Protein 6SMK (pdb70)

Sequence (646 aa):
GAFAPHFGSPFVRTSDYGKRPGLYGDFHTGIDYAAPTGTPIPAQYPGLVDWVQSSSIGLGEHVGIKVADNLWAMYGHMSRIRAKMGDKVKAGQIVGDVGSSGWSTGPAVHYELRKGGPNGQHVNPDTYGGGAFAPHFGSPFVRTSDYGKRPGLYGDFHTGIDYAAPTGTPIPAQYPGLVDWVQSSSIGLGEHVGIKVADNLWAMYGHMSRIRAKMGDKVKAGQIVGDVGSSGWSTGPAVHYELRKGGPNGQHVNPDTYGGAFAPHFGSPFVRTSDYGKRPGLYGDFHTGIDYAAPTGTPIPAQYPGLVDWVQSSSIGLGEHVGIKVADNLWAMYGHMSRIRAKMGDKVKAGQIVGDVGSSGWSTGPAVHYELRKGGPNGQHVNPDTYGGGAFAPHFGSPFVRTSDYGKRPGLYGDFHTGIDYAAPTGTPIPAQYPGLVDWVQSSSIGLGEHVGIKVADNLWAMYGHMSRIRAKMGDKVKAGQIVGDVGSSGWSTGPAVHYELRKGGPNGQHVNPDTYGGAFAPHFGSPFVRTSDYGKRPGLYGDFHTGIDYAAPTGTPIPAQYPGLVDWVQSSSIGLGEHVGIKVADNLWAMYGHMSRIRAKMGDKVKAGQIVGDVGSSGWSTGPAVHYELRKGGPNGQHVNPDTY

Radius of gyration: 27.98 Å; Cα contacts (8 Å, |Δi|>4): 1982; chains: 5; bounding box: 75×73×52 Å

Secondary structure (DSSP, 8-state):
-TT-----TT-EEEE-SEE-SSSSS-EE-SEEEE--TT-EEE-SS-EEEEEEEEESSTT-SEEEEEEETTEEEEEESEEEE---TT-EE-TT-EEEEEB-TTT-SSSEEEEEEEESSTTSEEE-TTTTT-/-TT-----TT-EE-S-SEE-SSSBTBEE-SEEEE--TT-EEE-SS-EEEEEEEE-SSTT-SEEEEEEETTEEEEEESEEEE---TT-EE-TT-EEEEEB--SS-SSSEEEEEEEESSTTS-EE-TTT--/-TT-----TT-EEEE-SEEPSS-SS-EE-SEEEE--TT-EEE-SS-EEEEEEEE-SSTT-SEEEEEEETTEEEEEESEEEE---TT-EEPTT-EEEEEB-TTT-SSSEEEEEEEESSTTSEEE-TTT--/-TT-----TT-EE-S-SEE-SSSTT-EESSEEEE--TT-EEE-SS-EEEEEEEEESSTT-SEEEEEEETTEEEEEESEEEE---TT-EE-TT-EEEEEB-TTT-SSSEEEEEEEESSTTSEEE-TTTTT-/-TT-----TT-EEEE-SEE--SSS-SEESSEEEE--TTPEEEPSS-EEEEEEE--SSTT-SEEEEE-SSSEEEEEESEEEE-PPSSEEEPTT-EEEEEB--SS-SSSEEEEEEEESSTTSEEE-TTT-

Structure (mmCIF, N/CA/C/O backbone):
data_6SMK
#
_entry.id   6SMK
#
_cell.length_a   136.469
_cell.length_b   136.469
_cell.length_c   325.040
_cell.angle_alpha   90.000
_cell.angle_beta   90.000
_cell.angle_gamma   120.000
#
_symmetry.space_group_name_H-M   'P 65 2 2'
#
loop_
_entity.id
_entity.type
_entity.pdbx_description
1 polymer 'Peptidase_M23 domain-containing protein'
2 non-polymer 'ZINC ION'
3 water water
#
loop_
_atom_site.group_PDB
_atom_site.id
_atom_site.type_symbol
_atom_site.label_atom_id
_atom_site.label_alt_id
_atom_site.label_comp_id
_atom_site.label_asym_id
_atom_site.label_entity_id
_atom_site.label_seq_id
_atom_site.pdbx_PDB_ins_code
_atom_site.Cartn_x
_atom_site.Cartn_y
_atom_site.Cartn_z
_atom_site.occupancy
_atom_site.B_iso_or_equiv
_atom_site.auth_seq_id
_atom_site.auth_comp_id
_atom_site.auth_asym_id
_atom_site.auth_atom_id
_atom_site.pdbx_PDB_model_num
ATOM 1 N N . GLY A 1 2 ? 21.929 -12.634 50.065 1.00 82.39 2 GLY A N 1
ATOM 2 C CA . GLY A 1 2 ? 21.247 -11.504 49.465 1.00 81.18 2 GLY A CA 1
ATOM 3 C C . GLY A 1 2 ? 21.018 -10.395 50.462 1.00 90.49 2 GLY A C 1
ATOM 4 O O . GLY A 1 2 ? 19.992 -10.369 51.142 1.00 104.71 2 GLY A O 1
ATOM 5 N N . ALA A 1 3 ? 21.972 -9.466 50.549 1.00 83.71 3 ALA A N 1
ATOM 6 C CA . ALA A 1 3 ? 21.898 -8.460 51.599 1.00 82.78 3 ALA A CA 1
ATOM 7 C C . ALA A 1 3 ? 20.736 -7.507 51.406 1.00 76.23 3 ALA A C 1
ATOM 8 O O . ALA A 1 3 ? 20.363 -6.817 52.360 1.00 71.35 3 ALA A O 1
ATOM 10 N N . PHE A 1 4 ? 20.164 -7.441 50.200 1.00 80.72 4 PHE A N 1
ATOM 11 C CA . PHE A 1 4 ? 18.993 -6.603 49.967 1.00 78.55 4 PHE A CA 1
ATOM 12 C C . PHE A 1 4 ? 17.927 -7.361 49.191 1.00 65.12 4 PHE A C 1
ATOM 13 O O . PHE A 1 4 ? 17.114 -6.758 48.484 1.00 75.24 4 PHE A O 1
ATOM 21 N N . ALA A 1 5 ? 17.915 -8.682 49.335 1.00 106.60 5 ALA A N 1
ATOM 22 C CA . ALA A 1 5 ? 16.850 -9.485 48.773 1.00 80.78 5 ALA A CA 1
ATOM 23 C C . ALA A 1 5 ? 15.497 -8.969 49.256 1.00 85.07 5 ALA A C 1
ATOM 24 O O . ALA A 1 5 ? 15.379 -8.471 50.379 1.00 100.34 5 ALA A O 1
ATOM 26 N N . PRO A 1 6 ? 14.465 -9.059 48.420 1.00 74.33 6 PRO A N 1
ATOM 27 C CA . PRO A 1 6 ? 13.112 -8.678 48.855 1.00 64.76 6 PRO A CA 1
ATOM 28 C C . PRO A 1 6 ? 12.478 -9.745 49.727 1.00 73.87 6 PRO A C 1
ATOM 29 O O . PRO A 1 6 ? 12.649 -10.946 49.495 1.00 90.11 6 PRO A O 1
ATOM 33 N N . HIS A 1 7 ? 11.715 -9.298 50.728 1.00 71.69 7 HIS A N 1
ATOM 34 C CA . HIS A 1 7 ? 11.024 -10.205 51.645 1.00 80.03 7 HIS A CA 1
ATOM 35 C C . HIS A 1 7 ? 9.566 -9.769 51.809 1.00 78.74 7 HIS A C 1
ATOM 36 O O . HIS A 1 7 ? 9.061 -9.528 52.904 1.00 83.77 7 HIS A O 1
ATOM 43 N N . PHE A 1 8 ? 8.879 -9.668 50.681 1.00 71.32 8 PHE A N 1
ATOM 44 C CA . PHE A 1 8 ? 7.460 -9.367 50.704 1.00 68.60 8 PHE A CA 1
ATOM 45 C C . PHE A 1 8 ? 6.716 -10.514 51.343 1.00 76.85 8 PHE A C 1
ATOM 46 O O . PHE A 1 8 ? 7.046 -11.682 51.129 1.00 86.51 8 PHE A O 1
ATOM 54 N N . GLY A 1 9 ? 5.710 -10.188 52.117 1.00 76.87 9 GLY A N 1
ATOM 55 C CA . GLY A 1 9 ? 4.900 -11.193 52.759 1.00 80.67 9 GLY A CA 1
ATOM 56 C C . GLY A 1 9 ? 3.679 -11.497 51.937 1.00 71.47 9 GLY A C 1
ATOM 57 O O . GLY A 1 9 ? 3.680 -11.383 50.708 1.00 90.08 9 GLY A O 1
ATOM 58 N N . SER A 1 10 ? 2.614 -11.864 52.626 1.00 67.10 10 SER A N 1
ATOM 59 C CA . SER A 1 10 ? 1.348 -12.051 51.956 1.00 72.01 10 SER A CA 1
ATOM 60 C C . SER A 1 10 ? 0.747 -10.692 51.603 1.00 74.37 10 SER A C 1
ATOM 61 O O . SER A 1 10 ? 1.025 -9.693 52.267 1.00 89.25 10 SER A O 1
ATOM 64 N N . PRO A 1 11 ? -0.038 -10.609 50.522 1.00 82.63 11 PRO A N 1
ATOM 65 C CA . PRO A 1 11 ? -0.397 -11.647 49.563 1.00 74.27 11 PRO A CA 1
ATOM 66 C C . PRO A 1 11 ? 0.556 -11.719 48.394 1.00 72.71 11 PRO A C 1
ATOM 67 O O . PRO A 1 11 ? 0.209 -12.329 47.381 1.00 80.30 11 PRO A O 1
ATOM 71 N N . PHE A 1 12 ? 1.717 -11.077 48.507 1.00 79.79 12 PHE A N 1
ATOM 72 C CA . PHE A 1 12 ? 2.681 -11.097 47.410 1.00 84.38 12 PHE A CA 1
ATOM 73 C C . PHE A 1 12 ? 3.195 -12.511 47.197 1.00 78.79 12 PHE A C 1
ATOM 74 O O . PHE A 1 12 ? 3.639 -13.170 48.138 1.00 76.94 12 PHE A O 1
ATOM 82 N N . VAL A 1 13 ? 3.135 -12.984 45.958 1.00 74.08 13 VAL A N 1
ATOM 83 C CA . VAL A 1 13 ? 3.679 -14.294 45.626 1.00 89.75 13 VAL A CA 1
ATOM 84 C C . VAL A 1 13 ? 4.651 -14.155 44.461 1.00 90.55 13 VAL A C 1
ATOM 85 O O . VAL A 1 13 ? 4.305 -13.598 43.413 1.00 95.34 13 VAL A O 1
ATOM 89 N N . ARG A 1 14 ? 5.869 -14.656 44.670 1.00 86.92 14 ARG A N 1
ATOM 90 C CA . ARG A 1 14 ? 6.945 -14.621 43.690 1.00 77.03 14 ARG A CA 1
ATOM 91 C C . ARG A 1 14 ? 6.609 -15.480 42.485 1.00 82.63 14 ARG A C 1
ATOM 92 O O . ARG A 1 14 ? 6.183 -16.633 42.631 1.00 97.70 14 ARG A O 1
ATOM 100 N N . THR A 1 15 ? 6.823 -14.924 41.292 1.00 82.85 15 THR A N 1
ATOM 101 C CA . THR A 1 15 ? 6.472 -15.603 40.049 1.00 92.16 15 THR A CA 1
ATOM 102 C C . THR A 1 15 ? 7.665 -15.772 39.120 1.00 101.91 15 THR A C 1
ATOM 103 O O . THR A 1 15 ? 8.018 -16.904 38.776 1.00 111.49 15 THR A O 1
ATOM 107 N N . SER A 1 16 ? 8.287 -14.691 38.681 1.00 95.76 16 SER A N 1
ATOM 108 C CA . SER A 1 16 ? 9.429 -14.786 37.788 1.00 104.28 16 SER A CA 1
ATOM 109 C C . SER A 1 16 ? 10.680 -14.323 38.521 1.00 97.44 16 SER A C 1
ATOM 110 O O . SER A 1 16 ? 10.698 -13.231 39.104 1.00 90.45 16 SER A O 1
ATOM 113 N N . ASP A 1 17 ? 11.723 -15.153 38.469 1.00 100.93 17 ASP A N 1
ATOM 114 C CA . ASP A 1 17 ? 12.971 -14.911 39.165 1.00 100.05 17 ASP A CA 1
ATOM 115 C C . ASP A 1 17 ? 13.808 -13.874 38.418 1.00 100.36 17 ASP A C 1
ATOM 116 O O . ASP A 1 17 ? 13.421 -13.354 37.365 1.00 98.93 17 ASP A O 1
ATOM 121 N N . TYR A 1 18 ? 14.978 -13.563 38.967 1.00 97.70 18 TYR A N 1
ATOM 122 C CA . TYR A 1 18 ? 15.878 -12.615 38.329 1.00 93.67 18 TYR A CA 1
ATOM 123 C C . TYR A 1 18 ? 16.817 -13.360 37.392 1.00 98.94 18 TYR A C 1
ATOM 124 O O . TYR A 1 18 ? 17.222 -14.493 37.673 1.00 103.46 18 TYR A O 1
ATOM 133 N N . GLY A 1 19 ? 17.151 -12.720 36.271 1.00 96.45 19 GLY A N 1
ATOM 134 C CA . GLY A 1 19 ? 18.122 -13.275 35.344 1.00 99.93 19 GLY A CA 1
ATOM 135 C C . GLY A 1 19 ? 17.586 -13.886 34.059 1.00 100.25 19 GLY A C 1
ATOM 136 O O . GLY A 1 19 ? 16.487 -13.539 33.608 1.00 98.39 19 GLY A O 1
ATOM 137 N N . LYS A 1 20 ? 18.350 -14.773 33.429 1.00 103.51 20 LYS A N 1
ATOM 138 C CA . LYS A 1 20 ? 17.895 -15.392 32.192 1.00 115.88 20 LYS A CA 1
ATOM 139 C C . LYS A 1 20 ? 16.706 -16.310 32.458 1.00 123.33 20 LYS A C 1
ATOM 140 O O . LYS A 1 20 ? 16.700 -17.094 33.407 1.00 123.75 20 LYS A O 1
ATOM 146 N N . ARG A 1 21 ? 15.706 -16.228 31.604 1.00 129.96 21 ARG A N 1
ATOM 147 C CA . ARG A 1 21 ? 14.475 -16.994 31.749 1.00 134.02 21 ARG A CA 1
ATOM 148 C C . ARG A 1 21 ? 14.674 -18.412 31.208 1.00 146.27 21 ARG A C 1
ATOM 149 O O . ARG A 1 21 ? 15.739 -18.730 30.672 1.00 144.48 21 ARG A O 1
ATOM 157 N N . PRO A 1 22 ? 13.646 -19.229 31.294 1.00 148.12 22 PRO A N 1
ATOM 158 C CA . PRO A 1 22 ? 13.831 -20.608 30.904 1.00 153.28 22 PRO A CA 1
ATOM 159 C C . PRO A 1 22 ? 14.341 -20.681 29.497 1.00 163.03 22 PRO A C 1
ATOM 160 O O . PRO A 1 22 ? 13.906 -19.934 28.632 1.00 165.28 22 PRO A O 1
ATOM 164 N N . GLY A 1 23 ? 15.270 -21.605 29.288 1.00 166.15 23 GLY A N 1
ATOM 165 C CA . GLY A 1 23 ? 15.895 -21.806 28.001 1.00 172.71 23 GLY A CA 1
ATOM 166 C C . GLY A 1 23 ? 17.160 -20.984 27.921 1.00 176.69 23 GLY A C 1
ATOM 167 O O . GLY A 1 23 ? 17.449 -20.187 28.815 1.00 167.27 23 GLY A O 1
ATOM 168 N N . LEU A 1 24 ? 17.933 -21.196 26.864 1.00 179.17 24 LEU A N 1
ATOM 169 C CA . LEU A 1 24 ? 19.178 -20.472 26.716 1.00 182.06 24 LEU A CA 1
ATOM 170 C C . LEU A 1 24 ? 19.124 -19.234 25.837 1.00 190.96 24 LEU A C 1
ATOM 171 O O . LEU A 1 24 ? 20.136 -18.559 25.687 1.00 194.47 24 LEU A O 1
ATOM 176 N N . TYR A 1 25 ? 17.971 -18.929 25.245 1.00 190.40 25 TYR A N 1
ATOM 177 C CA . TYR A 1 25 ? 17.884 -17.730 24.406 1.00 179.03 25 TYR A CA 1
ATOM 178 C C . TYR A 1 25 ? 16.644 -16.901 24.547 1.00 172.72 25 TYR A C 1
ATOM 179 O O . TYR A 1 25 ? 15.564 -17.446 24.714 1.00 179.39 25 TYR A O 1
ATOM 188 N N . GLY A 1 26 ? 16.796 -15.583 24.465 1.00 152.27 26 GLY A N 1
ATOM 189 C CA . GLY A 1 26 ? 15.625 -14.743 24.515 1.00 148.35 26 GLY A CA 1
ATOM 190 C C . GLY A 1 26 ? 15.488 -13.562 25.444 1.00 158.20 26 GLY A C 1
ATOM 191 O O . GLY A 1 26 ? 15.639 -12.453 25.001 1.00 170.57 26 GLY A O 1
ATOM 192 N N . ASP A 1 27 ? 15.214 -13.775 26.725 1.00 144.45 27 ASP A N 1
ATOM 193 C CA . ASP A 1 27 ? 14.983 -12.647 27.607 1.00 126.48 27 ASP A CA 1
ATOM 194 C C . ASP A 1 27 ? 15.757 -12.680 28.861 1.00 125.61 27 ASP A C 1
ATOM 195 O O . ASP A 1 27 ? 16.303 -13.687 29.211 1.00 123.92 27 ASP A O 1
ATOM 200 N N . PHE A 1 28 ? 15.841 -11.536 29.509 1.00 138.71 28 PHE A N 1
ATOM 201 C CA . PHE A 1 28 ? 16.586 -11.425 30.759 1.00 110.45 28 PHE A CA 1
ATOM 202 C C . PHE A 1 28 ? 15.797 -10.527 31.703 1.00 105.24 28 PHE A C 1
ATOM 203 O O . PHE A 1 28 ? 15.779 -9.306 31.516 1.00 110.71 28 PHE A O 1
ATOM 211 N N . HIS A 1 29 ? 15.166 -11.118 32.721 1.00 89.55 29 HIS A N 1
ATOM 212 C CA . HIS A 1 29 ? 14.461 -10.322 33.715 1.00 90.01 29 HIS A CA 1
ATOM 213 C C . HIS A 1 29 ? 15.466 -9.579 34.584 1.00 93.97 29 HIS A C 1
ATOM 214 O O . HIS A 1 29 ? 16.430 -10.171 35.082 1.00 98.44 29 HIS A O 1
ATOM 221 N N . THR A 1 30 ? 15.230 -8.282 34.768 1.00 86.72 30 THR A N 1
ATOM 222 C CA . THR A 1 30 ? 16.159 -7.393 35.453 1.00 87.85 30 THR A CA 1
ATOM 223 C C . THR A 1 30 ? 15.850 -7.234 36.933 1.00 87.96 30 THR A C 1
ATOM 224 O O . THR A 1 30 ? 16.562 -6.512 37.638 1.00 89.50 30 THR A O 1
ATOM 228 N N . GLY A 1 31 ? 14.824 -7.893 37.418 1.00 87.20 31 GLY A N 1
ATOM 229 C CA . GLY A 1 31 ? 14.480 -7.859 38.828 1.00 76.31 31 GLY A CA 1
ATOM 230 C C . GLY A 1 31 ? 13.729 -9.107 39.194 1.00 72.82 31 GLY A C 1
ATOM 231 O O . GLY A 1 31 ? 13.844 -10.143 38.531 1.00 80.05 31 GLY A O 1
ATOM 232 N N . ILE A 1 32 ? 12.937 -9.009 40.250 1.00 69.91 32 ILE A N 1
ATOM 233 C CA . ILE A 1 32 ? 12.128 -10.119 40.723 1.00 73.14 32 ILE A CA 1
ATOM 234 C C . ILE A 1 32 ? 10.677 -9.665 40.768 1.00 79.94 32 ILE A C 1
ATOM 235 O O . ILE A 1 32 ? 10.366 -8.639 41.387 1.00 72.21 32 ILE A O 1
ATOM 240 N N . ASP A 1 33 ? 9.796 -10.417 40.109 1.00 76.52 33 ASP A N 1
ATOM 241 C CA . ASP A 1 33 ? 8.384 -10.069 40.026 1.00 79.76 33 ASP A CA 1
ATOM 242 C C . ASP A 1 33 ? 7.612 -10.777 41.136 1.00 80.15 33 ASP A C 1
ATOM 243 O O . ASP A 1 33 ? 7.724 -11.997 41.303 1.00 82.10 33 ASP A O 1
ATOM 248 N N . TYR A 1 34 ? 6.838 -10.013 41.901 1.00 71.48 34 TYR A N 1
ATOM 249 C CA . TYR A 1 34 ? 5.928 -10.566 42.903 1.00 69.39 34 TYR A CA 1
ATOM 250 C C . TYR A 1 34 ? 4.501 -10.219 42.503 1.00 74.48 34 TYR A C 1
ATOM 251 O O . TYR A 1 34 ? 4.163 -9.039 42.352 1.00 83.86 34 TYR A O 1
ATOM 260 N N . ALA A 1 35 ? 3.664 -11.237 42.341 1.00 68.27 35 ALA A N 1
ATOM 261 C CA . ALA A 1 35 ? 2.288 -11.023 41.926 1.00 66.59 35 ALA A CA 1
ATOM 262 C C . ALA A 1 35 ? 1.400 -10.722 43.122 1.00 77.82 35 ALA A C 1
ATOM 263 O O . ALA A 1 35 ? 1.592 -11.264 44.215 1.00 88.16 35 ALA A O 1
ATOM 265 N N . ALA A 1 36 ? 0.423 -9.857 42.895 1.00 75.57 36 ALA A N 1
ATOM 266 C CA . ALA A 1 36 ? -0.573 -9.466 43.879 1.00 65.90 36 ALA A CA 1
ATOM 267 C C . ALA A 1 36 ? -1.619 -8.643 43.157 1.00 65.27 36 ALA A C 1
ATOM 268 O O . ALA A 1 36 ? -1.347 -8.115 42.084 1.00 70.15 36 ALA A O 1
ATOM 270 N N . PRO A 1 37 ? -2.824 -8.556 43.700 1.00 70.25 37 PRO A N 1
ATOM 271 C CA . PRO A 1 37 ? -3.885 -7.804 43.019 1.00 73.37 37 PRO A CA 1
ATOM 272 C C . PRO A 1 37 ? -3.539 -6.334 42.904 1.00 69.14 37 PRO A C 1
ATOM 273 O O . PRO A 1 37 ? -2.792 -5.788 43.719 1.00 72.36 37 PRO A O 1
ATOM 277 N N . THR A 1 38 ? -4.070 -5.688 41.869 1.00 72.59 38 THR A N 1
ATOM 278 C CA . THR A 1 38 ? -3.880 -4.245 41.785 1.00 79.40 38 THR A CA 1
ATOM 279 C C . THR A 1 38 ? -4.476 -3.610 43.037 1.00 77.56 38 THR A C 1
ATOM 280 O O . THR A 1 38 ? -5.509 -4.057 43.547 1.00 74.97 38 THR A O 1
ATOM 284 N N . GLY A 1 39 ? -3.785 -2.616 43.574 1.00 76.17 39 GLY A N 1
ATOM 285 C CA . GLY A 1 39 ? -4.241 -1.908 44.738 1.00 72.37 39 GLY A CA 1
ATOM 286 C C . GLY A 1 39 ? -3.618 -2.383 46.032 1.00 67.89 39 GLY A C 1
ATOM 287 O O . GLY A 1 39 ? -3.674 -1.670 47.048 1.00 72.57 39 GLY A O 1
ATOM 288 N N . THR A 1 40 ? -3.048 -3.581 46.015 1.00 67.86 40 THR A N 1
ATOM 289 C CA . THR A 1 40 ? -2.284 -4.052 47.149 1.00 64.12 40 THR A CA 1
ATOM 290 C C . THR A 1 40 ? -1.177 -3.058 47.467 1.00 62.96 40 THR A C 1
ATOM 291 O O . THR A 1 40 ? -0.415 -2.678 46.589 1.00 75.13 40 THR A O 1
ATOM 295 N N . PRO A 1 41 ? -1.095 -2.595 48.702 1.00 67.13 41 PRO A N 1
ATOM 296 C CA . PRO A 1 41 ? -0.031 -1.666 49.091 1.00 79.07 41 PRO A CA 1
ATOM 297 C C . PRO A 1 41 ? 1.328 -2.344 49.153 1.00 81.19 41 PRO A C 1
ATOM 298 O O . PRO A 1 41 ? 1.481 -3.431 49.707 1.00 61.15 41 PRO A O 1
ATOM 302 N N . ILE A 1 42 ? 2.323 -1.657 48.592 1.00 80.55 42 ILE A N 1
ATOM 303 C CA . ILE A 1 42 ? 3.695 -2.155 48.524 1.00 69.64 42 ILE A CA 1
ATOM 304 C C . ILE A 1 42 ? 4.453 -1.625 49.737 1.00 70.03 42 ILE A C 1
ATOM 305 O O . ILE A 1 42 ? 4.771 -0.427 49.772 1.00 78.27 42 ILE A O 1
ATOM 310 N N . PRO A 1 43 ? 4.844 -2.469 50.685 1.00 67.59 43 PRO A N 1
ATOM 311 C CA . PRO A 1 43 ? 5.678 -1.983 51.786 1.00 69.45 43 PRO A CA 1
ATOM 312 C C . PRO A 1 43 ? 7.156 -2.055 51.429 1.00 78.37 43 PRO A C 1
ATOM 313 O O . PRO A 1 43 ? 7.639 -3.031 50.849 1.00 77.35 43 PRO A O 1
ATOM 317 N N . ALA A 1 44 ? 7.868 -0.970 51.742 1.00 79.40 44 ALA A N 1
ATOM 318 C CA . ALA A 1 44 ? 9.284 -0.869 51.420 1.00 56.32 44 ALA A CA 1
ATOM 319 C C . ALA A 1 44 ? 10.074 -1.937 52.163 1.00 65.56 44 ALA A C 1
ATOM 320 O O . ALA A 1 44 ? 9.892 -2.136 53.368 1.00 65.81 44 ALA A O 1
ATOM 322 N N . GLN A 1 45 ? 10.965 -2.614 51.436 1.00 62.64 45 GLN A N 1
ATOM 323 C CA . GLN A 1 45 ? 11.738 -3.709 52.008 1.00 66.63 45 GLN A CA 1
ATOM 324 C C . GLN A 1 45 ? 12.895 -3.222 52.870 1.00 75.82 45 GLN A C 1
ATOM 325 O O . GLN A 1 45 ? 13.222 -3.850 53.885 1.00 73.40 45 GLN A O 1
ATOM 331 N N . TYR A 1 46 ? 13.529 -2.122 52.487 1.00 67.64 46 TYR A N 1
ATOM 332 C CA . TYR A 1 46 ? 14.660 -1.594 53.226 1.00 64.14 46 TYR A CA 1
ATOM 333 C C . TYR A 1 46 ? 14.472 -0.094 53.389 1.00 67.10 46 TYR A C 1
ATOM 334 O O . TYR A 1 46 ? 13.840 0.550 52.543 1.00 66.34 46 TYR A O 1
ATOM 343 N N . PRO A 1 47 ? 14.978 0.485 54.474 1.00 73.98 47 PRO A N 1
ATOM 344 C CA . PRO A 1 47 ? 14.878 1.938 54.645 1.00 71.24 47 PRO A CA 1
ATOM 345 C C . PRO A 1 47 ? 15.828 2.663 53.719 1.00 74.04 47 PRO A C 1
ATOM 346 O O . PRO A 1 47 ? 16.908 2.169 53.391 1.00 87.65 47 PRO A O 1
ATOM 350 N N . GLY A 1 48 ? 15.426 3.861 53.319 1.00 70.82 48 GLY A N 1
ATOM 351 C CA . GLY A 1 48 ? 16.322 4.709 52.561 1.00 69.84 48 GLY A CA 1
ATOM 352 C C . GLY A 1 48 ? 15.641 5.991 52.141 1.00 70.85 48 GLY A C 1
ATOM 353 O O . GLY A 1 48 ? 14.521 6.296 52.562 1.00 73.52 48 GLY A O 1
ATOM 354 N N . LEU A 1 49 ? 16.342 6.725 51.282 1.00 74.67 49 LEU A N 1
ATOM 355 C CA . LEU A 1 49 ? 15.911 8.013 50.756 1.00 72.24 49 LEU A CA 1
ATOM 356 C C . LEU A 1 49 ? 15.284 7.828 49.382 1.00 75.27 49 LEU A C 1
ATOM 357 O O . LEU A 1 49 ? 15.879 7.191 48.504 1.00 83.15 49 LEU A O 1
ATOM 362 N N . VAL A 1 50 ? 14.083 8.370 49.202 1.00 68.90 50 VAL A N 1
ATOM 363 C CA . VAL A 1 50 ? 13.434 8.378 47.894 1.00 66.83 50 VAL A CA 1
ATOM 364 C C . VAL A 1 50 ? 14.110 9.447 47.049 1.00 73.36 50 VAL A C 1
ATOM 365 O O . VAL A 1 50 ? 14.009 10.639 47.346 1.00 80.72 50 VAL A O 1
ATOM 369 N N . ASP A 1 51 ? 14.814 9.023 45.999 1.00 71.46 51 ASP A N 1
ATOM 370 C CA . ASP A 1 51 ? 15.479 9.966 45.110 1.00 81.42 51 ASP A CA 1
ATOM 371 C C . ASP A 1 51 ? 15.177 9.675 43.647 1.00 78.43 51 ASP A C 1
ATOM 372 O O . ASP A 1 51 ? 15.944 10.085 42.769 1.00 90.54 51 ASP A O 1
ATOM 377 N N . TRP A 1 52 ? 14.063 9.007 43.365 1.00 75.61 52 TRP A N 1
ATOM 378 C CA . TRP A 1 52 ? 13.714 8.674 41.988 1.00 73.58 52 TRP A CA 1
ATOM 379 C C . TRP A 1 52 ? 12.237 8.323 41.942 1.00 75.60 52 TRP A C 1
ATOM 380 O O . TRP A 1 52 ? 11.829 7.310 42.517 1.00 70.93 52 TRP A O 1
ATOM 391 N N . VAL A 1 53 ? 11.445 9.146 41.264 1.00 70.06 53 VAL A N 1
ATOM 392 C CA . VAL A 1 53 ? 10.036 8.855 41.048 1.00 66.66 53 VAL A CA 1
ATOM 393 C C . VAL A 1 53 ? 9.723 9.106 39.586 1.00 73.15 53 VAL A C 1
ATOM 394 O O . VAL A 1 53 ? 10.147 10.121 39.022 1.00 84.53 53 VAL A O 1
ATOM 398 N N . GLN A 1 54 ? 9.004 8.172 38.970 1.00 70.51 54 GLN A N 1
ATOM 399 C CA . GLN A 1 54 ? 8.722 8.259 37.549 1.00 73.28 54 GLN A CA 1
ATOM 400 C C . GLN A 1 54 ? 7.350 7.670 37.247 1.00 68.85 54 GLN A C 1
ATOM 401 O O . GLN A 1 54 ? 6.974 6.617 37.782 1.00 64.64 54 GLN A O 1
ATOM 407 N N . SER A 1 55 ? 6.602 8.383 36.406 1.00 67.53 55 SER A N 1
ATOM 408 C CA . SER A 1 55 ? 5.372 7.887 35.807 1.00 75.37 55 SER A CA 1
ATOM 409 C C . SER A 1 55 ? 5.563 7.842 34.302 1.00 80.88 55 SER A C 1
ATOM 410 O O . SER A 1 55 ? 5.832 8.873 33.673 1.00 83.62 55 SER A O 1
ATOM 413 N N . SER A 1 56 ? 5.453 6.640 33.741 1.00 70.13 56 SER A N 1
ATOM 414 C CA . SER A 1 56 ? 5.528 6.430 32.307 1.00 78.77 56 SER A CA 1
ATOM 415 C C . SER A 1 56 ? 4.660 5.235 31.972 1.00 78.00 56 SER A C 1
ATOM 416 O O . SER A 1 56 ? 4.158 4.540 32.856 1.00 74.36 56 SER A O 1
ATOM 419 N N . SER A 1 57 ? 4.469 5.012 30.675 1.00 80.54 57 SER A N 1
ATOM 420 C CA . SER A 1 57 ? 3.791 3.820 30.196 1.00 77.84 57 SER A CA 1
ATOM 421 C C . SER A 1 57 ? 4.766 2.811 29.614 1.00 84.94 57 SER A C 1
ATOM 422 O O . SER A 1 57 ? 4.379 1.977 28.796 1.00 98.00 57 SER A O 1
ATOM 425 N N . ILE A 1 58 ? 6.015 2.848 30.062 1.00 89.03 58 ILE A N 1
ATOM 426 C CA . ILE A 1 58 ? 7.119 2.137 29.439 1.00 82.73 58 ILE A CA 1
ATOM 427 C C . ILE A 1 58 ? 7.876 1.364 30.510 1.00 75.07 58 ILE A C 1
ATOM 428 O O . ILE A 1 58 ? 8.084 1.866 31.622 1.00 69.54 58 ILE A O 1
ATOM 433 N N . GLY A 1 59 ? 8.278 0.136 30.170 1.00 77.19 59 GLY A N 1
ATOM 434 C CA . GLY A 1 59 ? 9.014 -0.719 31.083 1.00 72.15 59 GLY A CA 1
ATOM 435 C C . GLY A 1 59 ? 8.409 -0.737 32.468 1.00 67.96 59 GLY A C 1
ATOM 436 O O . GLY A 1 59 ? 7.259 -1.150 32.642 1.00 93.63 59 GLY A O 1
ATOM 437 N N . LEU A 1 60 ? 9.147 -0.243 33.459 1.00 65.50 60 LEU A N 1
ATOM 438 C CA . LEU A 1 60 ? 8.647 -0.297 34.831 1.00 66.31 60 LEU A CA 1
ATOM 439 C C . LEU A 1 60 ? 7.472 0.638 35.083 1.00 69.55 60 LEU A C 1
ATOM 440 O O . LEU A 1 60 ? 6.879 0.565 36.168 1.00 62.30 60 LEU A O 1
ATOM 445 N N . GLY A 1 61 ? 7.133 1.510 34.131 1.00 67.49 61 GLY A N 1
ATOM 446 C CA . GLY A 1 61 ? 5.946 2.335 34.288 1.00 67.58 61 GLY A CA 1
ATOM 447 C C . GLY A 1 61 ? 6.037 3.201 35.526 1.00 80.41 61 GLY A C 1
ATOM 448 O O . GLY A 1 61 ? 7.013 3.934 35.723 1.00 93.55 61 GLY A O 1
ATOM 449 N N . GLU A 1 62 ? 5.016 3.117 36.382 1.00 73.02 62 GLU A N 1
ATOM 450 C CA . GLU A 1 62 ? 4.993 3.883 37.625 1.00 66.70 62 GLU A CA 1
ATOM 451 C C . GLU A 1 62 ? 5.914 3.211 38.627 1.00 71.86 62 GLU A C 1
ATOM 452 O O . GLU A 1 62 ? 5.629 2.098 39.079 1.00 83.88 62 GLU A O 1
ATOM 458 N N . HIS A 1 63 ? 7.017 3.874 38.980 1.00 68.10 63 HIS A N 1
ATOM 459 C CA . HIS A 1 63 ? 7.976 3.239 39.872 1.00 72.04 63 HIS A CA 1
ATOM 460 C C . HIS A 1 63 ? 8.733 4.273 40.685 1.00 79.22 63 HIS A C 1
ATOM 461 O O . HIS A 1 63 ? 8.808 5.450 40.320 1.00 83.67 63 HIS A O 1
ATOM 468 N N . VAL A 1 64 ? 9.287 3.804 41.810 1.00 69.02 64 VAL A N 1
ATOM 469 C CA . VAL A 1 64 ? 10.132 4.611 42.677 1.00 68.52 64 VAL A CA 1
ATOM 470 C C . VAL A 1 64 ? 11.479 3.929 42.856 1.00 76.30 64 VAL A C 1
ATOM 471 O O . VAL A 1 64 ? 11.583 2.699 42.866 1.00 81.09 64 VAL A O 1
ATOM 475 N N . GLY A 1 65 ? 12.516 4.743 42.994 1.00 73.21 65 GLY A N 1
ATOM 476 C CA . GLY A 1 65 ? 13.819 4.289 43.446 1.00 68.55 65 GLY A CA 1
ATOM 477 C C . GLY A 1 65 ? 14.099 4.830 44.837 1.00 73.32 65 GLY A C 1
ATOM 478 O O . GLY A 1 65 ? 13.842 6.005 45.117 1.00 90.91 65 GLY A O 1
ATOM 479 N N . ILE A 1 66 ? 14.617 3.965 45.708 1.00 67.94 66 ILE A N 1
ATOM 480 C CA . ILE A 1 66 ? 15.033 4.347 47.054 1.00 73.10 66 ILE A CA 1
ATOM 481 C C . ILE A 1 66 ? 16.493 3.959 47.243 1.00 80.63 66 ILE A C 1
ATOM 482 O O . ILE A 1 66 ? 16.870 2.795 47.046 1.00 79.95 66 ILE A O 1
ATOM 487 N N . LYS A 1 67 ? 17.310 4.924 47.643 1.00 79.39 67 LYS A N 1
ATOM 488 C CA . LYS A 1 67 ? 18.714 4.641 47.911 1.00 84.47 67 LYS A CA 1
ATOM 489 C C . LYS A 1 67 ? 18.789 3.940 49.264 1.00 77.72 67 LYS A C 1
ATOM 490 O O . LYS A 1 67 ? 18.463 4.521 50.301 1.00 73.56 67 LYS A O 1
ATOM 496 N N . VAL A 1 68 ? 19.168 2.669 49.261 1.00 79.49 68 VAL A N 1
ATOM 497 C CA . VAL A 1 68 ? 19.118 1.858 50.472 1.00 71.72 68 VAL A CA 1
ATOM 498 C C . VAL A 1 68 ? 20.493 1.568 51.026 1.00 77.39 68 VAL A C 1
ATOM 499 O O . VAL A 1 68 ? 20.595 0.937 52.091 1.00 95.70 68 VAL A O 1
ATOM 503 N N . ALA A 1 69 ? 21.548 1.998 50.346 1.00 76.61 69 ALA A N 1
ATOM 504 C CA . ALA A 1 69 ? 22.917 1.723 50.738 1.00 80.29 69 ALA A CA 1
ATOM 505 C C . ALA A 1 69 ? 23.794 2.769 50.067 1.00 85.91 69 ALA A C 1
ATOM 506 O O . ALA A 1 69 ? 23.315 3.599 49.285 1.00 77.35 69 ALA A O 1
ATOM 508 N N . ASP A 1 70 ? 25.092 2.722 50.370 1.00 89.17 70 ASP A N 1
ATOM 509 C CA . ASP A 1 70 ? 25.992 3.742 49.843 1.00 89.74 70 ASP A CA 1
ATOM 510 C C . ASP A 1 70 ? 26.007 3.766 48.320 1.00 91.74 70 ASP A C 1
ATOM 511 O O . ASP A 1 70 ? 26.155 4.839 47.720 1.00 94.41 70 ASP A O 1
ATOM 516 N N . ASN A 1 71 ? 25.851 2.608 47.681 1.00 89.51 71 ASN A N 1
ATOM 517 C CA . ASN A 1 71 ? 25.898 2.497 46.224 1.00 91.57 71 ASN A CA 1
ATOM 518 C C . ASN A 1 71 ? 24.879 1.468 45.743 1.00 95.09 71 ASN A C 1
ATOM 519 O O . ASN A 1 71 ? 25.194 0.548 44.985 1.00 101.89 71 ASN A O 1
ATOM 524 N N . LEU A 1 72 ? 23.630 1.623 46.179 1.00 76.29 72 LEU A N 1
ATOM 525 C CA . LEU A 1 72 ? 22.601 0.643 45.861 1.00 69.43 72 LEU A CA 1
ATOM 526 C C . LEU A 1 72 ? 21.236 1.292 45.971 1.00 70.89 72 LEU A C 1
ATOM 527 O O . LEU A 1 7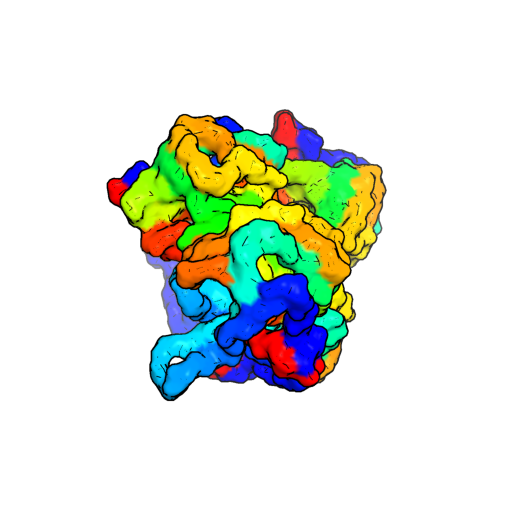2 ? 20.941 1.964 46.969 1.00 73.70 72 LEU A O 1
ATOM 532 N N . TRP A 1 73 ? 20.416 1.088 44.944 1.00 72.77 73 TRP A N 1
ATOM 533 C CA . TRP A 1 73 ? 19.072 1.641 44.865 1.00 71.43 73 TRP A CA 1
ATOM 534 C C . TRP A 1 73 ? 18.094 0.500 44.651 1.00 79.59 73 TRP A C 1
ATOM 535 O O . TRP A 1 73 ? 18.312 -0.350 43.780 1.00 82.14 73 TRP A O 1
ATOM 546 N N . ALA A 1 74 ? 17.030 0.477 45.449 1.00 74.72 74 ALA A N 1
ATOM 547 C CA . ALA A 1 74 ? 15.942 -0.475 45.279 1.00 62.78 74 ALA A CA 1
ATOM 548 C C . ALA A 1 74 ? 14.820 0.189 44.489 1.00 70.16 74 ALA A C 1
ATOM 549 O O . ALA A 1 74 ? 14.361 1.277 44.850 1.00 79.21 74 ALA A O 1
ATOM 551 N N . MET A 1 75 ? 14.388 -0.460 43.413 1.00 68.89 75 MET A N 1
ATOM 552 C CA . MET A 1 75 ? 13.336 0.052 42.546 1.00 68.59 75 MET A CA 1
ATOM 553 C C . MET A 1 75 ? 12.082 -0.799 42.702 1.00 78.31 75 MET A C 1
ATOM 554 O O . MET A 1 75 ? 12.160 -2.032 42.688 1.00 89.77 75 MET A O 1
ATOM 559 N N . TYR A 1 76 ? 10.933 -0.146 42.851 1.00 66.10 76 TYR A N 1
ATOM 560 C CA . TYR A 1 76 ? 9.646 -0.821 42.963 1.00 58.49 76 TYR A CA 1
ATOM 561 C C . TYR A 1 76 ? 8.768 -0.337 41.819 1.00 69.67 76 TYR A C 1
ATOM 562 O O . TYR A 1 76 ? 8.407 0.845 41.779 1.00 65.13 76 TYR A O 1
ATOM 571 N N . GLY A 1 77 ? 8.396 -1.247 40.914 1.00 71.93 77 GLY A N 1
ATOM 572 C CA . GLY A 1 77 ? 7.799 -0.880 39.650 1.00 68.46 77 GLY A CA 1
ATOM 573 C C . GLY A 1 77 ? 6.400 -1.424 39.403 1.00 66.79 77 GLY A C 1
ATOM 574 O O . GLY A 1 77 ? 5.841 -2.184 40.199 1.00 75.05 77 GLY A O 1
ATOM 575 N N . HIS A 1 78 ? 5.849 -1.011 38.251 1.00 68.87 78 HIS A N 1
ATOM 576 C CA . HIS A 1 78 ? 4.519 -1.424 37.782 1.00 65.40 78 HIS A CA 1
ATOM 577 C C . HIS A 1 78 ? 3.434 -1.031 38.783 1.00 75.61 78 HIS A C 1
ATOM 578 O O . HIS A 1 78 ? 2.513 -1.796 39.052 1.00 103.42 78 HIS A O 1
ATOM 585 N N . MET A 1 79 ? 3.554 0.148 39.374 1.00 69.41 79 MET A N 1
ATOM 586 C CA . MET A 1 79 ? 2.586 0.563 40.381 1.00 65.06 79 MET A CA 1
ATOM 587 C C . MET A 1 79 ? 1.328 1.091 39.720 1.00 71.91 79 MET A C 1
ATOM 588 O O . MET A 1 79 ? 1.370 1.652 38.624 1.00 75.34 79 MET A O 1
ATOM 593 N N . SER A 1 80 ? 0.199 0.917 40.396 1.00 75.87 80 SER A N 1
ATOM 594 C CA . SER A 1 80 ? -1.010 1.575 39.926 1.00 75.56 80 SER A CA 1
ATOM 595 C C . SER A 1 80 ? -1.194 2.937 40.564 1.00 74.23 80 SER A C 1
ATOM 596 O O . SER A 1 80 ? -1.941 3.765 40.036 1.00 80.47 80 SER A O 1
ATOM 599 N N . ARG A 1 81 ? -0.529 3.180 41.684 1.00 74.63 81 ARG A N 1
ATOM 600 C CA . ARG A 1 81 ? -0.510 4.486 42.320 1.00 77.56 81 ARG A CA 1
ATOM 601 C C . ARG A 1 81 ? 0.800 4.612 43.080 1.00 77.66 81 ARG A C 1
ATOM 602 O O . ARG A 1 81 ? 1.201 3.683 43.788 1.00 77.77 81 ARG A O 1
ATOM 610 N N . ILE A 1 82 ? 1.463 5.750 42.923 1.00 73.94 82 ILE A N 1
ATOM 611 C CA . ILE A 1 82 ? 2.656 6.049 43.696 1.00 69.26 82 ILE A CA 1
ATOM 612 C C . ILE A 1 82 ? 2.255 6.800 44.954 1.00 80.95 82 ILE A C 1
ATOM 613 O O . ILE A 1 82 ? 1.417 7.709 44.906 1.00 90.99 82 ILE A O 1
ATOM 618 N N . ARG A 1 83 ? 2.849 6.419 46.084 1.00 80.24 83 ARG A N 1
ATOM 619 C CA . ARG A 1 83 ? 2.526 7.031 47.360 1.00 75.00 83 ARG A CA 1
ATOM 620 C C . ARG A 1 83 ? 3.722 7.666 48.050 1.00 77.88 83 ARG A C 1
ATOM 621 O O . ARG A 1 83 ? 3.539 8.325 49.079 1.00 98.49 83 ARG A O 1
ATOM 629 N N . ALA A 1 84 ? 4.930 7.492 47.529 1.00 75.24 84 ALA A N 1
ATOM 630 C CA . ALA A 1 84 ? 6.086 8.217 48.039 1.00 73.31 84 ALA A CA 1
ATOM 631 C C . ALA A 1 84 ? 6.334 9.453 47.191 1.00 76.14 84 ALA A C 1
ATOM 632 O O . ALA A 1 84 ? 6.109 9.448 45.977 1.00 76.83 84 ALA A O 1
ATOM 634 N N . LYS A 1 85 ? 6.766 10.521 47.845 1.00 82.82 85 LYS A N 1
ATOM 635 C CA . LYS A 1 85 ? 7.163 11.747 47.176 1.00 82.73 85 LYS A CA 1
ATOM 636 C C . LYS A 1 85 ? 8.680 11.845 47.232 1.00 77.48 85 LYS A C 1
ATOM 637 O O . LYS A 1 85 ? 9.335 11.260 48.097 1.00 79.07 85 LYS A O 1
ATOM 643 N N . MET A 1 86 ? 9.257 12.568 46.292 1.00 77.54 86 MET A N 1
ATOM 644 C CA . MET A 1 86 ? 10.704 12.634 46.308 1.00 78.35 86 MET A CA 1
ATOM 645 C C . MET A 1 86 ? 11.217 13.420 47.506 1.00 78.31 86 MET A C 1
ATOM 646 O O . MET A 1 86 ? 10.662 14.455 47.885 1.00 82.01 86 MET A O 1
ATOM 651 N N . GLY A 1 87 ? 12.297 12.919 48.092 1.00 78.12 87 GLY A N 1
ATOM 652 C CA . GLY A 1 87 ? 12.840 13.440 49.312 1.00 82.85 87 GLY A CA 1
ATOM 653 C C . GLY A 1 87 ? 12.405 12.681 50.539 1.00 84.60 87 GLY A C 1
ATOM 654 O O . GLY A 1 87 ? 13.071 12.778 51.577 1.00 90.79 87 GLY A O 1
ATOM 655 N N . ASP A 1 88 ? 11.316 11.918 50.431 1.00 83.12 88 ASP A N 1
ATOM 656 C CA . ASP A 1 88 ? 10.797 11.143 51.547 1.00 83.39 88 ASP A CA 1
ATOM 657 C C . ASP A 1 88 ? 11.886 10.240 52.116 1.00 83.56 88 ASP A C 1
ATOM 658 O O . ASP A 1 88 ? 12.567 9.522 51.378 1.00 83.03 88 ASP A O 1
ATOM 663 N N . LYS A 1 89 ? 12.090 10.323 53.428 1.00 89.16 89 LYS A N 1
ATOM 664 C CA . LYS A 1 89 ? 12.840 9.300 54.140 1.00 85.89 89 LYS A CA 1
ATOM 665 C C . LYS A 1 89 ? 11.855 8.210 54.521 1.00 83.50 89 LYS A C 1
ATOM 666 O O . LYS A 1 89 ? 10.860 8.491 55.198 1.00 93.23 89 LYS A O 1
ATOM 672 N N . VAL A 1 90 ? 12.087 6.983 54.064 1.00 76.36 90 VAL A N 1
ATOM 673 C CA . VAL A 1 90 ? 11.108 5.934 54.312 1.00 80.37 90 VAL A CA 1
ATOM 674 C C . VAL A 1 90 ? 11.746 4.818 55.118 1.00 82.59 90 VAL A C 1
ATOM 675 O O . VAL A 1 90 ? 12.955 4.573 55.038 1.00 78.38 90 VAL A O 1
ATOM 679 N N . LYS A 1 91 ? 10.917 4.166 55.933 1.00 84.31 91 LYS A N 1
ATOM 680 C CA . LYS A 1 91 ? 11.328 3.018 56.728 1.00 73.21 91 LYS A CA 1
ATOM 681 C C . LYS A 1 91 ? 10.795 1.734 56.112 1.00 70.65 91 LYS A C 1
ATOM 682 O O . LYS A 1 91 ? 9.892 1.742 55.270 1.00 80.20 91 LYS A O 1
ATOM 688 N N . ALA A 1 92 ? 11.391 0.624 56.529 1.00 68.38 92 ALA A N 1
ATOM 689 C CA . ALA A 1 92 ? 10.954 -0.664 56.024 1.00 71.80 92 ALA A CA 1
ATOM 690 C C . ALA A 1 92 ? 9.516 -0.910 56.464 1.00 77.83 92 ALA A C 1
ATOM 691 O O . ALA A 1 92 ? 9.167 -0.731 57.633 1.00 81.57 92 ALA A O 1
ATOM 693 N N . GLY A 1 93 ? 8.669 -1.286 55.526 1.00 71.73 93 GLY A N 1
ATOM 694 C CA . GLY A 1 93 ? 7.289 -1.505 55.857 1.00 72.79 93 GLY A CA 1
ATOM 695 C C . GLY A 1 93 ? 6.414 -0.296 55.683 1.00 81.38 93 GLY A C 1
ATOM 696 O O . GLY A 1 93 ? 5.190 -0.413 55.799 1.00 90.71 93 GLY A O 1
ATOM 697 N N . GLN A 1 94 ? 6.998 0.862 55.429 1.00 75.31 94 GLN A N 1
ATOM 698 C CA . GLN A 1 94 ? 6.208 1.993 54.987 1.00 66.36 94 GLN A CA 1
ATOM 699 C C . GLN A 1 94 ? 5.687 1.703 53.587 1.00 68.33 94 GLN A C 1
ATOM 700 O O . GLN A 1 94 ? 6.403 1.154 52.746 1.00 71.86 94 GLN A O 1
ATOM 706 N N . ILE A 1 95 ? 4.427 2.042 53.341 1.00 80.88 95 ILE A N 1
ATOM 707 C CA . ILE A 1 95 ? 3.814 1.741 52.052 1.00 75.81 95 ILE A CA 1
ATOM 708 C C . ILE A 1 95 ? 4.229 2.814 51.052 1.00 72.76 95 ILE A C 1
ATOM 709 O O . ILE A 1 95 ? 3.901 3.993 51.222 1.00 72.73 95 ILE A O 1
ATOM 714 N N . VAL A 1 96 ? 4.943 2.401 49.998 1.00 70.99 96 VAL A N 1
ATOM 715 C CA . VAL A 1 96 ? 5.452 3.325 48.984 1.00 75.34 96 VAL A CA 1
ATOM 716 C C . VAL A 1 96 ? 4.557 3.440 47.751 1.00 76.17 96 VAL A C 1
ATOM 717 O O . VAL A 1 96 ? 4.793 4.328 46.914 1.00 77.31 96 VAL A O 1
ATOM 721 N N . GLY A 1 97 ? 3.555 2.582 47.606 1.00 64.87 97 GLY A N 1
ATOM 722 C CA . GLY A 1 97 ? 2.741 2.569 46.404 1.00 63.23 97 GLY A CA 1
ATOM 723 C C . GLY A 1 97 ? 1.724 1.452 46.483 1.00 75.33 97 GLY A C 1
ATOM 724 O O . GLY A 1 97 ? 1.592 0.771 47.510 1.00 71.75 97 GLY A O 1
ATOM 725 N N . ASP A 1 98 ? 0.988 1.284 45.379 1.00 74.17 98 ASP A N 1
ATOM 726 C CA . ASP A 1 98 ? -0.022 0.240 45.221 1.00 69.83 98 ASP A CA 1
ATOM 727 C C . ASP A 1 98 ? 0.322 -0.599 43.995 1.00 74.86 98 ASP A C 1
ATOM 728 O O . ASP A 1 98 ? 0.763 -0.064 42.970 1.00 78.39 98 ASP A O 1
ATOM 733 N N . VAL A 1 99 ? 0.110 -1.915 44.091 1.00 77.37 99 VAL A N 1
ATOM 734 C CA . VAL A 1 99 ? 0.408 -2.790 42.962 1.00 74.65 99 VAL A CA 1
ATOM 735 C C . VAL A 1 99 ? -0.372 -2.336 41.734 1.00 71.10 99 VAL A C 1
ATOM 736 O O . VAL A 1 99 ? -1.530 -1.910 41.823 1.00 72.16 99 VAL A O 1
ATOM 740 N N . GLY A 1 100 ? 0.270 -2.409 40.578 1.00 70.78 100 GLY A N 1
ATOM 741 C CA . GLY A 1 100 ? -0.457 -2.189 39.348 1.00 74.54 100 GLY A CA 1
ATOM 742 C C . GLY A 1 100 ? 0.005 -3.075 38.217 1.00 76.00 100 GLY A C 1
ATOM 743 O O . GLY A 1 100 ? 0.604 -4.135 38.431 1.00 83.01 100 GLY A O 1
ATOM 744 N N . SER A 1 101 ? -0.293 -2.655 37.001 1.00 79.09 101 SER A N 1
ATOM 745 C CA . SER A 1 101 ? 0.270 -3.298 35.825 1.00 82.56 101 SER A CA 1
ATOM 746 C C . SER A 1 101 ? 0.830 -2.251 34.882 1.00 79.93 101 SER A C 1
ATOM 747 O O . SER A 1 101 ? 0.875 -2.464 33.667 1.00 85.40 101 SER A O 1
ATOM 750 N N . SER A 1 102 ? 1.284 -1.130 35.450 1.00 78.62 102 SER A N 1
ATOM 751 C CA . SER 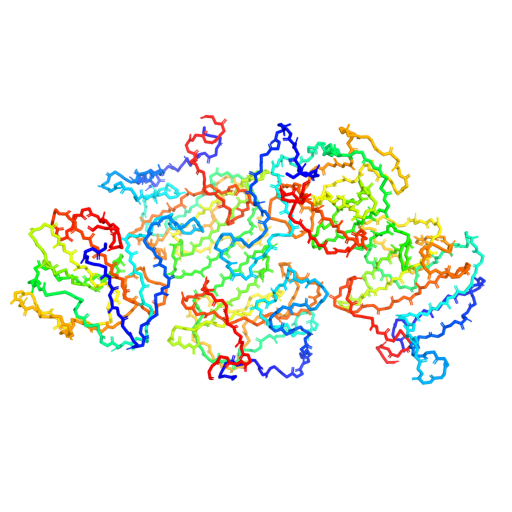A 1 102 ? 1.746 0.005 34.660 1.00 78.52 102 SER A CA 1
ATOM 752 C C . SER A 1 102 ? 2.996 -0.358 33.886 1.00 72.99 102 SER A C 1
ATOM 753 O O . SER A 1 102 ? 3.832 -1.148 34.327 1.00 84.49 102 SER A O 1
ATOM 756 N N . GLY A 1 103 ? 3.124 0.241 32.726 1.00 75.27 103 GLY A N 1
ATOM 757 C CA . GLY A 1 103 ? 4.277 -0.051 31.923 1.00 82.94 103 GLY A CA 1
ATOM 758 C C . GLY A 1 103 ? 4.139 -1.418 31.285 1.00 82.81 103 GLY A C 1
ATOM 759 O O . GLY A 1 103 ? 3.045 -1.870 30.922 1.00 102.15 103 GLY A O 1
ATOM 760 N N . TRP A 1 104 ? 5.275 -2.090 31.179 1.00 72.31 104 TRP A N 1
ATOM 761 C CA . TRP A 1 104 ? 5.394 -3.285 30.356 1.00 79.93 104 TRP A CA 1
ATOM 762 C C . TRP A 1 104 ? 5.312 -4.528 31.241 1.00 95.48 104 TRP A C 1
ATOM 763 O O . TRP A 1 104 ? 6.270 -5.282 31.407 1.00 100.61 104 TRP A O 1
ATOM 774 N N . SER A 1 105 ? 4.130 -4.706 31.838 1.00 101.67 105 SER A N 1
ATOM 775 C CA . SER A 1 105 ? 3.821 -5.850 32.687 1.00 92.73 105 SER A CA 1
ATOM 776 C C . SER A 1 105 ? 2.524 -6.468 32.214 1.00 88.74 105 SER A C 1
ATOM 777 O O . SER A 1 105 ? 1.542 -5.754 31.992 1.00 88.91 105 SER A O 1
ATOM 780 N N . THR A 1 106 ? 2.532 -7.801 32.106 1.00 94.37 106 THR A N 1
ATOM 781 C CA . THR A 1 106 ? 1.406 -8.560 31.561 1.00 107.24 106 THR A CA 1
ATOM 782 C C . THR A 1 106 ? 0.142 -8.388 32.405 1.00 106.78 106 THR A C 1
ATOM 783 O O . THR A 1 106 ? -0.949 -8.140 31.867 1.00 99.36 106 THR A O 1
ATOM 787 N N . GLY A 1 107 ? 0.271 -8.554 33.732 1.00 91.68 107 GLY A N 1
ATOM 788 C CA . GLY A 1 107 ? -0.810 -8.356 34.671 1.00 83.04 107 GLY A CA 1
ATOM 789 C C . GLY A 1 107 ? -0.344 -7.706 35.967 1.00 81.70 107 GLY A C 1
ATOM 790 O O . GLY A 1 107 ? 0.686 -7.028 36.016 1.00 88.52 107 GLY A O 1
ATOM 791 N N . PRO A 1 108 ? -1.090 -7.913 37.054 1.00 79.75 108 PRO A N 1
ATOM 792 C CA . PRO A 1 108 ? -0.798 -7.203 38.308 1.00 75.61 108 PRO A CA 1
ATOM 793 C C . PRO A 1 108 ? 0.365 -7.867 39.031 1.00 81.27 108 PRO A C 1
ATOM 794 O O . PRO A 1 108 ? 0.333 -9.071 39.305 1.00 86.17 108 PRO A O 1
ATOM 798 N N . ALA A 1 109 ? 1.394 -7.077 39.332 1.00 77.46 109 ALA A N 1
ATOM 799 C CA . ALA A 1 109 ? 2.570 -7.532 40.071 1.00 72.06 109 ALA A CA 1
ATOM 800 C C . ALA A 1 109 ? 3.428 -6.323 40.393 1.00 71.64 109 ALA A C 1
ATOM 801 O O . ALA A 1 109 ? 3.228 -5.227 39.861 1.00 83.37 109 ALA A O 1
ATOM 803 N N . VAL A 1 110 ? 4.399 -6.539 41.268 1.00 62.70 110 VAL A N 1
ATOM 804 C CA . VAL A 1 110 ? 5.375 -5.516 41.603 1.00 58.20 110 VAL A CA 1
ATOM 805 C C . VAL A 1 110 ? 6.750 -6.050 41.261 1.00 69.78 110 VAL A C 1
ATOM 806 O O . VAL A 1 110 ? 7.073 -7.209 41.552 1.00 75.30 110 VAL A O 1
ATOM 810 N N . HIS A 1 111 ? 7.536 -5.214 40.616 1.00 72.14 111 HIS A N 1
ATOM 811 C CA . HIS A 1 111 ? 8.842 -5.581 40.114 1.00 67.81 111 HIS A CA 1
ATOM 812 C C . HIS A 1 111 ? 9.863 -4.930 41.033 1.00 73.75 111 HIS A C 1
ATOM 813 O O . HIS A 1 111 ? 9.913 -3.699 41.141 1.00 81.76 111 HIS A O 1
ATOM 820 N N . TYR A 1 112 ? 10.629 -5.755 41.732 1.00 64.22 112 TYR A N 1
ATOM 821 C CA . TYR A 1 112 ? 11.654 -5.289 42.656 1.00 67.61 112 TYR A CA 1
ATOM 822 C C . TYR A 1 112 ? 13.006 -5.437 41.974 1.00 65.29 112 TYR A C 1
ATOM 823 O O . TYR A 1 112 ? 13.405 -6.553 41.624 1.00 66.54 112 TYR A O 1
ATOM 832 N N . GLU A 1 113 ? 13.688 -4.315 41.757 1.00 67.41 113 GLU A N 1
ATOM 833 C CA . GLU A 1 113 ? 14.958 -4.291 41.044 1.00 82.04 113 GLU A CA 1
ATOM 834 C C . GLU A 1 113 ? 16.025 -3.649 41.914 1.00 78.16 113 GLU A C 1
ATOM 835 O O . GLU A 1 113 ? 15.765 -2.660 42.606 1.00 73.44 113 GLU A O 1
ATOM 841 N N . LEU A 1 114 ? 17.222 -4.219 41.880 1.00 77.60 114 LEU A N 1
ATOM 842 C CA . LEU A 1 114 ? 18.354 -3.694 42.630 1.00 86.78 114 LEU A CA 1
ATOM 843 C C . LEU A 1 114 ? 19.362 -3.095 41.653 1.00 78.86 114 LEU A C 1
ATOM 844 O O . LEU A 1 114 ? 19.873 -3.800 40.774 1.00 79.45 114 LEU A O 1
ATOM 849 N N . ARG A 1 115 ? 19.636 -1.796 41.797 1.00 68.12 115 ARG A N 1
ATOM 850 C CA . ARG A 1 115 ? 20.543 -1.075 40.904 1.00 79.30 115 ARG A CA 1
ATOM 851 C C . ARG A 1 115 ? 21.735 -0.532 41.681 1.00 77.34 115 ARG A C 1
ATOM 852 O O . ARG A 1 115 ? 21.571 0.039 42.767 1.00 84.87 115 ARG A O 1
ATOM 860 N N . LYS A 1 116 ? 22.928 -0.715 41.122 1.00 73.53 116 LYS A N 1
ATOM 861 C CA . LYS A 1 116 ? 24.148 -0.123 41.652 1.00 75.92 116 LYS A CA 1
ATOM 862 C C . LYS A 1 116 ? 24.585 1.024 40.752 1.00 81.79 116 LYS A C 1
ATOM 863 O O . LYS A 1 116 ? 24.273 1.057 39.558 1.00 87.62 116 LYS A O 1
ATOM 869 N N . GLY A 1 117 ? 25.298 1.976 41.337 1.00 84.27 117 GLY A N 1
ATOM 870 C CA . GLY A 1 117 ? 25.799 3.102 40.588 1.00 89.01 117 GLY A CA 1
ATOM 871 C C . GLY A 1 117 ? 24.845 4.266 40.468 1.00 83.14 117 GLY A C 1
ATOM 872 O O . GLY A 1 117 ? 25.260 5.344 40.039 1.00 80.29 117 GLY A O 1
ATOM 873 N N . GLY A 1 118 ? 23.589 4.094 40.839 1.00 73.80 118 GLY A N 1
ATOM 874 C CA . GLY A 1 118 ? 22.643 5.173 40.762 1.00 78.38 118 GLY A CA 1
ATOM 875 C C . GLY A 1 118 ? 21.252 4.644 40.510 1.00 88.56 118 GLY A C 1
ATOM 876 O O . GLY A 1 118 ? 21.058 3.468 40.193 1.00 103.22 118 GLY A O 1
ATOM 877 N N . PRO A 1 119 ? 20.253 5.514 40.648 1.00 89.56 119 PRO A N 1
ATOM 878 C CA . PRO A 1 119 ? 18.862 5.083 40.415 1.00 85.58 119 PRO A CA 1
ATOM 879 C C . PRO A 1 119 ? 18.588 4.587 39.001 1.00 87.66 119 PRO A C 1
ATOM 880 O O . PRO A 1 119 ? 17.642 3.819 38.804 1.00 90.24 119 PRO A O 1
ATOM 884 N N . ASN A 1 120 ? 19.362 5.011 38.003 1.00 88.30 120 ASN A N 1
ATOM 885 C CA . ASN A 1 120 ? 19.267 4.435 36.667 1.00 90.46 120 ASN A CA 1
ATOM 886 C C . ASN A 1 120 ? 20.469 3.554 36.351 1.00 98.58 120 ASN A C 1
ATOM 887 O O . ASN A 1 120 ? 20.747 3.282 35.183 1.00 102.72 120 ASN A O 1
ATOM 892 N N . GLY A 1 121 ? 21.173 3.091 37.377 1.00 91.43 121 GLY A N 1
ATOM 893 C CA . GLY A 1 121 ? 22.390 2.333 37.201 1.00 89.93 121 GLY A CA 1
ATOM 894 C C . GLY A 1 121 ? 22.168 0.891 36.790 1.00 93.23 121 GLY A C 1
ATOM 895 O O . GLY A 1 121 ? 21.091 0.479 36.348 1.00 82.10 121 GLY A O 1
ATOM 896 N N . GLN A 1 122 ? 23.226 0.121 36.913 1.00 96.08 122 GLN A N 1
ATOM 897 C CA . GLN A 1 122 ? 23.214 -1.266 36.535 1.00 91.10 122 GLN A CA 1
ATOM 898 C C . GLN A 1 122 ? 22.453 -2.123 37.493 1.00 95.30 122 GLN A C 1
ATOM 899 O O . GLN A 1 122 ? 22.628 -2.007 38.689 1.00 101.80 122 GLN A O 1
ATOM 905 N N . HIS A 1 123 ? 21.637 -3.021 36.971 1.00 93.37 123 HIS A N 1
ATOM 906 C CA . HIS A 1 123 ? 20.894 -3.916 37.842 1.00 81.39 123 HIS A CA 1
ATOM 907 C C . HIS A 1 123 ? 21.775 -5.077 38.271 1.00 82.83 123 HIS A C 1
ATOM 908 O O . HIS A 1 123 ? 22.682 -5.496 37.551 1.00 90.22 123 HIS A O 1
ATOM 915 N N . VAL A 1 124 ? 21.500 -5.598 39.460 1.00 77.15 124 VAL A N 1
ATOM 916 C CA . VAL A 1 124 ? 22.234 -6.719 40.019 1.00 80.00 124 VAL A CA 1
ATOM 917 C C . VAL A 1 124 ? 21.229 -7.763 40.504 1.00 91.11 124 VAL A C 1
ATOM 918 O O . VAL A 1 124 ? 20.016 -7.543 40.488 1.00 95.90 124 VAL A O 1
ATOM 922 N N . ASN A 1 125 ? 21.750 -8.902 40.947 1.00 89.40 125 ASN A N 1
ATOM 923 C CA . ASN A 1 125 ? 20.926 -9.972 41.496 1.00 96.26 125 ASN A CA 1
ATOM 924 C C . ASN A 1 125 ? 20.560 -9.757 42.961 1.00 89.31 125 ASN A C 1
ATOM 925 O O . ASN A 1 125 ? 21.375 -10.026 43.857 1.00 92.82 125 ASN A O 1
ATOM 930 N N . PRO A 1 126 ? 19.329 -9.337 43.246 1.00 81.62 126 PRO A N 1
ATOM 931 C CA . PRO A 1 126 ? 18.965 -9.055 44.640 1.00 82.12 126 PRO A CA 1
ATOM 932 C C . PRO A 1 126 ? 19.097 -10.273 45.536 1.00 90.22 126 PRO A C 1
ATOM 933 O O . PRO A 1 126 ? 19.365 -10.132 46.737 1.00 97.67 126 PRO A O 1
ATOM 937 N N . ASP A 1 127 ? 18.939 -11.470 44.972 1.00 85.91 127 ASP A N 1
ATOM 938 C CA . ASP A 1 127 ? 19.105 -12.688 45.750 1.00 92.24 127 ASP A CA 1
ATOM 939 C C . ASP A 1 127 ? 20.547 -12.900 46.187 1.00 98.03 127 ASP A C 1
ATOM 940 O O . ASP A 1 127 ? 20.786 -13.481 47.246 1.00 103.09 127 ASP A O 1
ATOM 945 N N . THR A 1 128 ? 21.523 -12.466 45.396 1.00 106.66 128 THR A N 1
ATOM 946 C CA . THR A 1 128 ? 22.904 -12.815 45.701 1.00 104.53 128 THR A CA 1
ATOM 947 C C . THR A 1 128 ? 23.774 -11.635 46.097 1.00 104.13 128 THR A C 1
ATOM 948 O O . THR A 1 128 ? 24.674 -11.814 46.923 1.00 112.49 128 THR A O 1
ATOM 952 N N . TYR A 1 129 ? 23.516 -10.440 45.556 1.00 96.39 129 TYR A N 1
ATOM 953 C CA . TYR A 1 129 ? 24.376 -9.291 45.819 1.00 96.55 129 TYR A CA 1
ATOM 954 C C . TYR A 1 129 ? 24.411 -8.980 47.309 1.00 100.19 129 TYR A C 1
ATOM 955 O O . TYR A 1 129 ? 23.366 -8.881 47.962 1.00 117.10 129 TYR A O 1
ATOM 964 N N . GLY A 1 130 ? 25.622 -8.835 47.843 1.00 98.02 130 GLY A N 1
ATOM 965 C CA . GLY A 1 130 ? 25.830 -8.625 49.258 1.00 102.24 130 GLY A CA 1
ATOM 966 C C . GLY A 1 130 ? 26.043 -9.884 50.066 1.00 118.66 130 GLY A C 1
ATOM 967 O O . GLY A 1 130 ? 26.192 -9.795 51.292 1.00 123.97 130 GLY A O 1
ATOM 968 N N . GLY A 1 131 ? 26.063 -11.050 49.426 1.00 130.45 131 GLY A N 1
ATOM 969 C CA . GLY A 1 131 ? 26.243 -12.309 50.123 1.00 132.98 131 GLY A CA 1
ATOM 970 C C . GLY A 1 131 ? 25.022 -13.196 50.010 1.00 130.33 131 GLY A C 1
ATOM 971 O O . GLY A 1 131 ? 24.361 -13.482 51.008 1.00 138.91 131 GLY A O 1
ATOM 972 N N . GLY B 1 2 ? 12.527 25.559 12.906 1.00 121.48 2 GLY B N 1
ATOM 973 C CA . GLY B 1 2 ? 12.118 24.358 13.611 1.00 110.38 2 GLY B CA 1
ATOM 974 C C . GLY B 1 2 ? 10.613 24.261 13.765 1.00 93.47 2 GLY B C 1
ATOM 975 O O . GLY B 1 2 ? 9.950 25.240 14.107 1.00 115.42 2 GLY B O 1
ATOM 976 N N . ALA B 1 3 ? 10.073 23.074 13.511 1.00 147.32 3 ALA B N 1
ATOM 977 C CA . ALA B 1 3 ? 8.637 22.846 13.622 1.00 109.22 3 ALA B CA 1
ATOM 978 C C . ALA B 1 3 ? 8.186 22.861 15.079 1.00 101.38 3 ALA B C 1
ATOM 979 O O . ALA B 1 3 ? 7.092 23.328 15.395 1.00 109.75 3 ALA B O 1
ATOM 981 N N . PHE B 1 4 ? 9.037 22.347 15.961 1.00 83.34 4 PHE B N 1
ATOM 982 C CA . PHE B 1 4 ? 8.727 22.300 17.392 1.00 81.31 4 PHE B CA 1
ATOM 983 C C . PHE B 1 4 ? 9.821 22.983 18.204 1.00 93.35 4 PHE B C 1
ATOM 984 O O . PHE B 1 4 ? 10.280 22.481 19.233 1.00 94.92 4 PHE B O 1
ATOM 992 N N . ALA B 1 5 ? 10.236 24.157 17.747 1.00 95.58 5 ALA B N 1
ATOM 993 C CA . ALA B 1 5 ? 11.244 24.965 18.406 1.00 93.26 5 ALA B CA 1
ATOM 994 C C . ALA B 1 5 ? 10.674 25.675 19.640 1.00 99.69 5 ALA B C 1
ATOM 995 O O . ALA B 1 5 ? 9.473 25.960 19.711 1.00 97.49 5 ALA B O 1
ATOM 997 N N . PRO B 1 6 ? 11.516 25.971 20.629 1.00 94.86 6 PRO B N 1
ATOM 998 C CA . PRO B 1 6 ? 11.033 26.719 21.792 1.00 83.21 6 PRO B CA 1
ATOM 999 C C . PRO B 1 6 ? 10.846 28.183 21.441 1.00 93.22 6 PRO B C 1
ATOM 1000 O O . PRO B 1 6 ? 11.682 28.792 20.768 1.00 102.78 6 PRO B O 1
ATOM 1004 N N . HIS B 1 7 ? 9.737 28.750 21.901 1.00 94.60 7 HIS B N 1
ATOM 1005 C CA . HIS B 1 7 ? 9.406 30.143 21.626 1.00 95.85 7 HIS B CA 1
ATOM 1006 C C . HIS B 1 7 ? 9.007 30.847 22.913 1.00 99.82 7 HIS B C 1
ATOM 1007 O O . HIS B 1 7 ? 7.962 31.491 23.013 1.00 109.83 7 HIS B O 1
ATOM 1014 N N . PHE B 1 8 ? 9.851 30.706 23.931 1.00 95.20 8 PHE B N 1
ATOM 1015 C CA . PHE B 1 8 ? 9.581 31.299 25.229 1.00 79.24 8 PHE B CA 1
ATOM 1016 C C . PHE B 1 8 ? 9.699 32.808 25.148 1.00 92.95 8 PHE B C 1
ATOM 1017 O O . PHE B 1 8 ? 10.502 33.345 24.385 1.00 103.65 8 PHE B O 1
ATOM 1025 N N . GLY B 1 9 ? 8.894 33.490 25.956 1.00 104.80 9 GLY B N 1
ATOM 1026 C CA . GLY B 1 9 ? 8.950 34.928 26.091 1.00 112.48 9 GLY B CA 1
ATOM 1027 C C . GLY B 1 9 ? 9.636 35.344 27.375 1.00 112.41 9 GLY B C 1
ATOM 1028 O O . GLY B 1 9 ? 10.345 34.559 28.016 1.00 109.43 9 GLY B O 1
ATOM 1029 N N . SER B 1 10 ? 9.421 36.601 27.760 1.00 107.17 10 SER B N 1
ATOM 1030 C CA . SER B 1 10 ? 10.012 37.084 28.994 1.00 103.42 10 SER B CA 1
ATOM 1031 C C . SER B 1 10 ? 9.420 36.319 30.175 1.00 109.47 10 SER B C 1
ATOM 1032 O O . SER B 1 10 ? 8.257 35.913 30.138 1.00 108.85 10 SER B O 1
ATOM 1035 N N . PRO B 1 11 ? 10.206 36.099 31.239 1.00 111.80 11 PRO B N 1
ATOM 1036 C CA . PRO B 1 11 ? 11.562 36.611 31.429 1.00 104.56 11 PRO B CA 1
ATOM 1037 C C . PRO B 1 11 ? 12.650 35.626 30.998 1.00 103.93 11 PRO B C 1
ATOM 1038 O O . PRO B 1 11 ? 13.815 35.795 31.370 1.00 114.16 11 PRO B O 1
ATOM 1042 N N . PHE B 1 12 ? 12.271 34.602 30.239 1.00 82.67 12 PHE B N 1
ATOM 1043 C CA . PHE B 1 12 ? 13.254 33.664 29.728 1.00 79.28 12 PHE B CA 1
ATOM 1044 C C . PHE B 1 12 ? 14.172 34.357 28.733 1.00 90.30 12 PHE B C 1
ATOM 1045 O O . PHE B 1 12 ? 13.726 35.149 27.902 1.00 101.97 12 PHE B O 1
ATOM 1053 N N . VAL B 1 13 ? 15.464 34.056 28.819 1.00 94.93 13 VAL B N 1
ATOM 1054 C CA . VAL B 1 13 ? 16.425 34.434 27.787 1.00 104.72 13 VAL B CA 1
ATOM 1055 C C . VAL B 1 13 ? 17.266 33.205 27.456 1.00 109.41 13 VAL B C 1
ATOM 1056 O O . VAL B 1 13 ? 17.867 32.597 28.351 1.00 110.56 13 VAL B O 1
ATOM 1060 N N . ARG B 1 14 ? 17.272 32.820 26.181 1.00 108.91 14 ARG B N 1
ATOM 1061 C CA . ARG B 1 14 ? 18.023 31.650 25.756 1.00 98.42 14 ARG B CA 1
ATOM 1062 C C . ARG B 1 14 ? 19.510 31.873 26.003 1.00 101.42 14 ARG B C 1
ATOM 1063 O O . ARG B 1 14 ? 20.033 32.967 25.785 1.00 93.99 14 ARG B O 1
ATOM 1071 N N . THR B 1 15 ? 20.186 30.831 26.492 1.00 102.34 15 THR B N 1
ATOM 1072 C CA . THR B 1 15 ? 21.613 30.905 26.790 1.00 95.13 15 THR B CA 1
ATOM 1073 C C . THR B 1 15 ? 22.390 29.861 26.002 1.00 104.01 15 THR B C 1
ATOM 1074 O O . THR B 1 15 ? 23.110 30.219 25.066 1.00 124.38 15 THR B O 1
ATOM 1078 N N . SER B 1 16 ? 22.254 28.580 26.328 1.00 92.20 16 SER B N 1
ATOM 1079 C CA . SER B 1 16 ? 23.040 27.521 25.711 1.00 96.98 16 SER B CA 1
ATOM 1080 C C . SER B 1 16 ? 22.231 26.866 24.592 1.00 97.31 16 SER B C 1
ATOM 1081 O O . SER B 1 16 ? 21.149 26.321 24.838 1.00 96.90 16 SER B O 1
ATOM 1084 N N . ASP B 1 17 ? 22.770 26.905 23.372 1.00 92.47 17 ASP B N 1
ATOM 1085 C CA . ASP B 1 17 ? 22.144 26.320 22.194 1.00 84.74 17 ASP B CA 1
ATOM 1086 C C . ASP B 1 17 ? 22.277 24.798 22.202 1.00 93.14 17 ASP B C 1
ATOM 1087 O O . ASP B 1 17 ? 22.942 24.205 23.053 1.00 103.23 17 ASP B O 1
ATOM 1092 N N . TYR B 1 18 ? 21.639 24.157 21.229 1.00 87.88 18 TYR B N 1
ATOM 1093 C CA . TYR B 1 18 ? 21.754 22.720 21.044 1.00 79.99 18 TYR B CA 1
ATOM 1094 C C . TYR B 1 18 ? 23.048 22.391 20.317 1.00 92.97 18 TYR B C 1
ATOM 1095 O O . TYR B 1 18 ? 23.629 23.231 19.619 1.00 93.13 18 TYR B O 1
ATOM 1104 N N . GLY B 1 19 ? 23.502 21.153 20.491 1.00 88.70 19 GLY B N 1
ATOM 1105 C CA . GLY B 1 19 ? 24.677 20.680 19.788 1.00 96.84 19 GLY B CA 1
ATOM 1106 C C . GLY B 1 19 ? 25.956 20.807 20.594 1.00 87.46 19 GLY B C 1
ATOM 1107 O O . GLY B 1 19 ? 25.954 20.881 21.829 1.00 84.36 19 GLY B O 1
ATOM 1108 N N . LYS B 1 20 ? 27.072 20.832 19.870 1.00 90.62 20 LYS B N 1
ATOM 1109 C CA . LYS B 1 20 ? 28.375 20.782 20.517 1.00 109.71 20 LYS B CA 1
ATOM 1110 C C . LYS B 1 20 ? 28.672 22.101 21.221 1.00 128.24 20 LYS B C 1
ATOM 1111 O O . LYS B 1 20 ? 28.613 23.170 20.609 1.00 126.93 20 LYS B O 1
ATOM 1117 N N . ARG B 1 21 ? 29.000 22.014 22.508 1.00 138.40 21 ARG B N 1
ATOM 1118 C CA . ARG B 1 21 ? 29.129 23.202 23.337 1.00 133.82 21 ARG B CA 1
ATOM 1119 C C . ARG B 1 21 ? 30.284 24.066 22.844 1.00 137.99 21 ARG B C 1
ATOM 1120 O O . ARG B 1 21 ? 31.359 23.544 22.541 1.00 126.63 21 ARG B O 1
ATOM 1128 N N . PRO B 1 22 ? 30.097 25.391 22.742 1.00 157.02 22 PRO B N 1
ATOM 1129 C CA . PRO B 1 22 ? 31.200 26.269 22.317 1.00 168.78 22 PRO B CA 1
ATOM 1130 C C . PRO B 1 22 ? 32.327 26.296 23.339 1.00 174.79 22 PRO B C 1
ATOM 1131 O O . PRO B 1 22 ? 32.163 26.819 24.447 1.00 177.33 22 PRO B O 1
ATOM 1135 N N . GLY B 1 23 ? 33.483 25.745 22.971 1.00 172.25 23 GLY B N 1
ATOM 1136 C CA . GLY B 1 23 ? 34.510 25.439 23.947 1.00 168.09 23 GLY B CA 1
ATOM 1137 C C . GLY B 1 23 ? 34.097 24.216 24.739 1.00 164.97 23 GLY B C 1
ATOM 1138 O O . GLY B 1 23 ? 32.902 23.906 24.809 1.00 159.18 23 GLY B O 1
ATOM 1139 N N . LEU B 1 24 ? 35.057 23.510 25.338 1.00 164.97 24 LEU B N 1
ATOM 1140 C CA . LEU B 1 24 ? 34.771 22.241 26.006 1.00 163.33 24 LEU B CA 1
ATOM 1141 C C . LEU B 1 24 ? 34.213 21.242 24.990 1.00 165.22 24 LEU B C 1
ATOM 1142 O O . LEU B 1 24 ? 33.177 20.607 25.206 1.00 148.70 24 LEU B O 1
ATOM 1147 N N . TYR B 1 25 ? 34.898 21.135 23.848 1.00 171.60 25 TYR B N 1
ATOM 1148 C CA . TYR B 1 25 ? 34.464 20.234 22.783 1.00 166.64 25 TYR B CA 1
ATOM 1149 C C . TYR B 1 25 ? 34.688 18.792 23.223 1.00 158.71 25 TYR B C 1
ATOM 1150 O O . TYR B 1 25 ? 35.828 18.331 23.341 1.00 158.11 25 TYR B O 1
ATOM 1159 N N . GLY B 1 26 ? 33.588 18.078 23.435 1.00 147.85 26 GLY B N 1
ATOM 1160 C CA . GLY B 1 26 ? 33.542 16.813 24.133 1.00 136.91 26 GLY B CA 1
ATOM 1161 C C . GLY B 1 26 ? 32.295 16.887 24.981 1.00 142.23 26 GLY B C 1
ATOM 1162 O O . GLY B 1 26 ? 31.930 15.950 25.695 1.00 151.61 26 GLY B O 1
ATOM 1163 N N . ASP B 1 27 ? 31.644 18.045 24.901 1.00 141.70 27 ASP B N 1
ATOM 1164 C CA . ASP B 1 27 ? 30.346 18.296 25.500 1.00 135.98 27 ASP B CA 1
ATOM 1165 C C . ASP B 1 27 ? 29.338 18.523 24.385 1.00 126.32 27 ASP B C 1
ATOM 1166 O O . ASP B 1 27 ? 29.680 19.022 23.310 1.00 134.25 27 ASP B O 1
ATOM 1171 N N . PHE B 1 28 ? 28.093 18.137 24.645 1.00 104.63 28 PHE B N 1
ATOM 1172 C CA . PHE B 1 28 ? 27.034 18.193 23.640 1.00 95.37 28 PHE B CA 1
ATOM 1173 C C . PHE B 1 28 ? 25.730 18.530 24.352 1.00 98.21 28 PHE B C 1
ATOM 1174 O O . PHE B 1 28 ? 25.111 17.656 24.966 1.00 111.21 28 PHE B O 1
ATOM 1182 N N . HIS B 1 29 ? 25.310 19.788 24.272 1.00 96.84 29 HIS B N 1
ATOM 1183 C CA . HIS B 1 29 ? 24.026 20.134 24.857 1.00 94.37 29 HIS B CA 1
ATOM 1184 C C . HIS B 1 29 ? 22.928 19.439 24.066 1.00 84.56 29 HIS B C 1
ATOM 1185 O O . HIS B 1 29 ? 22.841 19.584 22.841 1.00 87.89 29 HIS B O 1
ATOM 1192 N N . THR B 1 30 ? 22.127 18.643 24.765 1.00 71.48 30 THR B N 1
ATOM 1193 C CA . THR B 1 30 ? 21.077 17.840 24.159 1.00 75.50 30 THR B CA 1
ATOM 1194 C C . THR B 1 30 ? 19.759 18.591 24.014 1.00 82.63 30 THR B C 1
ATOM 1195 O O . THR B 1 30 ? 18.752 17.992 23.618 1.00 89.29 30 THR B O 1
ATOM 1199 N N . GLY B 1 31 ? 19.743 19.871 24.317 1.00 69.21 31 GLY B N 1
ATOM 1200 C CA . GLY B 1 31 ? 18.532 20.659 24.223 1.00 67.92 31 GLY B CA 1
ATOM 1201 C C . GLY B 1 31 ? 18.916 22.099 24.102 1.00 72.30 31 GLY B C 1
ATOM 1202 O O . GLY B 1 31 ? 20.037 22.421 23.703 1.00 86.31 31 GLY B O 1
ATOM 1203 N N . ILE B 1 32 ? 17.975 22.979 24.446 1.00 69.96 32 ILE B N 1
ATOM 1204 C CA . ILE B 1 32 ? 18.218 24.416 24.494 1.00 75.77 32 ILE B CA 1
ATOM 1205 C C . ILE B 1 32 ? 17.829 24.918 25.871 1.00 89.53 32 ILE B C 1
ATOM 1206 O O . ILE B 1 32 ? 16.744 24.592 26.367 1.00 94.91 32 ILE B O 1
ATOM 1211 N N . ASP B 1 33 ? 18.719 25.690 26.491 1.00 89.40 33 ASP B N 1
ATOM 1212 C CA . ASP B 1 33 ? 18.540 26.180 27.851 1.00 83.37 33 ASP B CA 1
ATOM 1213 C C . ASP B 1 33 ? 18.019 27.611 27.804 1.00 92.70 33 ASP B C 1
ATOM 1214 O O . ASP B 1 33 ? 18.593 28.459 27.113 1.00 94.91 33 ASP B O 1
ATOM 1219 N N . TYR B 1 34 ? 16.941 27.879 28.541 1.00 88.60 34 TYR B N 1
ATOM 1220 C CA . TYR B 1 34 ? 16.438 29.238 28.732 1.00 95.77 34 TYR B CA 1
ATOM 1221 C C . TYR B 1 34 ? 16.571 29.595 30.204 1.00 89.88 34 TYR B C 1
ATOM 1222 O O . TYR B 1 34 ? 15.985 28.930 31.064 1.00 93.03 34 TYR B O 1
ATOM 1231 N N . ALA B 1 35 ? 17.337 30.638 30.494 1.00 79.58 35 ALA B N 1
ATOM 1232 C CA . ALA B 1 35 ? 17.543 31.051 31.870 1.00 80.61 35 ALA B CA 1
ATOM 1233 C C . ALA B 1 35 ? 16.424 31.982 32.310 1.00 92.20 35 ALA B C 1
ATOM 1234 O O . ALA B 1 35 ? 15.944 32.814 31.536 1.00 94.92 35 ALA B O 1
ATOM 1236 N N . ALA B 1 36 ? 16.010 31.825 33.561 1.00 95.57 36 ALA B N 1
ATOM 1237 C CA . ALA B 1 36 ? 14.955 32.628 34.161 1.00 93.71 36 ALA B CA 1
ATOM 1238 C C . ALA B 1 36 ? 15.041 32.459 35.669 1.00 86.81 36 ALA B C 1
ATOM 1239 O O . ALA B 1 36 ? 15.663 31.506 36.153 1.00 92.18 36 ALA B O 1
ATOM 1241 N N . PRO B 1 37 ? 14.459 33.371 36.442 1.00 83.57 37 PRO B N 1
ATOM 1242 C CA . PRO B 1 37 ? 14.598 33.259 37.897 1.00 94.73 37 PRO B CA 1
ATOM 1243 C C . PRO B 1 37 ? 13.854 32.043 38.427 1.00 100.02 37 PRO B C 1
ATOM 1244 O O . PRO B 1 37 ? 12.849 31.604 37.864 1.00 102.06 37 PRO B O 1
ATOM 1248 N N . THR B 1 38 ? 14.393 31.476 39.506 1.00 102.11 38 THR B N 1
ATOM 1249 C CA . THR B 1 38 ? 13.793 30.303 40.125 1.00 94.84 38 THR B CA 1
ATOM 1250 C C . THR B 1 38 ? 12.350 30.592 40.518 1.00 94.27 38 THR B C 1
ATOM 1251 O O . THR B 1 38 ? 12.072 31.562 41.229 1.00 101.32 38 THR B O 1
ATOM 1255 N N . GLY B 1 39 ? 11.432 29.750 40.040 1.00 85.52 39 GLY B N 1
ATOM 1256 C CA . GLY B 1 39 ? 10.016 29.900 40.311 1.00 84.58 39 GLY B CA 1
ATOM 1257 C C . GLY B 1 39 ? 9.191 30.346 39.126 1.00 86.17 39 GLY B C 1
ATOM 1258 O O . GLY B 1 39 ? 7.959 30.391 39.230 1.00 85.68 39 GLY B O 1
ATOM 1259 N N . THR B 1 40 ? 9.819 30.670 38.008 1.00 93.72 40 THR B N 1
ATOM 1260 C CA . THR B 1 40 ? 9.080 31.172 36.860 1.00 90.53 40 THR B CA 1
ATOM 1261 C C . THR B 1 40 ? 8.160 30.086 36.314 1.00 94.19 40 THR B C 1
ATOM 1262 O O . THR B 1 40 ? 8.607 28.955 36.082 1.00 91.08 40 THR B O 1
ATOM 1266 N N . PRO B 1 41 ? 6.879 30.378 36.120 1.00 93.64 41 PRO B N 1
ATOM 1267 C CA . PRO B 1 41 ? 5.993 29.411 35.455 1.00 92.25 41 PRO B CA 1
ATOM 1268 C C . PRO B 1 41 ? 6.500 29.067 34.061 1.00 87.38 41 PRO B C 1
ATOM 1269 O O . PRO B 1 41 ? 6.754 29.950 33.239 1.00 95.85 41 PRO B O 1
ATOM 1273 N N . ILE B 1 42 ? 6.654 27.769 33.805 1.00 83.57 42 ILE B N 1
ATOM 1274 C CA . ILE B 1 42 ? 7.148 27.266 32.529 1.00 76.85 42 ILE B CA 1
ATOM 1275 C C . ILE B 1 42 ? 5.929 26.945 31.652 1.00 75.90 42 ILE B C 1
ATOM 1276 O O . ILE B 1 42 ? 5.216 25.978 31.961 1.00 81.55 42 ILE B O 1
ATOM 1281 N N . PRO B 1 43 ? 5.669 27.711 30.601 1.00 79.27 43 PRO B N 1
ATOM 1282 C CA . PRO B 1 43 ? 4.492 27.439 29.770 1.00 82.30 43 PRO B CA 1
ATOM 1283 C C . PRO B 1 43 ? 4.818 26.499 28.621 1.00 90.10 43 PRO B C 1
ATOM 1284 O O . PRO B 1 43 ? 5.838 26.634 27.940 1.00 91.10 43 PRO B O 1
ATOM 1288 N N . ALA B 1 44 ? 3.930 25.520 28.428 1.00 78.94 44 ALA B N 1
ATOM 1289 C CA . ALA B 1 44 ? 4.094 24.557 27.349 1.00 71.78 44 ALA B CA 1
ATOM 1290 C C . ALA B 1 44 ? 4.227 25.271 26.011 1.00 81.29 44 ALA B C 1
ATOM 1291 O O . ALA B 1 44 ? 3.494 26.216 25.707 1.00 89.06 44 ALA B O 1
ATOM 1293 N N . GLN B 1 45 ? 5.186 24.824 25.213 1.00 79.50 45 GLN B N 1
ATOM 1294 C CA . GLN B 1 45 ? 5.390 25.450 23.919 1.00 78.19 45 GLN B CA 1
ATOM 1295 C C . GLN B 1 45 ? 4.429 24.914 22.872 1.00 73.81 45 GLN B C 1
ATOM 1296 O O . GLN B 1 45 ? 4.049 25.642 21.948 1.00 72.90 45 GLN B O 1
ATOM 1302 N N . TYR B 1 46 ? 4.023 23.661 23.002 1.00 78.93 46 TYR B N 1
ATOM 1303 C CA . TYR B 1 46 ? 3.138 23.030 22.044 1.00 85.34 46 TYR B CA 1
ATOM 1304 C C . TYR B 1 46 ? 2.167 22.135 22.794 1.00 89.14 46 TYR B C 1
ATOM 1305 O O . TYR B 1 46 ? 2.506 21.600 23.856 1.00 77.79 46 TYR B O 1
ATOM 1314 N N . PRO B 1 47 ? 0.952 21.970 22.282 1.00 89.57 47 PRO B N 1
ATOM 1315 C CA . PRO B 1 47 ? -0.016 21.124 22.974 1.00 82.89 47 PRO B CA 1
ATOM 1316 C C . PRO B 1 47 ? 0.393 19.671 22.860 1.00 90.29 47 PRO B C 1
ATOM 1317 O O . PRO B 1 47 ? 1.130 19.273 21.952 1.00 99.95 47 PRO B O 1
ATOM 1321 N N . GLY B 1 48 ? -0.104 18.876 23.800 1.00 82.55 48 GLY B N 1
ATOM 1322 C CA . GLY B 1 48 ? 0.142 17.452 23.757 1.00 81.82 48 GLY B CA 1
ATOM 1323 C C . GLY B 1 48 ? -0.344 16.775 25.020 1.00 84.89 48 GLY B C 1
ATOM 1324 O O . GLY B 1 48 ? -1.027 17.374 25.856 1.00 90.69 48 GLY B O 1
ATOM 1325 N N . LEU B 1 49 ? 0.026 15.508 25.135 1.00 80.49 49 LEU B N 1
ATOM 1326 C CA . LEU B 1 49 ? -0.280 14.701 26.302 1.00 79.82 49 LEU B CA 1
ATOM 1327 C C . LEU B 1 49 ? 1.011 14.413 27.045 1.00 73.95 49 LEU B C 1
ATOM 1328 O O . LEU B 1 49 ? 2.016 14.057 26.425 1.00 72.43 49 LEU B O 1
ATOM 1333 N N . VAL B 1 50 ? 0.990 14.590 28.361 1.00 73.89 50 VAL B N 1
ATOM 1334 C CA . VAL B 1 50 ? 2.159 14.323 29.185 1.00 72.30 50 VAL B CA 1
ATOM 1335 C C . VAL B 1 50 ? 2.113 12.850 29.564 1.00 77.13 50 VAL B C 1
ATOM 1336 O O . VAL B 1 50 ? 1.204 12.405 30.268 1.00 88.72 50 VAL B O 1
ATOM 1340 N N . ASP B 1 51 ? 3.071 12.078 29.049 1.00 72.42 51 ASP B N 1
ATOM 1341 C CA . ASP B 1 51 ? 3.157 10.655 29.347 1.00 77.36 51 ASP B CA 1
ATOM 1342 C C . ASP B 1 51 ? 4.469 10.307 30.040 1.00 81.20 51 ASP B C 1
ATOM 1343 O O . ASP B 1 51 ? 4.850 9.128 30.107 1.00 86.34 51 ASP B O 1
ATOM 1348 N N . TRP B 1 52 ? 5.162 11.315 30.567 1.00 73.24 52 TRP B N 1
ATOM 1349 C CA . TRP B 1 52 ? 6.455 11.100 31.203 1.00 72.54 52 TRP B CA 1
ATOM 1350 C C . TRP B 1 52 ? 6.643 12.158 32.282 1.00 69.84 52 TRP B C 1
ATOM 1351 O O . TRP B 1 52 ? 6.733 13.352 31.973 1.00 65.02 52 TRP B O 1
ATOM 1362 N N . VAL B 1 53 ? 6.705 11.729 33.542 1.00 61.02 53 VAL B N 1
ATOM 1363 C CA . VAL B 1 53 ? 6.963 12.634 34.661 1.00 62.92 53 VAL B CA 1
ATOM 1364 C C . VAL B 1 53 ? 8.027 12.004 35.543 1.00 74.07 53 VAL B C 1
ATOM 1365 O O . VAL B 1 53 ? 7.816 10.913 36.083 1.00 92.10 53 VAL B O 1
ATOM 1369 N N . GLN B 1 54 ? 9.156 12.692 35.707 1.00 63.65 54 GLN B N 1
ATOM 1370 C CA . GLN B 1 54 ? 10.249 12.155 36.502 1.00 64.46 54 GLN B CA 1
ATOM 1371 C C . GLN B 1 54 ? 10.748 13.179 37.500 1.00 72.98 54 GLN B C 1
ATOM 1372 O O . GLN B 1 54 ? 10.767 14.384 37.225 1.00 74.95 54 GLN B O 1
ATOM 1378 N N . SER B 1 55 ? 11.131 12.674 38.668 1.00 80.50 55 SER B N 1
ATOM 1379 C CA . SER B 1 55 ? 11.846 13.417 39.696 1.00 73.40 55 SER B CA 1
ATOM 1380 C C . SER B 1 55 ? 13.127 12.650 39.966 1.00 79.65 55 SER B C 1
ATOM 1381 O O . SER B 1 55 ? 13.086 11.545 40.518 1.00 89.63 55 SER B O 1
ATOM 1384 N N . SER B 1 56 ? 14.250 13.210 39.532 1.00 76.33 56 SER B N 1
ATOM 1385 C CA . SER B 1 56 ? 15.570 12.725 39.897 1.00 77.87 56 SER B CA 1
ATOM 1386 C C . SER B 1 56 ? 16.317 13.881 40.532 1.00 81.72 56 SER B C 1
ATOM 1387 O O . SER B 1 56 ? 15.813 15.005 40.609 1.00 79.83 56 SER B O 1
ATOM 1390 N N . SER B 1 57 ? 17.514 13.590 41.024 1.00 84.83 57 SER B N 1
ATOM 1391 C CA . SER B 1 57 ? 18.460 14.640 41.372 1.00 90.41 57 SER B CA 1
ATOM 1392 C C . SER B 1 57 ? 19.705 14.544 40.494 1.00 91.45 57 SER B C 1
ATOM 1393 O O . SER B 1 57 ? 20.809 14.885 40.921 1.00 96.71 57 SER B O 1
ATOM 1396 N N . ILE B 1 58 ? 19.524 14.070 39.258 1.00 87.46 58 ILE B N 1
ATOM 1397 C CA . ILE B 1 58 ? 20.595 13.903 38.284 1.00 88.54 58 ILE B CA 1
ATOM 1398 C C . ILE B 1 58 ? 20.050 14.226 36.899 1.00 85.63 58 ILE B C 1
ATOM 1399 O O . ILE B 1 58 ? 18.849 14.098 36.636 1.00 85.18 58 ILE B O 1
ATOM 1404 N N . GLY B 1 59 ? 20.947 14.640 36.009 1.00 82.01 59 GLY B N 1
ATOM 1405 C CA . GLY B 1 59 ? 20.526 14.951 34.656 1.00 80.16 59 GLY B CA 1
ATOM 1406 C C . GLY B 1 59 ? 19.523 16.083 34.633 1.00 76.29 59 GLY B C 1
ATOM 1407 O O . GLY B 1 59 ? 19.707 17.124 35.274 1.00 90.43 59 GLY B O 1
ATOM 1408 N N . LEU B 1 60 ? 18.441 15.880 33.885 1.00 69.76 60 LEU B N 1
ATOM 1409 C CA . LEU B 1 60 ? 17.366 16.863 33.794 1.00 67.19 60 LEU B CA 1
ATOM 1410 C C . LEU B 1 60 ? 16.581 17.015 35.104 1.00 70.04 60 LEU B C 1
ATOM 1411 O O . LEU B 1 60 ? 15.687 17.869 35.172 1.00 75.49 60 LEU B O 1
ATOM 1416 N N . GLY B 1 61 ? 16.901 16.224 36.132 1.00 72.25 61 GLY B N 1
ATOM 1417 C CA . GLY B 1 61 ? 16.234 16.331 37.420 1.00 71.74 61 GLY B CA 1
ATOM 1418 C C . GLY B 1 61 ? 14.723 16.310 37.301 1.00 71.31 61 GLY B C 1
ATOM 1419 O O . GLY B 1 61 ? 14.132 15.490 36.589 1.00 71.26 61 GLY B O 1
ATOM 1420 N N . GLU B 1 62 ? 14.084 17.229 38.011 1.00 73.41 62 GLU B N 1
ATOM 1421 C CA . GLU B 1 62 ? 12.642 17.405 37.969 1.00 71.50 62 GLU B CA 1
ATOM 1422 C C . GLU B 1 62 ? 12.201 17.804 36.572 1.00 69.82 62 GLU B C 1
ATOM 1423 O O . GLU B 1 62 ? 12.397 18.960 36.184 1.00 86.79 62 GLU B O 1
ATOM 1429 N N . HIS B 1 63 ? 11.626 16.884 35.796 1.00 63.55 63 HIS B N 1
ATOM 1430 C CA . HIS B 1 63 ? 11.278 17.227 34.421 1.00 67.91 63 HIS B CA 1
ATOM 1431 C C . HIS B 1 63 ? 10.038 16.469 33.965 1.00 80.50 63 HIS B C 1
ATOM 1432 O O . HIS B 1 63 ? 9.572 15.528 34.619 1.00 73.43 63 HIS B O 1
ATOM 1439 N N . VAL B 1 64 ? 9.517 16.906 32.811 1.00 78.40 64 VAL B N 1
ATOM 1440 C CA . VAL B 1 64 ? 8.225 16.487 32.272 1.00 61.16 64 VAL B CA 1
ATOM 1441 C C . VAL B 1 64 ? 8.366 16.199 30.783 1.00 71.73 64 VAL B C 1
ATOM 1442 O O . VAL B 1 64 ? 9.051 16.929 30.057 1.00 77.43 64 VAL B O 1
ATOM 1446 N N . GLY B 1 65 ? 7.705 15.141 30.322 1.00 77.60 65 GLY B N 1
ATOM 1447 C CA . GLY B 1 65 ? 7.700 14.848 28.905 1.00 68.21 65 GLY B CA 1
ATOM 1448 C C . GLY B 1 65 ? 6.317 14.922 28.303 1.00 68.94 65 GLY B C 1
ATOM 1449 O O . GLY B 1 65 ? 5.381 14.293 28.800 1.00 87.67 65 GLY B O 1
ATOM 1450 N N . ILE B 1 66 ? 6.176 15.671 27.219 1.00 62.38 66 ILE B N 1
ATOM 1451 C CA . ILE B 1 66 ? 4.890 15.879 26.570 1.00 64.97 66 ILE B CA 1
ATOM 1452 C C . ILE B 1 66 ? 4.988 15.362 25.141 1.00 76.33 66 ILE B C 1
ATOM 1453 O O . ILE B 1 66 ? 5.852 15.801 24.368 1.00 81.49 66 ILE B O 1
ATOM 1458 N N . LYS B 1 67 ? 4.108 14.432 24.790 1.00 78.26 67 LYS B N 1
ATOM 1459 C CA . LYS B 1 67 ? 4.058 13.919 23.429 1.00 67.45 67 LYS B CA 1
ATOM 1460 C C . LYS B 1 67 ? 3.390 14.976 22.562 1.00 73.00 67 LYS B C 1
ATOM 1461 O O . LYS B 1 67 ? 2.182 15.207 22.661 1.00 76.93 67 LYS B O 1
ATOM 1467 N N . VAL B 1 68 ? 4.187 15.637 21.726 1.00 75.53 68 VAL B N 1
ATOM 1468 C CA . VAL B 1 68 ? 3.714 16.772 20.948 1.00 71.22 68 VAL B CA 1
ATOM 1469 C C . VAL B 1 68 ? 3.458 16.420 19.499 1.00 85.74 68 VAL B C 1
ATOM 1470 O O . VAL B 1 68 ? 3.011 17.291 18.732 1.00 100.01 68 VAL B O 1
ATOM 1474 N N . ALA B 1 69 ? 3.736 15.188 19.093 1.00 82.98 69 ALA B N 1
ATOM 1475 C CA . ALA B 1 69 ? 3.496 14.732 17.732 1.00 75.42 69 ALA B CA 1
ATOM 1476 C C . ALA B 1 69 ? 3.585 13.215 17.732 1.00 80.97 69 ALA B C 1
ATOM 1477 O O . ALA B 1 69 ? 3.851 12.595 18.766 1.00 88.86 69 ALA B O 1
ATOM 1479 N N . ASP B 1 70 ? 3.377 12.620 16.552 1.00 85.08 70 ASP B N 1
ATOM 1480 C CA . ASP B 1 70 ? 3.296 11.165 16.452 1.00 83.00 70 ASP B CA 1
ATOM 1481 C C . ASP B 1 70 ? 4.546 10.495 16.997 1.00 84.42 70 ASP B C 1
ATOM 1482 O O . ASP B 1 70 ? 4.459 9.471 17.686 1.00 95.30 70 ASP B O 1
ATOM 1487 N N . ASN B 1 71 ? 5.714 11.048 16.689 1.00 82.88 71 ASN B N 1
ATOM 1488 C CA . ASN B 1 71 ? 6.988 10.493 17.118 1.00 79.58 71 ASN B CA 1
ATOM 1489 C C . ASN B 1 71 ? 7.844 11.569 17.751 1.00 87.29 71 ASN B C 1
ATOM 1490 O O . ASN B 1 71 ? 9.055 11.638 17.525 1.00 98.35 71 ASN B O 1
ATOM 1495 N N . LEU B 1 72 ? 7.238 12.427 18.563 1.00 76.19 72 LEU B N 1
ATOM 1496 C CA . LEU B 1 72 ? 8.001 13.537 19.106 1.00 65.89 72 LEU B CA 1
ATOM 1497 C C . LEU B 1 72 ? 7.574 13.841 20.530 1.00 64.90 72 LEU B C 1
ATOM 1498 O O . LEU B 1 72 ? 6.380 14.001 20.802 1.00 67.52 72 LEU B O 1
ATOM 1503 N N . TRP B 1 73 ? 8.556 13.933 21.424 1.00 65.43 73 TRP B N 1
ATOM 1504 C CA . TRP B 1 73 ? 8.331 14.325 22.806 1.00 62.45 73 TRP B CA 1
ATOM 1505 C C . TRP B 1 73 ? 9.126 15.583 23.106 1.00 71.50 73 TRP B C 1
ATOM 1506 O O . TRP B 1 73 ? 10.307 15.677 22.748 1.00 79.24 73 TRP B O 1
ATOM 1517 N N . ALA B 1 74 ? 8.476 16.544 23.752 1.00 69.62 74 ALA B N 1
ATOM 1518 C CA . ALA B 1 74 ? 9.137 17.754 24.226 1.00 69.83 74 ALA B CA 1
ATOM 1519 C C . ALA B 1 74 ? 9.383 17.601 25.719 1.00 73.69 74 ALA B C 1
ATOM 1520 O O . ALA B 1 74 ? 8.436 17.416 26.492 1.00 87.29 74 ALA B O 1
ATOM 1522 N N . MET B 1 75 ? 10.646 17.661 26.120 1.00 70.01 75 MET B N 1
ATOM 1523 C CA . MET B 1 75 ? 11.018 17.563 27.523 1.00 75.11 75 MET B CA 1
ATOM 1524 C C . MET B 1 75 ? 11.311 18.950 28.078 1.00 77.80 75 MET B C 1
ATOM 1525 O O . MET B 1 75 ? 11.974 19.765 27.427 1.00 74.26 75 MET B O 1
ATOM 1530 N N . TYR B 1 76 ? 10.823 19.202 29.291 1.00 71.31 76 TYR B N 1
ATOM 1531 C CA . TYR B 1 76 ? 11.024 20.458 30.007 1.00 68.18 76 TYR B CA 1
ATOM 1532 C C . TYR B 1 76 ? 11.733 20.153 31.322 1.00 75.64 76 TYR B C 1
ATOM 1533 O O . TYR B 1 76 ? 11.102 19.662 32.264 1.00 69.10 76 TYR B O 1
ATOM 1542 N N . GLY B 1 77 ? 13.031 20.466 31.404 1.00 75.68 77 GLY B N 1
ATOM 1543 C CA . GLY B 1 77 ? 13.875 20.004 32.484 1.00 68.87 77 GLY B CA 1
ATOM 1544 C C . GLY B 1 77 ? 14.241 21.051 33.531 1.00 79.21 77 GLY B C 1
ATOM 1545 O O . GLY B 1 77 ? 13.970 22.244 33.397 1.00 96.32 77 GLY B O 1
ATOM 1546 N N . HIS B 1 78 ? 14.865 20.553 34.607 1.00 71.27 78 HIS B N 1
ATOM 1547 C CA . HIS B 1 78 ? 15.499 21.365 35.651 1.00 73.61 78 HIS B CA 1
ATOM 1548 C C . HIS B 1 78 ? 14.488 22.114 36.516 1.00 80.89 78 HIS B C 1
ATOM 1549 O O . HIS B 1 78 ? 14.814 23.147 37.097 1.00 78.85 78 HIS B O 1
ATOM 1556 N N . MET B 1 79 ? 13.265 21.602 36.636 1.00 80.13 79 MET B N 1
ATOM 1557 C CA . MET B 1 79 ? 12.230 22.338 37.347 1.00 74.92 79 MET B CA 1
ATOM 1558 C C . MET B 1 79 ? 12.507 22.369 38.845 1.00 78.31 79 MET B C 1
ATOM 1559 O O . MET B 1 79 ? 13.272 21.565 39.378 1.00 78.17 79 MET B O 1
ATOM 1564 N N . SER B 1 80 ? 11.887 23.337 39.523 1.00 87.73 80 SER B N 1
ATOM 1565 C CA . SER B 1 80 ? 11.858 23.367 40.981 1.00 82.64 80 SER B CA 1
ATOM 1566 C C . SER B 1 80 ? 10.585 22.757 41.530 1.00 82.79 80 SER B C 1
ATOM 1567 O O . SER B 1 80 ? 10.536 22.418 42.718 1.00 86.85 80 SER B O 1
ATOM 1570 N N . ARG B 1 81 ? 9.560 22.634 40.689 1.00 80.60 81 ARG B N 1
ATOM 1571 C CA . ARG B 1 81 ? 8.271 22.067 41.061 1.00 83.68 81 ARG B CA 1
ATOM 1572 C C . ARG B 1 81 ? 7.565 21.634 39.785 1.00 83.66 81 ARG B C 1
ATOM 1573 O O . ARG B 1 81 ? 7.541 22.385 38.800 1.00 78.39 81 ARG B O 1
ATOM 1581 N N . ILE B 1 82 ? 7.015 20.425 39.789 1.00 80.47 82 ILE B N 1
ATOM 1582 C CA . ILE B 1 82 ? 6.223 19.963 38.660 1.00 80.55 82 ILE B CA 1
ATOM 1583 C C . ILE B 1 82 ? 4.765 20.318 38.898 1.00 88.52 82 ILE B C 1
ATOM 1584 O O . ILE B 1 82 ? 4.245 20.148 40.006 1.00 102.54 82 ILE B O 1
ATOM 1589 N N . ARG B 1 83 ? 4.107 20.828 37.862 1.00 84.64 83 ARG B N 1
ATOM 1590 C CA . ARG B 1 83 ? 2.714 21.217 37.970 1.00 86.27 83 ARG B CA 1
ATOM 1591 C C . ARG B 1 83 ? 1.812 20.456 37.020 1.00 90.42 83 ARG B C 1
ATOM 1592 O O . ARG B 1 83 ? 0.595 20.651 37.066 1.00 114.06 83 ARG B O 1
ATOM 1600 N N . ALA B 1 84 ? 2.362 19.600 36.168 1.00 86.31 84 ALA B N 1
ATOM 1601 C CA . ALA B 1 84 ? 1.564 18.709 35.339 1.00 86.48 84 ALA B CA 1
ATOM 1602 C C . ALA B 1 84 ? 1.605 17.304 35.916 1.00 88.81 84 ALA B C 1
ATOM 1603 O O . ALA B 1 84 ? 2.628 16.870 36.452 1.00 91.86 84 ALA B O 1
ATOM 1605 N N . LYS B 1 85 ? 0.482 16.606 35.824 1.00 95.36 85 LYS B N 1
ATOM 1606 C CA . LYS B 1 85 ? 0.366 15.245 36.323 1.00 96.45 85 LYS B CA 1
ATOM 1607 C C . LYS B 1 85 ? 0.356 14.270 35.153 1.00 88.47 85 LYS B C 1
ATOM 1608 O O . LYS B 1 85 ? 0.016 14.619 34.021 1.00 77.86 85 LYS B O 1
ATOM 1614 N N . MET B 1 86 ? 0.750 13.036 35.441 1.00 98.03 86 MET B N 1
ATOM 1615 C CA . MET B 1 86 ? 0.765 11.999 34.419 1.00 82.80 86 MET B CA 1
ATOM 1616 C C . MET B 1 86 ? -0.616 11.855 33.786 1.00 79.22 86 MET B C 1
ATOM 1617 O O . MET B 1 86 ? -1.629 11.748 34.484 1.00 90.53 86 MET B O 1
ATOM 1622 N N . GLY B 1 87 ? -0.653 11.891 32.456 1.00 77.12 87 GLY B N 1
ATOM 1623 C CA . GLY B 1 87 ? -1.876 11.715 31.700 1.00 79.99 87 GLY B CA 1
ATOM 1624 C C . GLY B 1 87 ? -2.619 12.979 31.314 1.00 86.61 87 GLY B C 1
ATOM 1625 O O . GLY B 1 87 ? -3.669 12.878 30.666 1.00 86.22 87 GLY B O 1
ATOM 1626 N N . ASP B 1 88 ? -2.116 14.159 31.677 1.00 94.29 88 ASP B N 1
ATOM 1627 C CA . ASP B 1 88 ? -2.815 15.406 31.396 1.00 94.28 88 ASP B CA 1
ATOM 1628 C C . ASP B 1 88 ? -2.747 15.752 29.918 1.00 93.20 88 ASP B C 1
ATOM 1629 O O . ASP B 1 88 ? -1.710 15.581 29.273 1.00 90.08 88 ASP B O 1
ATOM 1634 N N . LYS B 1 89 ? -3.860 16.254 29.389 1.00 104.06 89 LYS B N 1
ATOM 1635 C CA . LYS B 1 89 ? -3.900 16.860 28.061 1.00 102.49 89 LYS B CA 1
ATOM 1636 C C . LYS B 1 89 ? -3.660 18.358 28.235 1.00 101.89 89 LYS B C 1
ATOM 1637 O O . LYS B 1 89 ? -4.496 19.062 28.813 1.00 109.66 89 LYS B O 1
ATOM 1643 N N . VAL B 1 90 ? -2.511 18.846 27.759 1.00 97.84 90 VAL B N 1
ATOM 1644 C CA . VAL B 1 90 ? -2.123 20.242 27.942 1.00 97.07 90 VAL B CA 1
ATOM 1645 C C . VAL B 1 90 ? -2.190 20.990 26.612 1.00 95.15 90 VAL B C 1
ATOM 1646 O O . VAL B 1 90 ? -1.985 20.422 25.530 1.00 92.52 90 VAL B O 1
ATOM 1650 N N . LYS B 1 91 ? -2.498 22.283 26.707 1.00 93.12 91 LYS B N 1
ATOM 1651 C CA . LYS B 1 91 ? -2.481 23.192 25.572 1.00 100.73 91 LYS B CA 1
ATOM 1652 C C . LYS B 1 91 ? -1.294 24.140 25.669 1.00 103.18 91 LYS B C 1
ATOM 1653 O O . LYS B 1 91 ? -0.702 24.328 26.737 1.00 93.38 91 LYS B O 1
ATOM 1659 N N . ALA B 1 92 ? -0.939 24.734 24.532 1.00 104.66 92 ALA B N 1
ATOM 1660 C CA . ALA B 1 92 ? 0.194 25.644 24.520 1.00 98.96 92 ALA B CA 1
ATOM 1661 C C . ALA B 1 92 ? -0.083 26.808 25.456 1.00 98.03 92 ALA B C 1
ATOM 1662 O O . ALA B 1 92 ? -1.182 27.371 25.465 1.00 102.35 92 ALA B O 1
ATOM 1664 N N . GLY B 1 93 ? 0.909 27.139 26.276 1.00 92.27 93 GLY B N 1
ATOM 1665 C CA . GLY B 1 93 ? 0.809 28.220 27.226 1.00 100.12 93 GLY B CA 1
ATOM 1666 C C . GLY B 1 93 ? 0.412 27.796 28.624 1.00 89.87 93 GLY B C 1
ATOM 1667 O O . GLY B 1 93 ? 0.564 28.589 29.562 1.00 87.67 93 GLY B O 1
ATOM 1668 N N . GLN B 1 94 ? -0.108 26.581 28.777 1.00 88.88 94 GLN B N 1
ATOM 1669 C CA . GLN B 1 94 ? -0.413 26.040 30.093 1.00 90.14 94 GLN B CA 1
ATOM 1670 C C . GLN B 1 94 ? 0.876 25.845 30.883 1.00 96.93 94 GLN B C 1
ATOM 1671 O O . GLN B 1 94 ? 1.925 25.513 30.323 1.00 97.65 94 GLN B O 1
ATOM 1677 N N . ILE B 1 95 ? 0.806 26.058 32.190 1.00 101.08 95 ILE B N 1
ATOM 1678 C CA . ILE B 1 95 ? 2.007 25.966 33.012 1.00 91.82 95 ILE B CA 1
ATOM 1679 C C . ILE B 1 95 ? 2.242 24.514 33.392 1.00 83.79 95 ILE B C 1
ATOM 1680 O O . ILE B 1 95 ? 1.420 23.903 34.082 1.00 87.89 95 ILE B O 1
ATOM 1685 N N . VAL B 1 96 ? 3.376 23.966 32.958 1.00 80.03 96 VAL B N 1
ATOM 1686 C CA . VAL B 1 96 ? 3.698 22.580 33.272 1.00 81.34 96 VAL B CA 1
ATOM 1687 C C . VAL B 1 96 ? 4.546 22.455 34.534 1.00 82.74 96 VAL B C 1
ATOM 1688 O O . VAL B 1 96 ? 4.556 21.386 35.163 1.00 83.42 96 VAL B O 1
ATOM 1692 N N . GLY B 1 97 ? 5.242 23.512 34.926 1.00 89.60 97 GLY B N 1
ATOM 1693 C CA . GLY B 1 97 ? 6.032 23.476 36.139 1.00 84.42 97 GLY B CA 1
ATOM 1694 C C . GLY B 1 97 ? 6.628 24.840 36.380 1.00 85.94 97 GLY B C 1
ATOM 1695 O O . GLY B 1 97 ? 6.314 25.804 35.679 1.00 90.05 97 GLY B O 1
ATOM 1696 N N . ASP B 1 98 ? 7.495 24.913 37.381 1.00 84.92 98 ASP B N 1
ATOM 1697 C CA . ASP B 1 98 ? 8.208 26.137 37.703 1.00 86.78 98 ASP B CA 1
ATOM 1698 C C . ASP B 1 98 ? 9.692 25.952 37.425 1.00 86.95 98 ASP B C 1
ATOM 1699 O O . ASP B 1 98 ? 10.233 24.850 37.545 1.00 80.20 98 ASP B O 1
ATOM 1704 N N . VAL B 1 99 ? 10.342 27.048 37.034 1.00 91.92 99 VAL B N 1
ATOM 1705 C CA . VAL B 1 99 ? 11.760 27.012 36.706 1.00 78.76 99 VAL B CA 1
ATOM 1706 C C . VAL B 1 99 ? 12.576 26.792 37.967 1.00 79.06 99 VAL B C 1
ATOM 1707 O O . VAL B 1 99 ? 12.343 27.428 39.006 1.00 89.85 99 VAL B O 1
ATOM 1711 N N . GLY B 1 100 ? 13.548 25.904 37.878 1.00 77.48 100 GLY B N 1
ATOM 1712 C CA . GLY B 1 100 ? 14.476 25.673 38.969 1.00 81.76 100 GLY B CA 1
ATOM 1713 C C . GLY B 1 100 ? 15.858 25.347 38.461 1.00 82.50 100 GLY B C 1
ATOM 1714 O O . GLY B 1 100 ? 16.253 25.752 37.363 1.00 95.94 100 GLY B O 1
ATOM 1715 N N . SER B 1 101 ? 16.590 24.590 39.263 1.00 82.39 101 SER B N 1
ATOM 1716 C CA . SER B 1 101 ? 17.937 24.167 38.934 1.00 81.31 101 SER B CA 1
ATOM 1717 C C . SER B 1 101 ? 18.168 22.741 39.400 1.00 88.24 101 SER B C 1
ATOM 1718 O O . SER B 1 101 ? 19.273 22.385 39.831 1.00 94.24 101 SER B O 1
ATOM 1721 N N . SER B 1 102 ? 17.123 21.911 39.316 1.00 86.09 102 SER B N 1
ATOM 1722 C CA . SER B 1 102 ? 17.219 20.532 39.778 1.00 85.00 102 SER B CA 1
ATOM 1723 C C . SER B 1 102 ? 18.032 19.709 38.799 1.00 84.40 102 SER B C 1
ATOM 1724 O O . SER B 1 102 ? 18.003 19.929 37.586 1.00 85.64 102 SER B O 1
ATOM 1727 N N . GLY B 1 103 ? 18.757 18.747 39.345 1.00 90.28 103 GLY B N 1
ATOM 1728 C CA . GLY B 1 103 ? 19.553 17.893 38.504 1.00 88.47 103 GLY B CA 1
ATOM 1729 C C . GLY B 1 103 ? 20.895 18.533 38.212 1.00 88.02 103 GLY B C 1
ATOM 1730 O O . GLY B 1 103 ? 21.441 19.300 39.003 1.00 95.43 103 GLY B O 1
ATOM 1731 N N . TRP B 1 104 ? 21.398 18.243 37.024 1.00 85.12 104 TRP B N 1
ATOM 1732 C CA . TRP B 1 104 ? 22.755 18.600 36.626 1.00 89.98 104 TRP B CA 1
ATOM 1733 C C . TRP B 1 104 ? 22.744 19.920 35.863 1.00 98.34 104 TRP B C 1
ATOM 1734 O O . TRP B 1 104 ? 23.002 19.986 34.660 1.00 104.28 104 TRP B O 1
ATOM 1745 N N . SER B 1 105 ? 22.422 20.983 36.597 1.00 102.40 105 SER B N 1
ATOM 1746 C CA . SER B 1 105 ? 22.217 22.304 36.029 1.00 98.28 105 SER B CA 1
ATOM 1747 C C . SER B 1 105 ? 23.062 23.306 36.795 1.00 102.00 105 SER B C 1
ATOM 1748 O O . SER B 1 105 ? 23.160 23.238 38.022 1.00 101.48 105 SER B O 1
ATOM 1751 N N . THR B 1 106 ? 23.671 24.231 36.051 1.00 107.55 106 THR B N 1
ATOM 1752 C CA . THR B 1 106 ? 24.555 25.233 36.638 1.00 110.89 106 THR B CA 1
ATOM 1753 C C . THR B 1 106 ? 23.769 26.265 37.442 1.00 106.51 106 THR B C 1
ATOM 1754 O O . THR B 1 106 ? 23.989 26.440 38.647 1.00 108.38 106 THR B O 1
ATOM 1758 N N . GLY B 1 107 ? 22.857 26.971 36.788 1.00 96.79 107 GLY B N 1
ATOM 1759 C CA . GLY B 1 107 ? 22.014 27.919 37.470 1.00 89.48 107 GLY B CA 1
ATOM 1760 C C . GLY B 1 107 ? 20.551 27.621 37.238 1.00 85.33 107 GLY B C 1
ATOM 1761 O O . GLY B 1 107 ? 20.178 26.539 36.778 1.00 90.78 107 GLY B O 1
ATOM 1762 N N . PRO B 1 108 ? 19.683 28.587 37.541 1.00 85.25 108 PRO B N 1
ATOM 1763 C CA . PRO B 1 108 ? 18.246 28.384 37.322 1.00 83.70 108 PRO B CA 1
ATOM 1764 C C . PRO B 1 108 ? 17.927 28.559 35.846 1.00 79.68 108 PRO B C 1
ATOM 1765 O O . PRO B 1 108 ? 18.183 29.616 35.263 1.00 80.42 108 PRO B O 1
ATOM 1769 N N . ALA B 1 109 ? 17.386 27.514 35.237 1.00 77.79 109 ALA B N 1
ATOM 1770 C CA . ALA B 1 109 ? 17.021 27.577 33.832 1.00 78.63 109 ALA B CA 1
ATOM 1771 C C . ALA B 1 109 ? 16.068 26.437 33.542 1.00 82.41 109 ALA B C 1
ATOM 1772 O O . ALA B 1 109 ? 15.935 25.494 34.328 1.00 95.45 109 ALA B O 1
ATOM 1774 N N . VAL B 1 110 ? 15.401 26.540 32.397 1.00 76.10 110 VAL B N 1
ATOM 1775 C CA . VAL B 1 110 ? 14.642 25.433 31.834 1.00 77.13 110 VAL B CA 1
ATOM 1776 C C . VAL B 1 110 ? 15.424 24.901 30.647 1.00 82.54 110 VAL B C 1
ATOM 1777 O O . VAL B 1 110 ? 15.993 25.670 29.857 1.00 93.09 110 VAL B O 1
ATOM 1781 N N . HIS B 1 111 ? 15.487 23.582 30.561 1.00 72.64 111 HIS B N 1
ATOM 1782 C CA . HIS B 1 111 ? 16.145 22.870 29.479 1.00 69.11 111 HIS B CA 1
ATOM 1783 C C . HIS B 1 111 ? 15.044 22.291 28.605 1.00 76.55 111 HIS B C 1
ATOM 1784 O O . HIS B 1 111 ? 14.263 21.448 29.059 1.00 74.08 111 HIS B O 1
ATOM 1791 N N . TYR B 1 112 ? 14.951 22.781 27.375 1.00 70.72 112 TYR B N 1
ATOM 1792 C CA . TYR B 1 112 ? 13.962 22.307 26.417 1.00 59.42 112 TYR B CA 1
ATOM 1793 C C . TYR B 1 112 ? 14.617 21.278 25.504 1.00 63.31 112 TYR B C 1
ATOM 1794 O O . TYR B 1 112 ? 15.589 21.587 24.802 1.00 59.09 112 TYR B O 1
ATOM 1803 N N . GLU B 1 113 ? 14.108 20.053 25.527 1.00 65.92 113 GLU B N 1
ATOM 1804 C CA . GLU B 1 113 ? 14.688 18.984 24.736 1.00 73.44 113 GLU B CA 1
ATOM 1805 C C . GLU B 1 113 ? 13.618 18.355 23.857 1.00 75.73 113 GLU B C 1
ATOM 1806 O O . GLU B 1 113 ? 12.460 18.213 24.266 1.00 77.85 113 GLU B O 1
ATOM 1812 N N . LEU B 1 114 ? 14.013 17.988 22.647 1.00 76.12 114 LEU B N 1
ATOM 1813 C CA . LEU B 1 114 ? 13.148 17.294 21.709 1.00 81.14 114 LEU B CA 1
ATOM 1814 C C . LEU B 1 114 ? 13.658 15.874 21.541 1.00 91.38 114 LEU B C 1
ATOM 1815 O O . LEU B 1 114 ? 14.845 15.670 21.263 1.00 87.36 114 LEU B O 1
ATOM 1820 N N . ARG B 1 115 ? 12.761 14.901 21.708 1.00 86.51 115 ARG B N 1
ATOM 1821 C CA . ARG B 1 115 ? 13.097 13.492 21.574 1.00 63.22 115 ARG B CA 1
ATOM 1822 C C . ARG B 1 115 ? 12.164 12.814 20.586 1.00 71.86 115 ARG B C 1
ATOM 1823 O O . ARG B 1 115 ? 10.952 13.066 20.582 1.00 73.66 115 ARG B O 1
ATOM 1831 N N . LYS B 1 116 ? 12.733 11.939 19.763 1.00 69.83 116 LYS B N 1
ATOM 1832 C CA . LYS B 1 116 ? 11.958 11.057 18.910 1.00 70.58 116 LYS B CA 1
ATOM 1833 C C . LYS B 1 116 ? 12.093 9.609 19.375 1.00 76.38 116 LYS B C 1
ATOM 1834 O O . LYS B 1 116 ? 12.967 9.254 20.174 1.00 72.71 116 LYS B O 1
ATOM 1840 N N . GLY B 1 117 ? 11.196 8.770 18.869 1.00 88.50 117 GLY B N 1
ATOM 1841 C CA . GLY B 1 117 ? 11.229 7.366 19.208 1.00 80.05 117 GLY B CA 1
ATOM 1842 C C . GLY B 1 117 ? 10.715 7.031 20.583 1.00 73.89 117 GLY B C 1
ATOM 1843 O O . GLY B 1 117 ? 10.758 5.863 20.971 1.00 93.57 117 GLY B O 1
ATOM 1844 N N . GLY B 1 118 ? 10.239 8.011 21.336 1.00 66.33 118 GLY B N 1
ATOM 1845 C CA . GLY B 1 118 ? 9.761 7.771 22.675 1.00 67.28 118 GLY B CA 1
ATOM 1846 C C . GLY B 1 118 ? 10.140 8.904 23.598 1.00 75.77 118 GLY B C 1
ATOM 1847 O O . GLY B 1 118 ? 10.948 9.767 23.249 1.00 88.06 118 GLY B O 1
ATOM 1848 N N . PRO B 1 119 ? 9.562 8.935 24.799 1.00 79.76 119 PRO B N 1
ATOM 1849 C CA . PRO B 1 119 ? 9.916 10.003 25.743 1.00 71.46 119 PRO B CA 1
ATOM 1850 C C . PRO B 1 119 ? 11.327 9.871 26.295 1.00 65.96 119 PRO B C 1
ATOM 1851 O O . PRO B 1 119 ? 11.838 10.843 26.861 1.00 73.04 119 PRO B O 1
ATOM 1855 N N . ASN B 1 120 ? 11.971 8.709 26.151 1.00 59.98 120 ASN B N 1
ATOM 1856 C CA . ASN B 1 120 ? 13.375 8.538 26.509 1.00 69.54 120 ASN B CA 1
ATOM 1857 C C . ASN B 1 120 ? 14.247 8.275 25.281 1.00 73.14 120 ASN B C 1
ATOM 1858 O O . ASN B 1 120 ? 15.316 7.670 25.400 1.00 85.37 120 ASN B O 1
ATOM 1863 N N . GLY B 1 121 ? 13.809 8.710 24.103 1.00 66.88 121 GLY B N 1
ATOM 1864 C CA . GLY B 1 121 ? 14.479 8.392 22.861 1.00 72.84 121 GLY B CA 1
ATOM 1865 C C . GLY B 1 121 ? 15.502 9.434 22.458 1.00 78.75 121 GLY B C 1
ATOM 1866 O O . GLY B 1 121 ? 15.857 10.335 23.219 1.00 72.16 121 GLY B O 1
ATOM 1867 N N . GLN B 1 122 ? 15.972 9.304 21.217 1.00 84.17 122 GLN B N 1
ATOM 1868 C CA . GLN B 1 122 ? 17.074 10.131 20.745 1.00 77.40 122 GLN B CA 1
ATOM 1869 C C . GLN B 1 122 ? 16.689 11.601 20.725 1.00 80.26 122 GLN B C 1
ATOM 1870 O O . GLN B 1 122 ? 15.634 11.978 20.206 1.00 84.47 122 GLN B O 1
ATOM 1876 N N . HIS B 1 123 ? 17.556 12.430 21.293 1.00 81.20 123 HIS B N 1
ATOM 1877 C CA . HIS B 1 123 ? 17.372 13.867 21.222 1.00 80.05 123 HIS B CA 1
ATOM 1878 C C . HIS B 1 123 ? 17.682 14.368 19.822 1.00 78.78 123 HIS B C 1
ATOM 1879 O O . HIS B 1 123 ? 18.510 13.799 19.104 1.00 84.67 123 HIS B O 1
ATOM 1886 N N . VAL B 1 124 ? 17.009 15.451 19.436 1.00 79.89 124 VAL B N 1
ATOM 1887 C CA . VAL B 1 124 ? 17.217 16.087 18.142 1.00 86.81 124 VAL B CA 1
ATOM 1888 C C . VAL B 1 124 ? 17.262 17.595 18.345 1.00 92.34 124 VAL B C 1
ATOM 1889 O O . VAL B 1 124 ? 16.854 18.119 19.384 1.00 87.98 124 VAL B O 1
ATOM 1893 N N . ASN B 1 125 ? 17.757 18.288 17.318 1.00 81.25 125 ASN B N 1
ATOM 1894 C CA . ASN B 1 125 ? 17.880 19.739 17.308 1.00 82.37 125 ASN B CA 1
ATOM 1895 C C . ASN B 1 125 ? 16.525 20.426 17.212 1.00 90.53 125 ASN B C 1
ATOM 1896 O O . ASN B 1 125 ? 15.954 20.523 16.116 1.00 98.63 125 ASN B O 1
ATOM 1901 N N . PRO B 1 126 ? 16.004 20.969 18.311 1.00 79.17 126 PRO B N 1
ATOM 1902 C CA . PRO B 1 126 ? 14.687 21.607 18.242 1.00 73.67 126 PRO B CA 1
ATOM 1903 C C . PRO B 1 126 ? 14.640 22.760 17.275 1.00 84.08 126 PRO B C 1
ATOM 1904 O O . PRO B 1 126 ? 13.545 23.151 16.859 1.00 104.72 126 PRO B O 1
ATOM 1908 N N . ASP B 1 127 ? 15.786 23.317 16.887 1.00 81.19 127 ASP B N 1
ATOM 1909 C CA . ASP B 1 127 ? 15.770 24.437 15.955 1.00 94.13 127 ASP B CA 1
ATOM 1910 C C . ASP B 1 127 ? 15.611 24.007 14.503 1.00 98.46 127 ASP B C 1
ATOM 1911 O O . ASP B 1 127 ? 15.061 24.772 13.712 1.00 109.62 127 ASP B O 1
ATOM 1916 N N . THR B 1 128 ? 16.074 22.817 14.123 1.00 101.69 128 THR B N 1
ATOM 1917 C CA . THR B 1 128 ? 16.179 22.432 12.721 1.00 111.91 128 THR B CA 1
ATOM 1918 C C . THR B 1 128 ? 15.300 21.255 12.317 1.00 103.14 128 THR B C 1
ATOM 1919 O O . THR B 1 128 ? 15.364 20.852 11.145 1.00 124.04 128 THR B O 1
ATOM 1923 N N . TYR B 1 129 ? 14.537 20.652 13.247 1.00 85.19 129 TYR B N 1
ATOM 1924 C CA . TYR B 1 129 ? 13.725 19.468 12.944 1.00 85.31 129 TYR B CA 1
ATOM 1925 C C . TYR B 1 129 ? 12.538 19.800 12.028 1.00 139.62 129 TYR B C 1
ATOM 1926 O O . TYR B 1 129 ? 11.373 19.627 12.377 1.00 98.40 129 TYR B O 1
ATOM 1935 N N . GLY B 1 130 ? 12.860 20.269 10.820 1.00 114.53 130 GLY B N 1
ATOM 1936 C CA . GLY B 1 130 ? 11.891 20.464 9.741 1.00 113.95 130 GLY B CA 1
ATOM 1937 C C . GLY B 1 130 ? 10.800 21.495 9.954 1.00 103.65 130 GLY B C 1
ATOM 1938 O O . GLY B 1 130 ? 9.632 21.206 9.703 1.00 99.34 130 GLY B O 1
ATOM 1939 N N . GLY C 1 2 ? 24.003 49.243 39.946 1.00 99.73 2 GLY D N 1
ATOM 1940 C CA . GLY C 1 2 ? 25.057 48.546 40.663 1.00 101.92 2 GLY D CA 1
ATOM 1941 C C . GLY C 1 2 ? 24.565 47.761 41.866 1.00 96.78 2 GLY D C 1
ATOM 1942 O O . GLY C 1 2 ? 24.936 48.046 43.010 1.00 108.70 2 GLY D O 1
ATOM 1943 N N . ALA C 1 3 ? 23.728 46.757 41.606 1.00 164.10 3 ALA D N 1
ATOM 1944 C CA . ALA C 1 3 ? 23.135 45.999 42.700 1.00 129.46 3 ALA D CA 1
ATOM 1945 C C . ALA C 1 3 ? 24.200 45.308 43.539 1.00 116.44 3 ALA D C 1
ATOM 1946 O O . ALA C 1 3 ? 24.081 45.236 44.768 1.00 108.23 3 ALA D O 1
ATOM 1948 N N . PHE C 1 4 ? 25.253 44.801 42.899 1.00 111.12 4 PHE D N 1
ATOM 1949 C CA . PHE C 1 4 ? 26.281 44.030 43.592 1.00 107.52 4 PHE D CA 1
ATOM 1950 C C . PHE C 1 4 ? 27.665 44.488 43.203 1.00 111.20 4 PHE D C 1
ATOM 1951 O O . PHE C 1 4 ? 28.570 43.676 43.001 1.00 108.91 4 PHE D O 1
ATOM 1959 N N . ALA C 1 5 ? 27.850 45.793 43.105 1.00 114.63 5 ALA D N 1
ATOM 1960 C CA . ALA C 1 5 ? 29.147 46.359 42.796 1.00 101.09 5 ALA D CA 1
ATOM 1961 C C . ALA C 1 5 ? 30.044 46.317 44.033 1.00 109.53 5 ALA D C 1
ATOM 1962 O O . ALA C 1 5 ? 29.549 46.303 45.161 1.00 121.56 5 ALA D O 1
ATOM 1964 N N . PRO C 1 6 ? 31.365 46.271 43.851 1.00 104.31 6 PRO D N 1
ATOM 1965 C CA . PRO C 1 6 ? 32.264 46.202 45.010 1.00 95.16 6 PRO D CA 1
ATOM 1966 C C . PRO C 1 6 ? 32.306 47.514 45.770 1.00 104.50 6 PRO D C 1
ATOM 1967 O O . PRO C 1 6 ? 32.153 48.594 45.196 1.00 111.60 6 PRO D O 1
ATOM 1971 N N . HIS C 1 7 ? 32.534 47.409 47.078 1.00 110.26 7 HIS D N 1
ATOM 1972 C CA . HIS C 1 7 ? 32.489 48.554 47.983 1.00 117.29 7 HIS D CA 1
ATOM 1973 C C . HIS C 1 7 ? 33.665 48.502 48.953 1.00 117.17 7 HIS D C 1
ATOM 1974 O O . HIS C 1 7 ? 33.529 48.751 50.152 1.00 128.50 7 HIS D O 1
ATOM 1981 N N . PHE C 1 8 ? 34.844 48.172 48.437 1.00 103.63 8 PHE D N 1
ATOM 1982 C CA . PHE C 1 8 ? 36.019 48.081 49.288 1.00 97.30 8 PHE D CA 1
ATOM 1983 C C . PHE C 1 8 ? 36.459 49.465 49.715 1.00 101.77 8 PHE D C 1
ATOM 1984 O O . PHE C 1 8 ? 36.402 50.417 48.933 1.00 108.15 8 PHE D O 1
ATOM 1992 N N . GLY C 1 9 ? 36.901 49.570 50.965 1.00 111.53 9 GLY D N 1
ATOM 1993 C CA . GLY C 1 9 ? 37.498 50.775 51.497 1.00 117.87 9 GLY D CA 1
ATOM 1994 C C . GLY C 1 9 ? 39.004 50.656 51.588 1.00 114.30 9 GLY D C 1
ATOM 1995 O O . GLY C 1 9 ? 39.633 49.847 50.897 1.00 111.46 9 GLY D O 1
ATOM 1996 N N . SER C 1 10 ? 39.596 51.475 52.454 1.00 118.96 10 SER D N 1
ATOM 1997 C CA . SER C 1 10 ? 41.040 51.421 52.612 1.00 120.23 10 SER D CA 1
ATOM 1998 C C . SER C 1 10 ? 41.441 50.056 53.174 1.00 118.99 10 SER D C 1
ATOM 1999 O O . SER C 1 10 ? 40.691 49.449 53.946 1.00 113.42 10 SER D O 1
ATOM 2002 N N . PRO C 1 11 ? 42.616 49.534 52.785 1.00 121.69 11 PRO D N 1
ATOM 2003 C CA . PRO C 1 11 ? 43.564 50.176 51.874 1.00 123.65 11 PRO D CA 1
ATOM 2004 C C . PRO C 1 11 ? 43.410 49.701 50.431 1.00 125.96 11 PRO D C 1
ATOM 2005 O O . PRO C 1 11 ? 44.406 49.544 49.731 1.00 138.44 11 PRO D O 1
ATOM 2009 N N . PHE C 1 12 ? 42.180 49.466 49.990 1.00 115.15 12 PHE D N 1
ATOM 2010 C CA . PHE C 1 12 ? 41.935 48.997 48.634 1.00 111.73 12 PHE D CA 1
ATOM 2011 C C . PHE C 1 12 ? 41.788 50.176 47.682 1.00 116.31 12 PHE D C 1
ATOM 2012 O O . PHE C 1 12 ? 40.947 51.056 47.895 1.00 110.26 12 PHE D O 1
ATOM 2020 N N . VAL C 1 13 ? 42.587 50.161 46.618 1.00 118.51 13 VAL D N 1
ATOM 2021 C CA . VAL C 1 13 ? 42.615 51.202 45.598 1.00 113.21 13 VAL D CA 1
ATOM 2022 C C . VAL C 1 13 ? 42.135 50.588 44.290 1.00 114.46 13 VAL D C 1
ATOM 2023 O O . VAL C 1 13 ? 42.762 49.655 43.774 1.00 128.46 13 VAL D O 1
ATOM 2027 N N . ARG C 1 14 ? 41.031 51.104 43.753 1.00 104.71 14 ARG D N 1
ATOM 2028 C CA . ARG C 1 14 ? 40.554 50.623 42.463 1.00 102.27 14 ARG D CA 1
ATOM 2029 C C . ARG C 1 14 ? 41.551 51.000 41.374 1.00 115.26 14 ARG D C 1
ATOM 2030 O O . ARG C 1 14 ? 42.004 52.148 41.309 1.00 121.65 14 ARG D O 1
ATOM 2038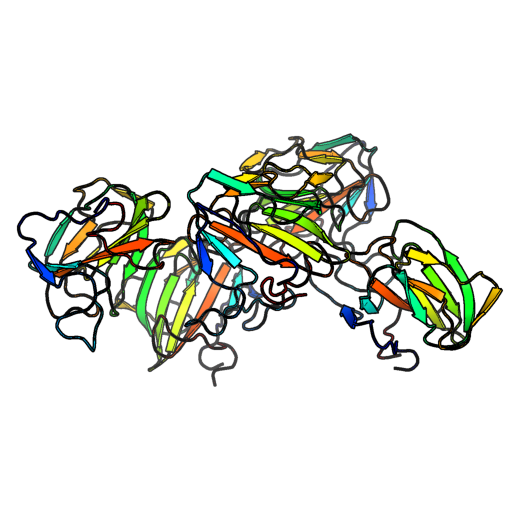 N N . THR C 1 15 ? 41.909 50.030 40.525 1.00 120.17 15 THR D N 1
ATOM 2039 C CA . THR C 1 15 ? 42.958 50.239 39.528 1.00 125.95 15 THR D CA 1
ATOM 2040 C C . THR C 1 15 ? 42.447 50.066 38.103 1.00 128.66 15 THR D C 1
ATOM 2041 O O . THR C 1 15 ? 42.493 51.026 37.325 1.00 136.76 15 THR D O 1
ATOM 2045 N N . SER C 1 16 ? 41.962 48.884 37.730 1.00 120.04 16 SER D N 1
ATOM 2046 C CA . SER C 1 16 ? 41.413 48.653 36.400 1.00 119.55 16 SER D CA 1
ATOM 2047 C C . SER C 1 16 ? 39.930 48.332 36.503 1.00 116.63 16 SER D C 1
ATOM 2048 O O . SER C 1 16 ? 39.512 47.503 37.324 1.00 106.82 16 SER D O 1
ATOM 2051 N N . ASP C 1 17 ? 39.144 48.985 35.659 1.00 115.53 17 ASP D N 1
ATOM 2052 C CA . ASP C 1 17 ? 37.704 48.822 35.683 1.00 112.37 17 ASP D CA 1
ATOM 2053 C C . ASP C 1 17 ? 37.301 47.609 34.853 1.00 112.04 17 ASP D C 1
ATOM 2054 O O . ASP C 1 17 ? 38.129 46.942 34.230 1.00 116.03 17 ASP D O 1
ATOM 2059 N N . TYR C 1 18 ? 36.008 47.312 34.855 1.00 105.99 18 TYR D N 1
ATOM 2060 C CA . TYR C 1 18 ? 35.487 46.231 34.036 1.00 104.80 18 TYR D CA 1
ATOM 2061 C C . TYR C 1 18 ? 35.388 46.680 32.587 1.00 110.97 18 TYR D C 1
ATOM 2062 O O . TYR C 1 18 ? 34.979 47.808 32.298 1.00 114.07 18 TYR D O 1
ATOM 2071 N N . GLY C 1 19 ? 35.768 45.788 31.675 1.00 108.54 19 GLY D N 1
ATOM 2072 C CA . GLY C 1 19 ? 35.455 45.981 30.275 1.00 114.10 19 GLY D CA 1
ATOM 2073 C C . GLY C 1 19 ? 36.642 46.209 29.371 1.00 113.39 19 GLY D C 1
ATOM 2074 O O . GLY C 1 19 ? 37.759 45.772 29.658 1.00 122.49 19 GLY D O 1
ATOM 2075 N N . LYS C 1 20 ? 36.395 46.910 28.268 1.00 114.24 20 LYS D N 1
ATOM 2076 C CA . LYS C 1 20 ? 37.398 47.186 27.248 1.00 126.33 20 LYS D CA 1
ATOM 2077 C C . LYS C 1 20 ? 38.590 47.907 27.868 1.00 135.73 20 LYS D C 1
ATOM 2078 O O . LYS C 1 20 ? 38.479 49.075 28.251 1.00 145.69 20 LYS D O 1
ATOM 2084 N N . ARG C 1 21 ? 39.717 47.218 27.948 1.00 135.28 21 ARG D N 1
ATOM 2085 C CA . ARG C 1 21 ? 40.906 47.849 28.459 1.00 134.79 21 ARG D CA 1
ATOM 2086 C C . ARG C 1 21 ? 41.217 48.902 27.435 1.00 143.30 21 ARG D C 1
ATOM 2087 O O . ARG C 1 21 ? 41.138 48.646 26.243 1.00 137.05 21 ARG D O 1
ATOM 2095 N N . PRO C 1 22 ? 41.592 50.092 27.898 1.00 154.56 22 PRO D N 1
ATOM 2096 C CA . PRO C 1 22 ? 41.868 51.273 27.080 1.00 162.73 22 PRO D CA 1
ATOM 2097 C C . PRO C 1 22 ? 43.037 51.172 26.117 1.00 173.50 22 PRO D C 1
ATOM 2098 O O . PRO C 1 22 ? 42.922 51.629 24.986 1.00 182.73 22 PRO D O 1
ATOM 2102 N N . GLY C 1 23 ? 44.137 50.568 26.530 1.00 170.83 23 GLY D N 1
ATOM 2103 C CA . GLY C 1 23 ? 45.279 50.535 25.650 1.00 179.86 23 GLY D CA 1
ATOM 2104 C C . GLY C 1 23 ? 45.064 49.820 24.340 1.00 186.01 23 GLY D C 1
ATOM 2105 O O . GLY C 1 23 ? 45.449 50.314 23.287 1.00 176.82 23 GLY D O 1
ATOM 2106 N N . LEU C 1 24 ? 44.421 48.666 24.383 1.00 189.87 24 LEU D N 1
ATOM 2107 C CA . LEU C 1 24 ? 44.220 47.914 23.158 1.00 192.93 24 LEU D CA 1
ATOM 2108 C C . LEU C 1 24 ? 42.769 47.570 22.903 1.00 183.84 24 LEU D C 1
ATOM 2109 O O . LEU C 1 24 ? 42.088 47.104 23.804 1.00 163.20 24 LEU D O 1
ATOM 2114 N N . TYR C 1 25 ? 42.276 47.807 21.694 1.00 185.02 25 TYR D N 1
ATOM 2115 C CA . TYR C 1 25 ? 40.914 47.391 21.428 1.00 178.65 25 TYR D CA 1
ATOM 2116 C C . TYR C 1 25 ? 41.055 45.904 21.234 1.00 174.38 25 TYR D C 1
ATOM 2117 O O . TYR C 1 25 ? 41.928 45.454 20.502 1.00 180.47 25 TYR D O 1
ATOM 2126 N N . GLY C 1 26 ? 40.186 45.148 21.883 1.00 159.58 26 GLY D N 1
ATOM 2127 C CA . GLY C 1 26 ? 40.246 43.704 21.850 1.00 152.30 26 GLY D CA 1
ATOM 2128 C C . GLY C 1 26 ? 40.771 43.111 23.142 1.00 159.05 26 GLY D C 1
ATOM 2129 O O . GLY C 1 26 ? 40.882 41.906 23.258 1.00 167.66 26 GLY D O 1
ATOM 2130 N N . ASP C 1 27 ? 41.102 43.942 24.119 1.00 153.30 27 ASP D N 1
ATOM 2131 C CA . ASP C 1 27 ? 41.527 43.419 25.411 1.00 147.16 27 ASP D CA 1
ATOM 2132 C C . ASP C 1 27 ? 40.351 43.682 26.323 1.00 131.62 27 ASP D C 1
ATOM 2133 O O . ASP C 1 27 ? 39.699 44.709 26.211 1.00 140.04 27 ASP D O 1
ATOM 2138 N N . PHE C 1 28 ? 40.076 42.763 27.232 1.00 109.97 28 PHE D N 1
ATOM 2139 C CA . PHE C 1 28 ? 38.860 42.871 28.026 1.00 106.11 28 PHE D CA 1
ATOM 2140 C C . PHE C 1 28 ? 39.105 42.369 29.444 1.00 113.82 28 PHE D C 1
ATOM 2141 O O . PHE C 1 28 ? 39.593 41.248 29.631 1.00 118.13 28 PHE D O 1
ATOM 2149 N N . HIS C 1 29 ? 38.750 43.195 30.435 1.00 110.53 29 HIS D N 1
ATOM 2150 C CA . HIS C 1 29 ? 38.867 42.842 31.846 1.00 99.90 29 HIS D CA 1
ATOM 2151 C C . HIS C 1 29 ? 37.527 42.318 32.329 1.00 105.31 29 HIS D C 1
ATOM 2152 O O . HIS C 1 29 ? 36.521 43.031 32.279 1.00 109.65 29 HIS D O 1
ATOM 2159 N N . THR C 1 30 ? 37.520 41.082 32.804 1.00 102.59 30 THR D N 1
ATOM 2160 C CA . THR C 1 30 ? 36.277 40.417 33.152 1.00 97.73 30 THR D CA 1
ATOM 2161 C C . THR C 1 30 ? 35.754 40.809 34.525 1.00 105.63 30 THR D C 1
ATOM 2162 O O . THR C 1 30 ? 34.694 40.322 34.936 1.00 114.53 30 THR D O 1
ATOM 2166 N N . GLY C 1 31 ? 36.444 41.675 35.236 1.00 99.59 31 GLY D N 1
ATOM 2167 C CA . GLY C 1 31 ? 36.044 42.048 36.581 1.00 98.80 31 GLY D CA 1
ATOM 2168 C C . GLY C 1 31 ? 36.549 43.421 36.917 1.00 102.65 31 GLY D C 1
ATOM 2169 O O . GLY C 1 31 ? 36.765 44.250 36.027 1.00 103.97 31 GLY D O 1
ATOM 2170 N N . ILE C 1 32 ? 36.740 43.667 38.211 1.00 105.89 32 ILE D N 1
ATOM 2171 C CA . ILE C 1 32 ? 37.243 44.939 38.711 1.00 105.25 32 ILE D CA 1
ATOM 2172 C C . ILE C 1 32 ? 38.393 44.660 39.663 1.00 95.94 32 ILE D C 1
ATOM 2173 O O . ILE C 1 32 ? 38.240 43.885 40.614 1.00 96.49 32 ILE D O 1
ATOM 2178 N N . ASP C 1 33 ? 39.539 45.288 39.409 1.00 89.05 33 ASP D N 1
ATOM 2179 C CA . ASP C 1 33 ? 40.738 45.077 40.210 1.00 99.22 33 ASP D CA 1
ATOM 2180 C C . ASP C 1 33 ? 40.875 46.172 41.268 1.00 118.42 33 ASP D C 1
ATOM 2181 O O . ASP C 1 33 ? 40.743 47.363 40.962 1.00 127.30 33 ASP D O 1
ATOM 2186 N N . TYR C 1 34 ? 41.145 45.760 42.508 1.00 114.37 34 TYR D N 1
ATOM 2187 C CA . TYR C 1 34 ? 41.432 46.661 43.622 1.00 111.57 34 TYR D CA 1
ATOM 2188 C C . TYR C 1 34 ? 42.802 46.301 44.178 1.00 102.57 34 TYR D C 1
ATOM 2189 O O . TYR C 1 34 ? 43.009 45.174 44.636 1.00 112.73 34 TYR D O 1
ATOM 2198 N N . ALA C 1 35 ? 43.730 47.243 44.145 1.00 96.12 35 ALA D N 1
ATOM 2199 C CA . ALA C 1 35 ? 45.063 46.968 44.656 1.00 99.43 35 ALA D CA 1
ATOM 2200 C C . ALA C 1 35 ? 45.122 47.171 46.165 1.00 109.51 35 ALA D C 1
ATOM 2201 O O . ALA C 1 35 ? 44.425 48.018 46.731 1.00 122.74 35 ALA D O 1
ATOM 2203 N N . ALA C 1 36 ? 45.967 46.378 46.815 1.00 103.23 36 ALA D N 1
ATOM 2204 C CA . ALA C 1 36 ? 46.228 46.498 48.244 1.00 104.79 36 ALA D CA 1
ATOM 2205 C C . ALA C 1 36 ? 47.430 45.626 48.582 1.00 104.91 36 ALA D C 1
ATOM 2206 O O . ALA C 1 36 ? 47.673 44.629 47.891 1.00 103.48 36 ALA D O 1
ATOM 2208 N N . PRO C 1 37 ? 48.210 45.970 49.608 1.00 107.06 37 PRO D N 1
ATOM 2209 C CA . PRO C 1 37 ? 49.368 45.142 49.971 1.00 107.79 37 PRO D CA 1
ATOM 2210 C C . PRO C 1 37 ? 48.976 43.689 50.197 1.00 113.41 37 PRO D C 1
ATOM 2211 O O . PRO C 1 37 ? 47.918 43.394 50.758 1.00 124.62 37 PRO D O 1
ATOM 2215 N N . THR C 1 38 ? 49.837 42.774 49.753 1.00 113.06 38 THR D N 1
ATOM 2216 C CA . THR C 1 38 ? 49.538 41.360 49.926 1.00 114.66 38 THR D CA 1
ATOM 2217 C C . THR C 1 38 ? 49.372 41.032 51.406 1.00 119.77 38 THR D C 1
ATOM 2218 O O . THR C 1 38 ? 50.089 41.553 52.266 1.00 126.51 38 THR D O 1
ATOM 2222 N N . GLY C 1 39 ? 48.407 40.163 51.696 1.00 111.41 39 GLY D N 1
ATOM 2223 C CA . GLY C 1 39 ? 48.023 39.849 53.051 1.00 111.44 39 GLY D CA 1
ATOM 2224 C C . GLY C 1 39 ? 46.821 40.616 53.552 1.00 112.29 39 GLY D C 1
ATOM 2225 O O . GLY C 1 39 ? 46.289 40.274 54.619 1.00 109.43 39 GLY D O 1
ATOM 2226 N N . THR C 1 40 ? 46.386 41.639 52.825 1.00 110.16 40 THR D N 1
ATOM 2227 C CA . THR C 1 40 ? 45.194 42.370 53.214 1.00 108.21 40 THR D CA 1
ATOM 2228 C C . THR C 1 40 ? 44.004 41.417 53.219 1.00 111.85 40 THR D C 1
ATOM 2229 O O . THR C 1 40 ? 43.837 40.636 52.270 1.00 115.63 40 THR D O 1
ATOM 2233 N N . PRO C 1 41 ? 43.206 41.394 54.280 1.00 109.89 41 PRO D N 1
ATOM 2234 C CA . PRO C 1 41 ? 42.027 40.519 54.277 1.00 108.71 41 PRO D CA 1
ATOM 2235 C C . PRO C 1 41 ? 40.962 41.056 53.329 1.00 102.05 41 PRO D C 1
ATOM 2236 O O . PRO C 1 41 ? 40.712 42.258 53.273 1.00 101.63 41 PRO D O 1
ATOM 2240 N N . ILE C 1 42 ? 40.346 40.166 52.555 1.00 95.63 42 ILE D N 1
ATOM 2241 C CA . ILE C 1 42 ? 39.245 40.540 51.668 1.00 95.77 42 ILE D CA 1
ATOM 2242 C C . ILE C 1 42 ? 37.942 40.340 52.430 1.00 102.58 42 ILE D C 1
ATOM 2243 O O . ILE C 1 42 ? 37.552 39.186 52.680 1.00 105.81 42 ILE D O 1
ATOM 2248 N N . PRO C 1 43 ? 37.229 41.403 52.786 1.00 107.51 43 PRO D N 1
ATOM 2249 C CA . PRO C 1 43 ? 35.868 41.244 53.291 1.00 108.50 43 PRO D CA 1
ATOM 2250 C C . PRO C 1 43 ? 34.916 40.943 52.145 1.00 107.03 43 PRO D C 1
ATOM 2251 O O . PRO C 1 43 ? 34.987 41.553 51.074 1.00 103.87 43 PRO D O 1
ATOM 2255 N N . ALA C 1 44 ? 34.051 39.958 52.365 1.00 107.46 44 ALA D N 1
ATOM 2256 C CA . ALA C 1 44 ? 32.995 39.681 51.407 1.00 101.02 44 ALA D CA 1
ATOM 2257 C C . ALA C 1 44 ? 32.136 40.925 51.236 1.00 99.46 44 ALA D C 1
ATOM 2258 O O . ALA C 1 44 ? 31.661 41.509 52.219 1.00 107.65 44 ALA D O 1
ATOM 2260 N N . GLN C 1 45 ? 31.969 41.352 49.983 1.00 89.98 45 GLN D N 1
ATOM 2261 C CA . GLN C 1 45 ? 31.184 42.554 49.722 1.00 94.87 45 GLN D CA 1
ATOM 2262 C C . GLN C 1 45 ? 29.706 42.321 50.001 1.00 103.08 45 GLN D C 1
ATOM 2263 O O . GLN C 1 45 ? 29.020 43.200 50.537 1.00 103.80 45 GLN D O 1
ATOM 2269 N N . TYR C 1 46 ? 29.205 41.141 49.658 1.00 106.65 46 TYR D N 1
ATOM 2270 C CA . TYR C 1 46 ? 27.798 40.823 49.813 1.00 101.02 46 TYR D CA 1
ATOM 2271 C C . TYR C 1 46 ? 27.647 39.457 50.467 1.00 105.98 46 TYR D C 1
ATOM 2272 O O . TYR C 1 46 ? 28.532 38.602 50.336 1.00 110.86 46 TYR D O 1
ATOM 2281 N N . PRO C 1 47 ? 26.549 39.231 51.192 1.00 107.61 47 PRO D N 1
ATOM 2282 C CA . PRO C 1 47 ? 26.343 37.928 51.833 1.00 107.86 47 PRO D CA 1
ATOM 2283 C C . PRO C 1 47 ? 25.947 36.868 50.822 1.00 104.23 47 PRO D C 1
ATOM 2284 O O . PRO C 1 47 ? 25.327 37.158 49.792 1.00 103.48 47 PRO D O 1
ATOM 2288 N N . GLY C 1 48 ? 26.296 35.626 51.139 1.00 100.81 48 GLY D N 1
ATOM 2289 C CA . GLY C 1 48 ? 25.984 34.527 50.252 1.00 97.31 48 GLY D CA 1
ATOM 2290 C C . GLY C 1 48 ? 26.543 33.220 50.775 1.00 94.91 48 GLY D C 1
ATOM 2291 O O . GLY C 1 48 ? 27.034 33.133 51.903 1.00 96.06 48 GLY D O 1
ATOM 2292 N N . LEU C 1 49 ? 26.437 32.202 49.923 1.00 93.07 49 LEU D N 1
ATOM 2293 C CA . LEU C 1 49 ? 26.970 30.868 50.165 1.00 91.75 49 LEU D CA 1
ATOM 2294 C C . LEU C 1 49 ? 28.183 30.640 49.274 1.00 93.22 49 LEU D C 1
ATOM 2295 O O . LEU C 1 49 ? 28.161 30.982 48.087 1.00 89.66 49 LEU D O 1
ATOM 2300 N N . VAL C 1 50 ? 29.242 30.069 49.836 1.00 94.59 50 VAL D N 1
ATOM 2301 C CA . VAL C 1 50 ? 30.443 29.831 49.046 1.00 95.86 50 VAL D CA 1
ATOM 2302 C C . VAL C 1 50 ? 30.251 28.530 48.275 1.00 85.92 50 VAL D C 1
ATOM 2303 O O . VAL C 1 50 ? 30.029 27.466 48.858 1.00 85.96 50 VAL D O 1
ATOM 2307 N N . ASP C 1 51 ? 30.243 28.640 46.952 1.00 91.43 51 ASP D N 1
ATOM 2308 C CA . ASP C 1 51 ? 29.862 27.577 46.036 1.00 82.38 51 ASP D CA 1
ATOM 2309 C C . ASP C 1 51 ? 31.057 27.037 45.284 1.00 87.10 51 ASP D C 1
ATOM 2310 O O . ASP C 1 51 ? 30.917 26.079 44.518 1.00 91.51 51 ASP D O 1
ATOM 2315 N N . TRP C 1 52 ? 32.229 27.626 45.490 1.00 91.66 52 TRP D N 1
ATOM 2316 C CA . TRP C 1 52 ? 33.337 27.462 44.565 1.00 83.61 52 TRP D CA 1
ATOM 2317 C C . TRP C 1 52 ? 34.628 27.943 45.207 1.00 83.18 52 TRP D C 1
ATOM 2318 O O . TRP C 1 52 ? 34.746 29.118 45.564 1.00 82.47 52 TRP D O 1
ATOM 2329 N N . VAL C 1 53 ? 35.595 27.043 45.359 1.00 83.51 53 VAL D N 1
ATOM 2330 C CA . VAL C 1 53 ? 36.903 27.369 45.913 1.00 81.45 53 VAL D CA 1
ATOM 2331 C C . VAL C 1 53 ? 37.955 26.687 45.056 1.00 85.93 53 VAL D C 1
ATOM 2332 O O . VAL C 1 53 ? 37.890 25.474 44.834 1.00 92.54 53 VAL D O 1
ATOM 2336 N N . GLN C 1 54 ? 38.924 27.458 44.575 1.00 93.64 54 GLN D N 1
ATOM 2337 C CA . GLN C 1 54 ? 39.946 26.902 43.706 1.00 91.46 54 GLN D CA 1
ATOM 2338 C C . GLN C 1 54 ? 41.314 27.494 43.988 1.00 89.38 54 GLN D C 1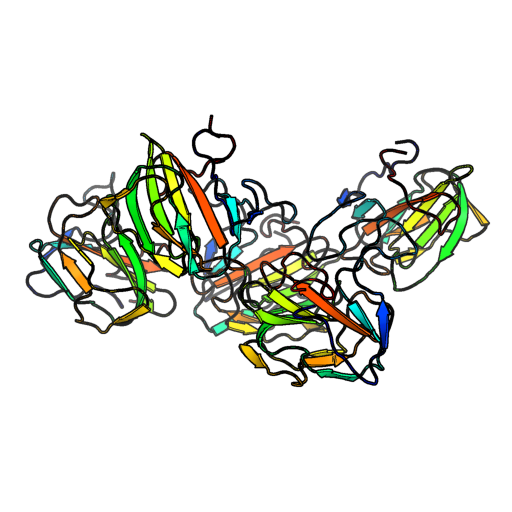
ATOM 2339 O O . GLN C 1 54 ? 41.443 28.682 44.302 1.00 89.25 54 GLN D O 1
ATOM 2345 N N . SER C 1 55 ? 42.329 26.640 43.882 1.00 91.66 55 SER D N 1
ATOM 2346 C CA . SER C 1 55 ? 43.726 27.043 43.869 1.00 90.64 55 SER D CA 1
ATOM 2347 C C . SER C 1 55 ? 44.327 26.579 42.557 1.00 95.19 55 SER D C 1
ATOM 2348 O O . SER C 1 55 ? 44.278 25.389 42.233 1.00 106.59 55 SER D O 1
ATOM 2351 N N . SER C 1 56 ? 44.864 27.522 41.799 1.00 94.93 56 SER D N 1
ATOM 2352 C CA . SER C 1 56 ? 45.642 27.212 40.614 1.00 100.74 56 SER D CA 1
ATOM 2353 C C . SER C 1 56 ? 46.727 28.263 40.486 1.00 110.21 56 SER D C 1
ATOM 2354 O O . SER C 1 56 ? 46.761 29.249 41.226 1.00 117.33 56 SER D O 1
ATOM 2357 N N . SER C 1 57 ? 47.629 28.030 39.542 1.00 107.77 57 SER D N 1
ATOM 2358 C CA . SER C 1 57 ? 48.625 29.019 39.161 1.00 100.49 57 SER D CA 1
ATOM 2359 C C . SER C 1 57 ? 48.286 29.667 37.822 1.00 99.93 57 SER D C 1
ATOM 2360 O O . SER C 1 57 ? 49.168 30.168 37.125 1.00 111.96 57 SER D O 1
ATOM 2363 N N . ILE C 1 58 ? 47.003 29.676 37.471 1.00 102.85 58 ILE D N 1
ATOM 2364 C CA . ILE C 1 58 ? 46.487 30.002 36.148 1.00 101.54 58 ILE D CA 1
ATOM 2365 C C . ILE C 1 58 ? 45.335 30.977 36.348 1.00 98.19 58 ILE D C 1
ATOM 2366 O O . ILE C 1 58 ? 44.607 30.901 37.342 1.00 97.10 58 ILE D O 1
ATOM 2371 N N . GLY C 1 59 ? 45.179 31.914 35.416 1.00 102.33 59 GLY D N 1
ATOM 2372 C CA . GLY C 1 59 ? 44.006 32.777 35.419 1.00 100.85 59 GLY D CA 1
ATOM 2373 C C . GLY C 1 59 ? 43.767 33.571 36.691 1.00 90.67 59 GLY D C 1
ATOM 2374 O O . GLY C 1 59 ? 44.527 34.493 37.013 1.00 90.38 59 GLY D O 1
ATOM 2375 N N . LEU C 1 60 ? 42.708 33.242 37.426 1.00 87.18 60 LEU D N 1
ATOM 2376 C CA . LEU C 1 60 ? 42.451 33.938 38.682 1.00 86.88 60 LEU D CA 1
ATOM 2377 C C . LEU C 1 60 ? 43.185 33.321 39.862 1.00 86.33 60 LEU D C 1
ATOM 2378 O O . LEU C 1 60 ? 42.987 33.772 40.997 1.00 82.52 60 LEU D O 1
ATOM 2383 N N . GLY C 1 61 ? 44.026 32.317 39.617 1.00 90.19 61 GLY D N 1
ATOM 2384 C CA . GLY C 1 61 ? 44.784 31.687 40.683 1.00 93.14 61 GLY D CA 1
ATOM 2385 C C . GLY C 1 61 ? 43.886 31.227 41.807 1.00 91.85 61 GLY D C 1
ATOM 2386 O O . GLY C 1 61 ? 42.822 30.641 41.590 1.00 106.32 61 GLY D O 1
ATOM 2387 N N . GLU C 1 62 ? 44.312 31.511 43.028 1.00 89.78 62 GLU D N 1
ATOM 2388 C CA . GLU C 1 62 ? 43.511 31.186 44.198 1.00 87.05 62 GLU D CA 1
ATOM 2389 C C . GLU C 1 62 ? 42.309 32.122 44.261 1.00 84.76 62 GLU D C 1
ATOM 2390 O O . GLU C 1 62 ? 42.477 33.344 44.362 1.00 93.80 62 GLU D O 1
ATOM 2396 N N . HIS C 1 63 ? 41.100 31.559 44.170 1.00 81.44 63 HIS D N 1
ATOM 2397 C CA . HIS C 1 63 ? 39.886 32.368 44.215 1.00 84.75 63 HIS D CA 1
ATOM 2398 C C . HIS C 1 63 ? 38.712 31.571 44.772 1.00 92.95 63 HIS D C 1
ATOM 2399 O O . HIS C 1 63 ? 38.679 30.339 44.707 1.00 104.53 63 HIS D O 1
ATOM 2406 N N . VAL C 1 64 ? 37.731 32.305 45.309 1.00 78.98 64 VAL D N 1
ATOM 2407 C CA . VAL C 1 64 ? 36.487 31.726 45.801 1.00 76.90 64 VAL D CA 1
ATOM 2408 C C . VAL C 1 64 ? 35.298 32.358 45.091 1.00 88.11 64 VAL D C 1
ATOM 2409 O O . VAL C 1 64 ? 35.309 33.539 44.724 1.00 98.35 64 VAL D O 1
ATOM 2413 N N . GLY C 1 65 ? 34.257 31.555 44.918 1.00 86.13 65 GLY D N 1
ATOM 2414 C CA . GLY C 1 65 ? 32.975 32.024 44.426 1.00 81.89 65 GLY D CA 1
ATOM 2415 C C . GLY C 1 65 ? 31.962 32.000 45.556 1.00 86.83 65 GLY D C 1
ATOM 2416 O O . GLY C 1 65 ? 31.957 31.081 46.377 1.00 96.27 65 GLY D O 1
ATOM 2417 N N . ILE C 1 66 ? 31.124 33.028 45.598 1.00 85.98 66 ILE D N 1
ATOM 2418 C CA . ILE C 1 66 ? 30.071 33.159 46.593 1.00 88.33 66 ILE D CA 1
ATOM 2419 C C . ILE C 1 66 ? 28.780 33.423 45.842 1.00 90.04 66 ILE D C 1
ATOM 2420 O O . ILE C 1 66 ? 28.657 34.449 45.164 1.00 90.82 66 ILE D O 1
ATOM 2425 N N . LYS C 1 67 ? 27.829 32.500 45.942 1.00 95.57 67 LYS D N 1
ATOM 2426 C CA . LYS C 1 67 ? 26.514 32.714 45.348 1.00 90.27 67 LYS D CA 1
ATOM 2427 C C . LYS C 1 67 ? 25.846 33.851 46.101 1.00 94.55 67 LYS D C 1
ATOM 2428 O O . LYS C 1 67 ? 25.509 33.708 47.280 1.00 93.25 67 LYS D O 1
ATOM 2434 N N . VAL C 1 68 ? 25.690 34.988 45.430 1.00 99.11 68 VAL D N 1
ATOM 2435 C CA . VAL C 1 68 ? 25.190 36.194 46.076 1.00 98.69 68 VAL D CA 1
ATOM 2436 C C . VAL C 1 68 ? 23.677 36.315 45.956 1.00 98.37 68 VAL D C 1
ATOM 2437 O O . VAL C 1 68 ? 23.033 36.913 46.824 1.00 105.92 68 VAL D O 1
ATOM 2441 N N . ALA C 1 69 ? 23.096 35.771 44.893 1.00 97.66 69 ALA D N 1
ATOM 2442 C CA . ALA C 1 69 ? 21.652 35.753 44.728 1.00 101.88 69 ALA D CA 1
ATOM 2443 C C . ALA C 1 69 ? 21.283 34.569 43.849 1.00 99.56 69 ALA D C 1
ATOM 2444 O O . ALA C 1 69 ? 22.111 33.705 43.549 1.00 95.56 69 ALA D O 1
ATOM 2446 N N . ASP C 1 70 ? 20.025 34.526 43.447 1.00 100.77 70 ASP D N 1
ATOM 2447 C CA . ASP C 1 70 ? 19.582 33.590 42.427 1.00 97.46 70 ASP D CA 1
ATOM 2448 C C . ASP C 1 70 ? 20.246 33.945 41.099 1.00 107.57 70 ASP D C 1
ATOM 2449 O O . ASP C 1 70 ? 20.010 35.029 40.554 1.00 112.46 70 ASP D O 1
ATOM 2454 N N . ASN C 1 71 ? 21.103 33.054 40.592 1.00 102.10 71 ASN D N 1
ATOM 2455 C CA . ASN C 1 71 ? 21.783 33.240 39.299 1.00 96.90 71 ASN D CA 1
ATOM 2456 C C . ASN C 1 71 ? 22.768 34.420 39.306 1.00 91.29 71 ASN D C 1
ATOM 2457 O O . ASN C 1 71 ? 22.838 35.199 38.355 1.00 95.62 71 ASN D O 1
ATOM 2462 N N . LEU C 1 72 ? 23.548 34.540 40.380 1.00 87.26 72 LEU D N 1
ATOM 2463 C CA . LEU C 1 72 ? 24.668 35.474 40.376 1.00 88.12 72 LEU D CA 1
ATOM 2464 C C . LEU C 1 72 ? 25.684 35.068 41.438 1.00 84.08 72 LEU D C 1
ATOM 2465 O O . LEU C 1 72 ? 25.321 34.824 42.593 1.00 82.72 72 LEU D O 1
ATOM 2470 N N . TRP C 1 73 ? 26.952 34.997 41.039 1.00 82.88 73 TRP D N 1
ATOM 2471 C CA . TRP C 1 73 ? 28.049 34.641 41.923 1.00 84.22 73 TRP D CA 1
ATOM 2472 C C . TRP C 1 73 ? 29.079 35.757 41.903 1.00 88.70 73 TRP D C 1
ATOM 2473 O O . TRP C 1 73 ? 29.336 36.355 40.852 1.00 87.78 73 TRP D O 1
ATOM 2484 N N . ALA C 1 74 ? 29.670 36.029 43.064 1.00 91.29 74 ALA D N 1
ATOM 2485 C CA . ALA C 1 74 ? 30.754 36.993 43.188 1.00 88.62 74 ALA D CA 1
ATOM 2486 C C . ALA C 1 74 ? 32.050 36.239 43.425 1.00 93.59 74 ALA D C 1
ATOM 2487 O O . ALA C 1 74 ? 32.180 35.501 44.409 1.00 98.11 74 ALA D O 1
ATOM 2489 N N . MET C 1 75 ? 33.002 36.435 42.526 1.00 84.81 75 MET D N 1
ATOM 2490 C CA . MET C 1 75 ? 34.285 35.763 42.594 1.00 89.08 75 MET D CA 1
ATOM 2491 C C . MET C 1 75 ? 35.348 36.723 43.115 1.00 95.36 75 MET D C 1
ATOM 2492 O O . MET C 1 75 ? 35.434 37.874 42.665 1.00 97.63 75 MET D O 1
ATOM 2497 N N . TYR C 1 76 ? 36.140 36.257 44.070 1.00 90.61 76 TYR D N 1
ATOM 2498 C CA . TYR C 1 76 ? 37.218 37.046 44.653 1.00 81.66 76 TYR D CA 1
ATOM 2499 C C . TYR C 1 76 ? 38.516 36.318 44.330 1.00 82.54 76 TYR D C 1
ATOM 2500 O O . TYR C 1 76 ? 38.748 35.212 44.825 1.00 91.87 76 TYR D O 1
ATOM 2509 N N . GLY C 1 77 ? 39.358 36.928 43.497 1.00 82.39 77 GLY D N 1
ATOM 2510 C CA . GLY C 1 77 ? 40.534 36.269 42.985 1.00 87.28 77 GLY D CA 1
ATOM 2511 C C . GLY C 1 77 ? 41.838 36.926 43.396 1.00 94.43 77 GLY D C 1
ATOM 2512 O O . GLY C 1 77 ? 41.873 37.933 44.100 1.00 104.78 77 GLY D O 1
ATOM 2513 N N . HIS C 1 78 ? 42.926 36.319 42.908 1.00 88.32 78 HIS D N 1
ATOM 2514 C CA . HIS C 1 78 ? 44.294 36.804 43.114 1.00 86.28 78 HIS D CA 1
ATOM 2515 C C . HIS C 1 78 ? 44.618 36.848 44.608 1.00 101.31 78 HIS D C 1
ATOM 2516 O O . HIS C 1 78 ? 44.876 37.903 45.201 1.00 113.24 78 HIS D O 1
ATOM 2523 N N . MET C 1 79 ? 44.562 35.670 45.215 1.00 93.50 79 MET D N 1
ATOM 2524 C CA . MET C 1 79 ? 44.564 35.536 46.661 1.00 92.70 79 MET D CA 1
ATOM 2525 C C . MET C 1 79 ? 45.878 34.934 47.120 1.00 93.24 79 MET D C 1
ATOM 2526 O O . MET C 1 79 ? 46.409 34.028 46.475 1.00 91.41 79 MET D O 1
ATOM 2531 N N . SER C 1 80 ? 46.394 35.439 48.240 1.00 95.35 80 SER D N 1
ATOM 2532 C CA . SER C 1 80 ? 47.602 34.857 48.811 1.00 99.97 80 SER D CA 1
ATOM 2533 C C . SER C 1 80 ? 47.234 33.661 49.667 1.00 104.90 80 SER D C 1
ATOM 2534 O O . SER C 1 80 ? 47.967 32.667 49.708 1.00 100.37 80 SER D O 1
ATOM 2537 N N . ARG C 1 81 ? 46.102 33.758 50.362 1.00 115.07 81 ARG D N 1
ATOM 2538 C CA . ARG C 1 81 ? 45.566 32.691 51.191 1.00 106.19 81 ARG D CA 1
ATOM 2539 C C . ARG C 1 81 ? 44.051 32.655 51.082 1.00 100.14 81 ARG D C 1
ATOM 2540 O O . ARG C 1 81 ? 43.390 33.686 51.249 1.00 98.55 81 ARG D O 1
ATOM 2548 N N . ILE C 1 82 ? 43.506 31.481 50.762 1.00 100.78 82 ILE D N 1
ATOM 2549 C CA . ILE C 1 82 ? 42.070 31.289 50.886 1.00 101.15 82 ILE D CA 1
ATOM 2550 C C . ILE C 1 82 ? 41.751 31.090 52.354 1.00 105.55 82 ILE D C 1
ATOM 2551 O O . ILE C 1 82 ? 42.446 30.354 53.068 1.00 108.99 82 ILE D O 1
ATOM 2556 N N . ARG C 1 83 ? 40.683 31.733 52.815 1.00 109.82 83 ARG D N 1
ATOM 2557 C CA . ARG C 1 83 ? 40.281 31.579 54.203 1.00 117.15 83 ARG D CA 1
ATOM 2558 C C . ARG C 1 83 ? 38.817 31.189 54.362 1.00 115.53 83 ARG D C 1
ATOM 2559 O O . ARG C 1 83 ? 38.344 31.067 55.496 1.00 125.11 83 ARG D O 1
ATOM 2567 N N . ALA C 1 84 ? 38.099 30.965 53.269 1.00 106.21 84 ALA D N 1
ATOM 2568 C CA . ALA C 1 84 ? 36.777 30.357 53.307 1.00 98.30 84 ALA D CA 1
ATOM 2569 C C . ALA C 1 84 ? 36.888 28.918 52.821 1.00 104.50 84 ALA D C 1
ATOM 2570 O O . ALA C 1 84 ? 37.594 28.642 51.847 1.00 97.39 84 ALA D O 1
ATOM 2572 N N . LYS C 1 85 ? 36.231 28.000 53.521 1.00 122.37 85 LYS D N 1
ATOM 2573 C CA . LYS C 1 85 ? 36.085 26.628 53.055 1.00 117.23 85 LYS D CA 1
ATOM 2574 C C . LYS C 1 85 ? 34.701 26.480 52.439 1.00 106.83 85 LYS D C 1
ATOM 2575 O O . LYS C 1 85 ? 33.792 27.257 52.736 1.00 104.97 85 LYS D O 1
ATOM 2581 N N . MET C 1 86 ? 34.549 25.494 51.562 1.00 99.46 86 MET D N 1
ATOM 2582 C CA . MET C 1 86 ? 33.291 25.395 50.840 1.00 92.46 86 MET D CA 1
ATOM 2583 C C . MET C 1 86 ? 32.158 24.960 51.759 1.00 89.69 86 MET D C 1
ATOM 2584 O O . MET C 1 86 ? 32.345 24.189 52.704 1.00 92.81 86 MET D O 1
ATOM 2589 N N . GLY C 1 87 ? 30.973 25.487 51.477 1.00 90.47 87 GLY D N 1
ATOM 2590 C CA . GLY C 1 87 ? 29.805 25.246 52.287 1.00 101.44 87 GLY D CA 1
ATOM 2591 C C . GLY C 1 87 ? 29.529 26.315 53.324 1.00 111.50 87 GLY D C 1
ATOM 2592 O O . GLY C 1 87 ? 28.411 26.363 53.853 1.00 113.47 87 GLY D O 1
ATOM 2593 N N . ASP C 1 88 ? 30.508 27.166 53.628 1.00 111.05 88 ASP D N 1
ATOM 2594 C CA . ASP C 1 88 ? 30.302 28.253 54.570 1.00 104.38 88 ASP D CA 1
ATOM 2595 C C . ASP C 1 88 ? 29.297 29.249 54.013 1.00 100.97 88 ASP D C 1
ATOM 2596 O O . ASP C 1 88 ? 29.378 29.645 52.843 1.00 96.09 88 ASP D O 1
ATOM 2601 N N . LYS C 1 89 ? 28.336 29.647 54.838 1.00 109.95 89 LYS D N 1
ATOM 2602 C CA . LYS C 1 89 ? 27.574 30.842 54.508 1.00 113.12 89 LYS D CA 1
ATOM 2603 C C . LYS C 1 89 ? 28.269 32.044 55.129 1.00 115.83 89 LYS D C 1
ATOM 2604 O O . LYS C 1 89 ? 28.697 31.991 56.288 1.00 122.27 89 LYS D O 1
ATOM 2610 N N . VAL C 1 90 ? 28.399 33.115 54.356 1.00 108.76 90 VAL D N 1
ATOM 2611 C CA . VAL C 1 90 ? 29.171 34.275 54.776 1.00 110.12 90 VAL D CA 1
ATOM 2612 C C . VAL C 1 90 ? 28.300 35.526 54.713 1.00 110.20 90 VAL D C 1
ATOM 2613 O O . VAL C 1 90 ? 27.378 35.632 53.897 1.00 100.04 90 VAL D O 1
ATOM 2617 N N . LYS C 1 91 ? 28.589 36.473 55.604 1.00 117.86 91 LYS D N 1
ATOM 2618 C CA . LYS C 1 91 ? 27.915 37.762 55.636 1.00 112.11 91 LYS D CA 1
ATOM 2619 C C . LYS C 1 91 ? 28.880 38.852 55.187 1.00 111.04 91 LYS D C 1
ATOM 2620 O O . LYS C 1 91 ? 30.090 38.635 55.058 1.00 106.85 91 LYS D O 1
ATOM 2626 N N . ALA C 1 92 ? 28.326 40.033 54.929 1.00 111.64 92 ALA D N 1
ATOM 2627 C CA . ALA C 1 92 ? 29.152 41.138 54.467 1.00 107.02 92 ALA D CA 1
ATOM 2628 C C . ALA C 1 92 ? 30.183 41.488 55.531 1.00 111.95 92 ALA D C 1
ATOM 2629 O O . ALA C 1 92 ? 29.839 41.723 56.694 1.00 111.67 92 ALA D O 1
ATOM 2631 N N . GLY C 1 93 ? 31.456 41.495 55.134 1.00 112.34 93 GLY D N 1
ATOM 2632 C CA . GLY C 1 93 ? 32.549 41.776 56.037 1.00 114.12 93 GLY D CA 1
ATOM 2633 C C . GLY C 1 93 ? 33.316 40.554 56.505 1.00 103.61 93 GLY D C 1
ATOM 2634 O O . GLY C 1 93 ? 34.440 40.697 57.001 1.00 101.07 93 GLY D O 1
ATOM 2635 N N . GLN C 1 94 ? 32.733 39.367 56.383 1.00 103.79 94 GLN D N 1
ATOM 2636 C CA . GLN C 1 94 ? 33.465 38.140 56.654 1.00 106.46 94 GLN D CA 1
ATOM 2637 C C . GLN C 1 94 ? 34.683 38.051 55.744 1.00 108.34 94 GLN D C 1
ATOM 2638 O O . GLN C 1 94 ? 34.593 38.305 54.539 1.00 106.62 94 GLN D O 1
ATOM 2644 N N . ILE C 1 95 ? 35.826 37.688 56.317 1.00 109.88 95 ILE D N 1
ATOM 2645 C CA . ILE C 1 95 ? 37.065 37.637 55.548 1.00 103.81 95 ILE D CA 1
ATOM 2646 C C . ILE C 1 95 ? 37.093 36.335 54.760 1.00 99.95 95 ILE D C 1
ATOM 2647 O O . ILE C 1 95 ? 37.183 35.249 55.335 1.00 104.59 95 ILE D O 1
ATOM 2652 N N . VAL C 1 96 ? 37.036 36.445 53.436 1.00 99.91 96 VAL D N 1
ATOM 2653 C CA . VAL C 1 96 ? 37.061 35.263 52.587 1.00 98.63 96 VAL D CA 1
ATOM 2654 C C . VAL C 1 96 ? 38.478 34.815 52.238 1.00 102.67 96 VAL D C 1
ATOM 2655 O O . VAL C 1 96 ? 38.673 33.652 51.859 1.00 103.75 96 VAL D O 1
ATOM 2659 N N . GLY C 1 97 ? 39.470 35.687 52.372 1.00 105.60 97 GLY D N 1
ATOM 2660 C CA . GLY C 1 97 ? 40.834 35.312 52.052 1.00 103.25 97 GLY D CA 1
ATOM 2661 C C . GLY C 1 97 ? 41.781 36.457 52.332 1.00 106.24 97 GLY D C 1
ATOM 2662 O O . GLY C 1 97 ? 41.411 37.456 52.950 1.00 114.49 97 GLY D O 1
ATOM 2663 N N . ASP C 1 98 ? 43.015 36.304 51.866 1.00 102.59 98 ASP D N 1
ATOM 2664 C CA . ASP C 1 98 ? 44.026 37.346 51.976 1.00 106.21 98 ASP D CA 1
ATOM 2665 C C . ASP C 1 98 ? 44.452 37.771 50.574 1.00 112.49 98 ASP D C 1
ATOM 2666 O O . ASP C 1 98 ? 44.484 36.947 49.651 1.00 108.50 98 ASP D O 1
ATOM 2671 N N . VAL C 1 99 ? 44.740 39.068 50.405 1.00 112.72 99 VAL D N 1
ATOM 2672 C CA . VAL C 1 99 ? 45.070 39.603 49.086 1.00 107.95 99 VAL D CA 1
ATOM 2673 C C . VAL C 1 99 ? 46.400 39.050 48.605 1.00 108.55 99 VAL D C 1
ATOM 2674 O O . VAL C 1 99 ? 47.376 38.971 49.366 1.00 107.70 99 VAL D O 1
ATOM 2678 N N . GLY C 1 100 ? 46.446 38.685 47.324 1.00 103.75 100 GLY D N 1
ATOM 2679 C CA . GLY C 1 100 ? 47.655 38.152 46.732 1.00 104.14 100 GLY D CA 1
ATOM 2680 C C . GLY C 1 100 ? 47.886 38.573 45.298 1.00 103.53 100 GLY D C 1
ATOM 2681 O O . GLY C 1 100 ? 47.209 39.466 44.776 1.00 110.54 100 GLY D O 1
ATOM 2682 N N . SER C 1 101 ? 48.862 37.942 44.654 1.00 102.47 101 SER D N 1
ATOM 2683 C CA . SER C 1 101 ? 49.092 38.118 43.226 1.00 104.68 101 SER D CA 1
ATOM 2684 C C . SER C 1 101 ? 48.955 36.789 42.493 1.00 100.64 101 SER D C 1
ATOM 2685 O O . SER C 1 101 ? 49.586 36.575 41.453 1.00 98.27 101 SER D O 1
ATOM 2688 N N . SER C 1 102 ? 48.109 35.905 43.030 1.00 101.96 102 SER D N 1
ATOM 2689 C CA . SER C 1 102 ? 48.039 34.521 42.580 1.00 100.61 102 SER D CA 1
ATOM 2690 C C . SER C 1 102 ? 47.549 34.435 41.139 1.00 99.38 102 SER D C 1
ATOM 2691 O O . SER C 1 102 ? 46.787 35.284 40.658 1.00 104.77 102 SER D O 1
ATOM 2694 N N . GLY C 1 103 ? 48.004 33.386 40.457 1.00 92.86 103 GLY D N 1
ATOM 2695 C CA . GLY C 1 103 ? 47.613 33.172 39.083 1.00 92.89 103 GLY D CA 1
ATOM 2696 C C . GLY C 1 103 ? 48.228 34.192 38.152 1.00 98.63 103 GLY D C 1
ATOM 2697 O O . GLY C 1 103 ? 49.400 34.568 38.264 1.00 115.17 103 GLY D O 1
ATOM 2698 N N . TRP C 1 104 ? 47.396 34.677 37.243 1.00 99.84 104 TRP D N 1
ATOM 2699 C CA . TRP C 1 104 ? 47.840 35.486 36.120 1.00 100.06 104 TRP D CA 1
ATOM 2700 C C . TRP C 1 104 ? 47.527 36.959 36.373 1.00 109.73 104 TRP D C 1
ATOM 2701 O O . TRP C 1 104 ? 46.646 37.549 35.740 1.00 106.15 104 TRP D O 1
ATOM 2712 N N . SER C 1 105 ? 48.263 37.560 37.310 1.00 105.18 105 SER D N 1
ATOM 2713 C CA . SER C 1 105 ? 48.053 38.975 37.566 1.00 104.04 105 SER D CA 1
ATOM 2714 C C . SER C 1 105 ? 49.380 39.608 37.924 1.00 106.44 105 SER D C 1
ATOM 2715 O O . SER C 1 105 ? 50.234 38.971 38.546 1.00 104.69 105 SER D O 1
ATOM 2718 N N . THR C 1 106 ? 49.499 40.893 37.560 1.00 112.29 106 THR D N 1
ATOM 2719 C CA . THR C 1 106 ? 50.753 41.643 37.612 1.00 128.03 106 THR D CA 1
ATOM 2720 C C . THR C 1 106 ? 51.309 41.743 39.032 1.00 125.79 106 THR D C 1
ATOM 2721 O O . THR C 1 106 ? 52.389 41.216 39.332 1.00 120.80 106 THR D O 1
ATOM 2725 N N . GLY C 1 107 ? 50.598 42.451 39.912 1.00 113.66 107 GLY D N 1
ATOM 2726 C CA . GLY C 1 107 ? 50.993 42.568 41.297 1.00 101.54 107 GLY D CA 1
ATOM 2727 C C . GLY C 1 107 ? 49.847 42.416 42.277 1.00 100.97 107 GLY D C 1
ATOM 2728 O O . GLY C 1 107 ? 48.787 41.873 41.957 1.00 122.15 107 GLY D O 1
ATOM 2729 N N . PRO C 1 108 ? 50.051 42.890 43.504 1.00 106.06 108 PRO D N 1
ATOM 2730 C CA . PRO C 1 108 ? 49.052 42.686 44.571 1.00 104.53 108 PRO D CA 1
ATOM 2731 C C . PRO C 1 108 ? 47.723 43.357 44.257 1.00 105.50 108 PRO D C 1
ATOM 2732 O O . PRO C 1 108 ? 47.662 44.568 44.031 1.00 121.67 108 PRO D O 1
ATOM 2736 N N . ALA C 1 109 ? 46.649 42.564 44.275 1.00 94.52 109 ALA D N 1
ATOM 2737 C CA . ALA C 1 109 ? 45.306 43.067 44.003 1.00 91.56 109 ALA D CA 1
ATOM 2738 C C . ALA C 1 109 ? 44.297 41.959 44.245 1.00 97.02 109 ALA D C 1
ATOM 2739 O O . ALA C 1 109 ? 44.652 40.788 44.404 1.00 114.38 109 ALA D O 1
ATOM 2741 N N . VAL C 1 110 ? 43.025 42.350 44.268 1.00 86.89 110 VAL D N 1
ATOM 2742 C CA . VAL C 1 110 ? 41.902 41.423 44.309 1.00 88.75 110 VAL D CA 1
ATOM 2743 C C . VAL C 1 110 ? 41.073 41.646 43.062 1.00 95.86 110 VAL D C 1
ATOM 2744 O O . VAL C 1 110 ? 40.830 42.790 42.662 1.00 103.21 110 VAL D O 1
ATOM 2748 N N . HIS C 1 111 ? 40.655 40.556 42.444 1.00 87.28 111 HIS D N 1
ATOM 2749 C CA . HIS C 1 111 ? 39.806 40.611 41.271 1.00 85.04 111 HIS D CA 1
ATOM 2750 C C . HIS C 1 111 ? 38.377 40.328 41.718 1.00 83.99 111 HIS D C 1
ATOM 2751 O O . HIS C 1 111 ? 38.101 39.272 42.297 1.00 89.26 111 HIS D O 1
ATOM 2758 N N . TYR C 1 112 ? 37.485 41.282 41.491 1.00 81.22 112 TYR D N 1
ATOM 2759 C CA . TYR C 1 112 ? 36.085 41.145 41.875 1.00 86.77 112 TYR D CA 1
ATOM 2760 C C . TYR C 1 112 ? 35.269 40.999 40.599 1.00 94.81 112 TYR D C 1
ATOM 2761 O O . TYR C 1 112 ? 35.133 41.958 39.833 1.00 103.99 112 TYR D O 1
ATOM 2770 N N . GLU C 1 113 ? 34.727 39.804 40.376 1.00 92.71 113 GLU D N 1
ATOM 2771 C CA . GLU C 1 113 ? 34.043 39.473 39.134 1.00 93.15 113 GLU D CA 1
ATOM 2772 C C . GLU C 1 113 ? 32.674 38.892 39.445 1.00 87.64 113 GLU D C 1
ATOM 2773 O O . GLU C 1 113 ? 32.515 38.130 40.405 1.00 82.16 113 GLU D O 1
ATOM 2779 N N . LEU C 1 114 ? 31.687 39.263 38.630 1.00 90.59 114 LEU D N 1
ATOM 2780 C CA . LEU C 1 114 ? 30.315 38.792 38.774 1.00 89.05 114 LEU D CA 1
ATOM 2781 C C . LEU C 1 114 ? 29.983 37.842 37.634 1.00 92.97 114 LEU D C 1
ATOM 2782 O O . LEU C 1 114 ? 30.134 38.193 36.460 1.00 103.94 114 LEU D O 1
ATOM 2787 N N . ARG C 1 115 ? 29.516 36.647 37.983 1.00 84.00 115 ARG D N 1
ATOM 2788 C CA . ARG C 1 115 ? 29.212 35.619 37.002 1.00 79.40 115 ARG D CA 1
ATOM 2789 C C . ARG C 1 115 ? 27.769 35.180 37.173 1.00 85.04 115 ARG D C 1
ATOM 2790 O O . ARG C 1 115 ? 27.379 34.720 38.250 1.00 95.35 115 ARG D O 1
ATOM 2798 N N . LYS C 1 116 ? 26.982 35.327 36.121 1.00 85.44 116 LYS D N 1
ATOM 2799 C CA . LYS C 1 116 ? 25.648 34.758 36.067 1.00 80.61 116 LYS D CA 1
ATOM 2800 C C . LYS C 1 116 ? 25.710 33.376 35.422 1.00 88.43 116 LYS D C 1
ATOM 2801 O O . LYS C 1 116 ? 26.691 33.012 34.774 1.00 91.62 116 LYS D O 1
ATOM 2807 N N . GLY C 1 117 ? 24.661 32.591 35.636 1.00 96.29 117 GLY D N 1
ATOM 2808 C CA . GLY C 1 117 ? 24.595 31.257 35.085 1.00 87.49 117 GLY D CA 1
ATOM 2809 C C . GLY C 1 117 ? 25.333 30.202 35.870 1.00 87.52 117 GLY D C 1
ATOM 2810 O O . GLY C 1 117 ? 25.135 29.011 35.610 1.00 97.83 117 GLY D O 1
ATOM 2811 N N . GLY C 1 118 ? 26.174 30.585 36.816 1.00 85.49 118 GLY D N 1
ATOM 2812 C CA . GLY C 1 118 ? 26.926 29.625 37.583 1.00 95.25 118 GLY D CA 1
ATOM 2813 C C . GLY C 1 118 ? 28.253 30.203 38.013 1.00 101.77 118 GLY D C 1
ATOM 2814 O O . GLY C 1 118 ? 28.702 31.223 37.485 1.00 111.78 118 GLY D O 1
ATOM 2815 N N . PRO C 1 119 ? 28.914 29.559 38.980 1.00 92.88 119 PRO D N 1
ATOM 2816 C CA . PRO C 1 119 ? 30.217 30.064 39.451 1.00 85.07 119 PRO D CA 1
ATOM 2817 C C . PRO C 1 119 ? 31.297 30.085 38.383 1.00 85.48 119 PRO D C 1
ATOM 2818 O O . PRO C 1 119 ? 32.345 30.697 38.616 1.00 88.90 119 PRO D O 1
ATOM 2822 N N . ASN C 1 120 ? 31.096 29.424 37.240 1.00 83.01 120 ASN D N 1
ATOM 2823 C CA . ASN C 1 120 ? 31.964 29.588 36.081 1.00 88.69 120 ASN D CA 1
ATOM 2824 C C . ASN C 1 120 ? 31.179 30.079 34.863 1.00 93.34 120 ASN D C 1
ATOM 2825 O O . ASN C 1 120 ? 31.529 29.764 33.724 1.00 97.23 120 ASN D O 1
ATOM 2830 N N . GLY C 1 121 ? 30.124 30.866 35.089 1.00 94.48 121 GLY D N 1
ATOM 2831 C CA . GLY C 1 121 ? 29.289 31.374 34.020 1.00 95.95 121 GLY D CA 1
ATOM 2832 C C . GLY C 1 121 ? 29.782 32.694 33.451 1.00 91.97 121 GLY D C 1
ATOM 2833 O O . GLY C 1 121 ? 30.883 33.165 33.744 1.00 87.07 121 GLY D O 1
ATOM 2834 N N . GLN C 1 122 ? 28.935 33.299 32.616 1.00 96.79 122 GLN D N 1
ATOM 2835 C CA . GLN C 1 122 ? 29.307 34.530 31.929 1.00 93.74 122 GLN D CA 1
ATOM 2836 C C . GLN C 1 122 ? 29.545 35.659 32.918 1.00 94.32 122 GLN D C 1
ATOM 2837 O O . GLN C 1 122 ? 28.786 35.845 33.874 1.00 88.95 122 GLN D O 1
ATOM 2843 N N . HIS C 1 123 ? 30.614 36.415 32.683 1.00 99.76 123 HIS D N 1
ATOM 2844 C CA . HIS C 1 123 ? 30.901 37.584 33.503 1.00 90.12 123 HIS D CA 1
ATOM 2845 C C . HIS C 1 123 ? 30.013 38.742 33.072 1.00 89.68 123 HIS D C 1
ATOM 2846 O O . HIS C 1 123 ? 29.680 38.886 31.889 1.00 92.67 123 HIS D O 1
ATOM 2853 N N . VAL C 1 124 ? 29.604 39.552 34.049 1.00 88.21 124 VAL D N 1
ATOM 2854 C CA . VAL C 1 124 ? 28.830 40.760 33.804 1.00 95.63 124 VAL D CA 1
ATOM 2855 C C . VAL C 1 124 ? 29.539 41.929 34.468 1.00 95.40 124 VAL D C 1
ATOM 2856 O O . VAL C 1 124 ? 30.436 41.757 35.300 1.00 93.90 124 VAL D O 1
ATOM 2860 N N . ASN C 1 125 ? 29.103 43.132 34.101 1.00 91.71 125 ASN D N 1
ATOM 2861 C CA . ASN C 1 125 ? 29.719 44.330 34.649 1.00 102.76 125 ASN D CA 1
ATOM 2862 C C . ASN C 1 125 ? 29.132 44.675 36.012 1.00 103.13 125 ASN D C 1
ATOM 2863 O O . ASN C 1 125 ? 27.969 45.095 36.106 1.00 104.99 125 ASN D O 1
ATOM 2868 N N . PRO C 1 126 ? 29.921 44.546 37.082 1.00 99.04 126 PRO D N 1
ATOM 2869 C CA . PRO C 1 126 ? 29.374 44.743 38.434 1.00 96.61 126 PRO D CA 1
ATOM 2870 C C . PRO C 1 126 ? 28.894 46.148 38.693 1.00 103.38 126 PRO D C 1
ATOM 2871 O O . PRO C 1 126 ? 28.037 46.340 39.561 1.00 124.93 126 PRO D O 1
ATOM 2875 N N . ASP C 1 127 ? 29.411 47.133 37.966 1.00 95.95 127 ASP D N 1
ATOM 2876 C CA . ASP C 1 127 ? 29.007 48.512 38.195 1.00 98.50 127 ASP D CA 1
ATOM 2877 C C . ASP C 1 127 ? 27.577 48.787 37.735 1.00 99.44 127 ASP D C 1
ATOM 2878 O O . ASP C 1 127 ? 26.927 49.683 38.280 1.00 96.78 127 ASP D O 1
ATOM 2883 N N . THR C 1 128 ? 27.061 48.055 36.744 1.00 107.36 128 THR D N 1
ATOM 2884 C CA . THR C 1 128 ? 25.724 48.352 36.234 1.00 108.42 128 THR D CA 1
ATOM 2885 C C . THR C 1 128 ? 24.680 47.280 36.491 1.00 110.84 128 THR D C 1
ATOM 2886 O O . THR C 1 128 ? 23.501 47.625 36.592 1.00 124.61 128 THR D O 1
ATOM 2890 N N . TYR C 1 129 ? 25.059 46.001 36.568 1.00 104.62 129 TYR D N 1
ATOM 2891 C CA . TYR C 1 129 ? 24.071 44.926 36.664 1.00 107.73 129 TYR D CA 1
ATOM 2892 C C . TYR C 1 129 ? 23.191 45.117 37.891 1.00 140.73 129 TYR D C 1
ATOM 2893 O O . TYR C 1 129 ? 23.681 45.106 39.026 1.00 129.30 129 TYR D O 1
ATOM 2902 N N . GLY C 1 130 ? 21.889 45.294 37.658 1.00 80.03 130 GLY D N 1
ATOM 2903 C CA . GLY C 1 130 ? 20.959 45.650 38.719 1.00 110.06 130 GLY D CA 1
ATOM 2904 C C . GLY C 1 130 ? 20.410 47.065 38.617 1.00 128.14 130 GLY D C 1
ATOM 2905 O O . GLY C 1 130 ? 19.199 47.278 38.736 1.00 131.05 130 GLY D O 1
ATOM 2906 N N . GLY C 1 131 ? 21.294 48.039 38.400 1.00 139.40 131 GLY D N 1
ATOM 2907 C CA . GLY C 1 131 ? 20.908 49.432 38.225 1.00 140.85 131 GLY D CA 1
ATOM 2908 C C . GLY C 1 131 ? 21.790 50.186 37.238 1.00 138.05 131 GLY D C 1
ATOM 2909 O O . GLY C 1 131 ? 22.886 50.657 37.574 1.00 129.54 131 GLY D O 1
ATOM 2910 N N . GLY D 1 2 ? 48.700 3.373 26.424 1.00 96.46 2 GLY C N 1
ATOM 2911 C CA . GLY D 1 2 ? 48.240 3.534 27.793 1.00 92.21 2 GLY C CA 1
ATOM 2912 C C . GLY D 1 2 ? 49.330 4.068 28.693 1.00 80.89 2 GLY C C 1
ATOM 2913 O O . GLY D 1 2 ? 49.492 3.616 29.835 1.00 91.74 2 GLY C O 1
ATOM 2914 N N . ALA D 1 3 ? 50.072 5.045 28.162 1.00 164.19 3 ALA C N 1
ATOM 2915 C CA . ALA D 1 3 ? 51.250 5.556 28.852 1.00 129.61 3 ALA C CA 1
ATOM 2916 C C . ALA D 1 3 ? 50.907 6.123 30.219 1.00 108.86 3 ALA C C 1
ATOM 2917 O O . ALA D 1 3 ? 51.740 6.081 31.129 1.00 107.66 3 ALA C O 1
ATOM 2919 N N . PHE D 1 4 ? 49.699 6.656 30.387 1.00 100.68 4 PHE C N 1
ATOM 2920 C CA . PHE D 1 4 ? 49.290 7.223 31.664 1.00 95.49 4 PHE C CA 1
ATOM 2921 C C . PHE D 1 4 ? 47.913 6.730 32.055 1.00 97.07 4 PHE C C 1
ATOM 2922 O O . PHE D 1 4 ? 47.112 7.462 32.645 1.00 88.66 4 PHE C O 1
ATOM 2930 N N . ALA D 1 5 ? 47.628 5.473 31.746 1.00 105.70 5 ALA C N 1
ATOM 2931 C CA . ALA D 1 5 ? 46.353 4.873 32.088 1.00 91.35 5 ALA C CA 1
ATOM 2932 C C . ALA D 1 5 ? 46.290 4.554 33.583 1.00 97.58 5 ALA C C 1
ATOM 2933 O O . ALA D 1 5 ? 47.318 4.297 34.213 1.00 109.23 5 ALA C O 1
ATOM 2935 N N . PRO D 1 6 ? 45.097 4.571 34.176 1.00 94.97 6 PRO C N 1
ATOM 2936 C CA . PRO D 1 6 ? 44.986 4.285 35.610 1.00 91.15 6 PRO C CA 1
ATOM 2937 C C . PRO D 1 6 ? 45.113 2.800 35.886 1.00 90.00 6 PRO C C 1
ATOM 2938 O O . PRO D 1 6 ? 44.652 1.964 35.105 1.00 91.27 6 PRO C O 1
ATOM 2942 N N . HIS D 1 7 ? 45.736 2.481 37.019 1.00 96.21 7 HIS C N 1
ATOM 2943 C CA . HIS D 1 7 ? 46.004 1.109 37.448 1.00 113.40 7 HIS C CA 1
ATOM 2944 C C . HIS D 1 7 ? 45.537 0.912 38.880 1.00 117.05 7 HIS C C 1
ATOM 2945 O O . HIS D 1 7 ? 46.265 0.414 39.744 1.00 110.25 7 HIS C O 1
ATOM 2952 N N . PHE D 1 8 ? 44.305 1.341 39.145 1.00 115.58 8 PHE C N 1
ATOM 2953 C CA . PHE D 1 8 ? 43.720 1.199 40.469 1.00 102.60 8 PHE C CA 1
ATOM 2954 C C . PHE D 1 8 ? 43.496 -0.266 40.781 1.00 102.11 8 PHE C C 1
ATOM 2955 O O . PHE D 1 8 ? 43.143 -1.049 39.897 1.00 112.55 8 PHE C O 1
ATOM 2963 N N . GLY D 1 9 ? 43.709 -0.634 42.046 1.00 104.51 9 GLY C N 1
ATOM 2964 C CA . GLY D 1 9 ? 43.476 -1.973 42.524 1.00 106.87 9 GLY C CA 1
ATOM 2965 C C . GLY D 1 9 ? 42.236 -2.058 43.387 1.00 108.84 9 GLY C C 1
ATOM 2966 O O . GLY D 1 9 ? 41.387 -1.159 43.396 1.00 102.34 9 GLY C O 1
ATOM 2967 N N . SER D 1 10 ? 42.131 -3.154 44.129 1.00 124.47 10 SER C N 1
ATOM 2968 C CA . SER D 1 10 ? 40.995 -3.320 45.022 1.00 116.78 10 SER C CA 1
ATOM 2969 C C . SER D 1 10 ? 40.998 -2.201 46.061 1.00 115.73 10 SER C C 1
ATOM 2970 O O . SER D 1 10 ? 42.066 -1.792 46.525 1.00 116.75 10 SER C O 1
ATOM 2973 N N . PRO D 1 11 ? 39.827 -1.665 46.437 1.00 122.61 11 PRO C N 1
ATOM 2974 C CA . PRO D 1 11 ? 38.485 -2.078 46.018 1.00 120.77 11 PRO C CA 1
ATOM 2975 C C . PRO D 1 11 ? 37.888 -1.301 44.836 1.00 111.62 11 PRO C C 1
ATOM 2976 O O . PRO D 1 11 ? 36.675 -1.272 44.698 1.00 116.34 11 PRO C O 1
ATOM 2980 N N . PHE D 1 12 ? 38.706 -0.674 44.003 1.00 98.99 12 PHE C N 1
ATOM 2981 C CA . PHE D 1 12 ? 38.178 0.063 42.862 1.00 94.86 12 PHE C CA 1
ATOM 2982 C C . PHE D 1 12 ? 37.792 -0.897 41.743 1.00 98.22 12 PHE C C 1
ATOM 2983 O O . PHE D 1 12 ? 38.498 -1.872 41.475 1.00 105.91 12 PHE C O 1
ATOM 2991 N N . VAL D 1 13 ? 36.669 -0.608 41.080 1.00 97.99 13 VAL C N 1
ATOM 2992 C CA . VAL D 1 13 ? 36.149 -1.421 39.981 1.00 99.75 13 VAL C CA 1
ATOM 2993 C C . VAL D 1 13 ? 35.764 -0.500 38.833 1.00 99.02 13 VAL C C 1
ATOM 2994 O O . VAL D 1 13 ? 34.918 0.387 39.004 1.00 104.11 13 VAL C O 1
ATOM 2998 N N . ARG D 1 14 ? 36.358 -0.727 37.659 1.00 99.61 14 ARG C N 1
ATOM 2999 C CA . ARG D 1 14 ? 36.140 0.177 36.533 1.00 102.08 14 ARG C CA 1
ATOM 3000 C C . ARG D 1 14 ? 34.682 0.109 36.084 1.00 101.25 14 ARG C C 1
ATOM 3001 O O . ARG D 1 14 ? 34.133 -0.981 35.902 1.00 93.62 14 ARG C O 1
ATOM 3009 N N . THR D 1 15 ? 34.058 1.275 35.894 1.00 106.51 15 THR C N 1
ATOM 3010 C CA . THR D 1 15 ? 32.636 1.317 35.589 1.00 113.07 15 THR C CA 1
ATOM 3011 C C . THR D 1 15 ? 32.377 1.718 34.148 1.00 115.53 15 THR C C 1
ATOM 3012 O O . THR D 1 15 ? 31.769 0.948 33.398 1.00 126.42 15 THR C O 1
ATOM 3016 N N . SER D 1 16 ? 32.806 2.894 33.739 1.00 106.80 16 SER C N 1
ATOM 3017 C CA . SER D 1 16 ? 32.527 3.415 32.416 1.00 99.54 16 SER C CA 1
ATOM 3018 C C . SER D 1 16 ? 33.828 3.810 31.743 1.00 94.47 16 SER C C 1
ATOM 3019 O O . SER D 1 16 ? 34.732 4.345 32.389 1.00 92.24 16 SER C O 1
ATOM 3022 N N . ASP D 1 17 ? 33.919 3.544 30.450 1.00 100.04 17 ASP C N 1
ATOM 3023 C CA . ASP D 1 17 ? 35.143 3.801 29.718 1.00 98.84 17 ASP C CA 1
ATOM 3024 C C . ASP D 1 17 ? 35.180 5.241 29.220 1.00 96.48 17 ASP C C 1
ATOM 3025 O O . ASP D 1 17 ? 34.186 5.977 29.255 1.00 93.99 17 ASP C O 1
ATOM 3030 N N . TYR D 1 18 ? 36.360 5.644 28.764 1.00 97.06 18 TYR C N 1
ATOM 3031 C CA . TYR D 1 18 ? 36.488 6.905 28.051 1.00 95.08 18 TYR C CA 1
ATOM 3032 C C . TYR D 1 18 ? 35.834 6.775 26.680 1.00 97.58 18 TYR C C 1
ATOM 3033 O O . TYR D 1 18 ? 35.923 5.727 26.031 1.00 105.19 18 TYR C O 1
ATOM 3042 N N . GLY D 1 19 ? 35.147 7.828 26.248 1.00 95.76 19 GLY C N 1
ATOM 3043 C CA . GLY D 1 19 ? 34.561 7.859 24.918 1.00 103.87 19 GLY C CA 1
ATOM 3044 C C . GLY D 1 19 ? 33.049 7.998 24.937 1.00 105.40 19 GLY C C 1
ATOM 3045 O O . GLY D 1 19 ? 32.438 8.367 25.945 1.00 104.25 19 GLY C O 1
ATOM 3046 N N . LYS D 1 20 ? 32.443 7.706 23.781 1.00 108.63 20 LYS C N 1
ATOM 3047 C CA . LYS D 1 20 ? 31.000 7.850 23.618 1.00 115.26 20 LYS C CA 1
ATOM 3048 C C . LYS D 1 20 ? 30.265 6.728 24.330 1.00 124.08 20 LYS C C 1
ATOM 3049 O O . LYS D 1 20 ? 30.579 5.548 24.148 1.00 116.02 20 LYS C O 1
ATOM 3055 N N . ARG D 1 21 ? 29.268 7.099 25.127 1.00 136.95 21 ARG C N 1
ATOM 3056 C CA . ARG D 1 21 ? 28.561 6.133 25.948 1.00 135.71 21 ARG C CA 1
ATOM 3057 C C . ARG D 1 21 ? 27.406 5.539 25.163 1.00 142.22 21 ARG C C 1
ATOM 3058 O O . ARG D 1 21 ? 26.546 6.290 24.692 1.00 141.31 21 ARG C O 1
ATOM 3066 N N . PRO D 1 22 ? 27.348 4.219 25.005 1.00 149.58 22 PRO C N 1
ATOM 3067 C CA . PRO D 1 22 ? 26.260 3.587 24.248 1.00 155.88 22 PRO C CA 1
ATOM 3068 C C . PRO D 1 22 ? 24.859 3.995 24.684 1.00 158.70 22 PRO C C 1
ATOM 3069 O O . PRO D 1 22 ? 24.647 4.420 25.826 1.00 151.06 22 PRO C O 1
ATOM 3073 N N . GLY D 1 23 ? 23.898 3.869 23.767 1.00 169.65 23 GLY C N 1
ATOM 3074 C CA . GLY D 1 23 ? 22.555 4.349 24.017 1.00 174.91 23 GLY C CA 1
ATOM 3075 C C . GLY D 1 23 ? 22.431 5.806 23.615 1.00 176.91 23 GLY C C 1
ATOM 3076 O O . GLY D 1 23 ? 22.087 6.124 22.471 1.00 174.12 23 GLY C O 1
ATOM 3077 N N . LEU D 1 24 ? 22.665 6.693 24.583 1.00 173.98 24 LEU C N 1
ATOM 3078 C CA . LEU D 1 24 ? 22.894 8.107 24.320 1.00 174.09 24 LEU C CA 1
ATOM 3079 C C . LEU D 1 24 ? 23.923 8.250 23.204 1.00 179.01 24 LEU C C 1
ATOM 3080 O O . LEU D 1 24 ? 25.081 7.883 23.396 1.00 176.09 24 LEU C O 1
ATOM 3085 N N . TYR D 1 25 ? 23.560 8.798 22.046 1.00 181.65 25 TYR C N 1
ATOM 3086 C CA . TYR D 1 25 ? 24.653 8.985 21.097 1.00 179.18 25 TYR C CA 1
ATOM 3087 C C . TYR D 1 25 ? 25.305 10.355 21.245 1.00 174.80 25 TYR C C 1
ATOM 3088 O O . TYR D 1 25 ? 26.535 10.466 21.176 1.00 174.63 25 TYR C O 1
ATOM 3097 N N . GLY D 1 26 ? 24.522 11.405 21.482 1.00 171.57 26 GLY C N 1
ATOM 3098 C CA . GLY D 1 26 ? 25.129 12.669 21.844 1.00 167.60 26 GLY C CA 1
ATOM 3099 C C . GLY D 1 26 ? 25.562 12.695 23.296 1.00 166.31 26 GLY C C 1
ATOM 3100 O O . GLY D 1 26 ? 24.994 13.448 24.088 1.00 171.15 26 GLY C O 1
ATOM 3101 N N . ASP D 1 27 ? 26.549 11.881 23.671 1.00 165.32 27 ASP C N 1
ATOM 3102 C CA . ASP D 1 27 ? 27.040 11.881 25.046 1.00 159.45 27 ASP C CA 1
ATOM 3103 C C . ASP D 1 27 ? 28.407 11.207 25.089 1.00 139.84 27 ASP C C 1
ATOM 3104 O O . ASP D 1 27 ? 28.587 10.134 24.505 1.00 139.86 27 ASP C O 1
ATOM 3109 N N . PHE D 1 28 ? 29.349 11.820 25.810 1.00 117.08 28 PHE C N 1
ATOM 3110 C CA . PHE D 1 28 ? 30.763 11.461 25.739 1.00 110.01 28 PHE C CA 1
ATOM 3111 C C . PHE D 1 28 ? 31.396 11.541 27.121 1.00 110.11 28 PHE C C 1
ATOM 3112 O O . PHE D 1 28 ? 31.462 12.624 27.716 1.00 111.17 28 PHE C O 1
ATOM 3120 N N . HIS D 1 29 ? 31.894 10.408 27.618 1.00 106.71 29 HIS C N 1
ATOM 3121 C CA . HIS D 1 29 ? 32.547 10.382 28.922 1.00 98.40 29 HIS C CA 1
ATOM 3122 C C . HIS D 1 29 ? 33.991 10.852 28.772 1.00 93.26 29 HIS C C 1
ATOM 3123 O O . HIS D 1 29 ? 34.784 10.231 28.049 1.00 87.49 29 HIS C O 1
ATOM 3130 N N . THR D 1 30 ? 34.332 11.947 29.461 1.00 96.08 30 THR C N 1
ATOM 3131 C CA . THR D 1 30 ? 35.629 12.598 29.290 1.00 92.45 30 THR C CA 1
ATOM 3132 C C . THR D 1 30 ? 36.751 11.923 30.071 1.00 84.56 30 THR C C 1
ATOM 3133 O O . THR D 1 30 ? 37.890 12.403 30.021 1.00 81.80 30 THR C O 1
ATOM 3137 N N . GLY D 1 31 ? 36.466 10.835 30.768 1.00 83.00 31 GLY C N 1
ATOM 3138 C CA . GLY D 1 31 ? 37.463 10.142 31.561 1.00 79.88 31 GLY C CA 1
ATOM 3139 C C . GLY D 1 31 ? 37.066 8.699 31.794 1.00 83.47 31 GLY C C 1
ATOM 3140 O O . GLY D 1 31 ? 36.263 8.129 31.052 1.00 87.05 31 GLY C O 1
ATOM 3141 N N . ILE D 1 32 ? 37.645 8.099 32.833 1.00 85.90 32 ILE C N 1
ATOM 3142 C CA . ILE D 1 32 ? 37.354 6.725 33.228 1.00 87.26 32 ILE C CA 1
ATOM 3143 C C . ILE D 1 32 ? 36.911 6.739 34.682 1.00 103.33 32 ILE C C 1
ATOM 3144 O O . ILE D 1 32 ? 37.553 7.379 35.524 1.00 106.51 32 ILE C O 1
ATOM 3149 N N . ASP D 1 33 ? 35.827 6.031 34.977 1.00 94.45 33 ASP C N 1
ATOM 3150 C CA . ASP D 1 33 ? 35.261 5.993 36.314 1.00 80.14 33 ASP C CA 1
ATOM 3151 C C . ASP D 1 33 ? 35.577 4.654 36.961 1.00 87.39 33 ASP C C 1
ATOM 3152 O O . ASP D 1 33 ? 35.361 3.600 36.353 1.00 94.57 33 ASP C O 1
ATOM 3157 N N . TYR D 1 34 ? 36.083 4.699 38.193 1.00 89.08 34 TYR C N 1
ATOM 3158 C CA . TYR D 1 34 ? 36.272 3.510 39.019 1.00 91.63 34 TYR C CA 1
ATOM 3159 C C . TYR D 1 34 ? 35.399 3.632 40.257 1.00 86.30 34 TYR C C 1
ATOM 3160 O O . TYR D 1 34 ? 35.522 4.598 41.014 1.00 96.62 34 TYR C O 1
ATOM 3169 N N . ALA D 1 35 ? 34.529 2.655 40.468 1.00 83.50 35 ALA C N 1
ATOM 3170 C CA . ALA D 1 35 ? 33.636 2.685 41.614 1.00 89.32 35 ALA C CA 1
ATOM 3171 C C . ALA D 1 35 ? 34.320 2.120 42.854 1.00 99.49 35 ALA C C 1
ATOM 3172 O O . ALA D 1 35 ? 35.116 1.180 42.780 1.00 110.34 35 ALA C O 1
ATOM 3174 N N . ALA D 1 36 ? 33.990 2.702 44.001 1.00 97.15 36 ALA C N 1
ATOM 3175 C CA . ALA D 1 36 ? 34.482 2.264 45.300 1.00 101.15 36 ALA C CA 1
ATOM 3176 C C . ALA D 1 36 ? 33.629 2.940 46.362 1.00 93.45 36 ALA C C 1
ATOM 3177 O O . ALA D 1 36 ? 33.021 3.980 46.084 1.00 97.39 36 ALA C O 1
ATOM 3179 N N . PRO D 1 37 ? 33.535 2.394 47.571 1.00 95.09 37 PRO C N 1
ATOM 3180 C CA . PRO D 1 37 ? 32.645 2.999 48.570 1.00 96.45 37 PRO C CA 1
ATOM 3181 C C . PRO D 1 37 ? 33.079 4.411 48.925 1.00 106.06 37 PRO C C 1
ATOM 3182 O O . PRO D 1 37 ? 34.234 4.796 48.741 1.00 115.63 37 PRO C O 1
ATOM 3186 N N . THR D 1 38 ? 32.121 5.198 49.407 1.00 104.69 38 THR C N 1
ATOM 3187 C CA . THR D 1 38 ? 32.399 6.583 49.766 1.00 101.22 38 THR C CA 1
ATOM 3188 C C . THR D 1 38 ? 33.368 6.635 50.943 1.00 102.20 38 THR C C 1
ATOM 3189 O O . THR D 1 38 ? 33.101 6.075 52.009 1.00 106.86 38 THR C O 1
ATOM 3193 N N . GLY D 1 39 ? 34.507 7.287 50.745 1.00 98.47 39 GLY C N 1
ATOM 3194 C CA . GLY D 1 39 ? 35.555 7.341 51.746 1.00 109.15 39 GLY C CA 1
ATOM 3195 C C . GLY D 1 39 ? 36.799 6.543 51.409 1.00 112.25 39 GLY C C 1
ATOM 3196 O O . GLY D 1 39 ? 37.811 6.689 52.107 1.00 110.12 39 GLY C O 1
ATOM 3197 N N . THR D 1 40 ? 36.767 5.712 50.375 1.00 114.25 40 THR C N 1
ATOM 3198 C CA . THR D 1 40 ? 37.964 4.996 49.967 1.00 110.34 40 THR C CA 1
ATOM 3199 C C . THR D 1 40 ? 39.053 5.994 49.600 1.00 110.24 40 THR C C 1
ATOM 3200 O O . THR D 1 40 ? 38.762 7.014 48.959 1.00 111.05 40 THR C O 1
ATOM 3204 N N . PRO D 1 41 ? 40.290 5.781 50.032 1.00 117.50 41 PRO C N 1
ATOM 3205 C CA . PRO D 1 41 ? 41.367 6.691 49.623 1.00 102.65 41 PRO C CA 1
ATOM 3206 C C . PRO D 1 41 ? 41.770 6.462 48.170 1.00 96.78 41 PRO C C 1
ATOM 3207 O O . PRO D 1 41 ? 41.877 5.323 47.712 1.00 105.13 41 PRO C O 1
ATOM 3211 N N . ILE D 1 42 ? 4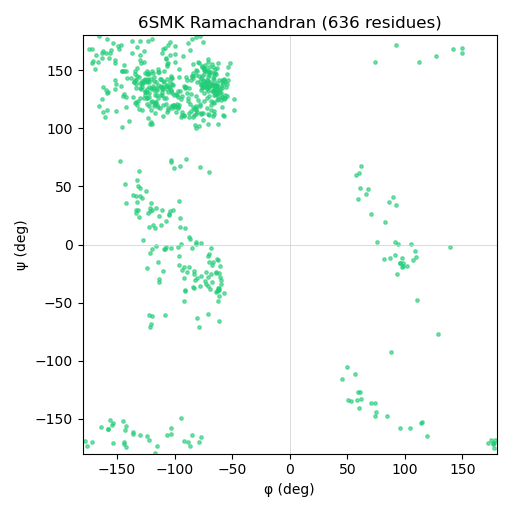1.985 7.556 47.442 1.00 92.97 42 ILE C N 1
ATOM 3212 C CA . ILE D 1 42 ? 42.477 7.491 46.063 1.00 96.00 42 ILE C CA 1
ATOM 3213 C C . ILE D 1 42 ? 43.994 7.607 46.093 1.00 88.80 42 ILE C C 1
ATOM 3214 O O . ILE D 1 42 ? 44.520 8.680 46.439 1.00 88.53 42 ILE C O 1
ATOM 3219 N N . PRO D 1 43 ? 44.736 6.566 45.703 1.00 95.16 43 PRO C N 1
ATOM 3220 C CA . PRO D 1 43 ? 46.180 6.713 45.495 1.00 108.83 43 PRO C CA 1
ATOM 3221 C C . PRO D 1 43 ? 46.501 7.338 44.142 1.00 109.81 43 PRO C C 1
ATOM 3222 O O . PRO D 1 43 ? 45.863 7.045 43.127 1.00 106.75 43 PRO C O 1
ATOM 3226 N N . ALA D 1 44 ? 47.498 8.222 44.142 1.00 110.23 44 ALA C N 1
ATOM 3227 C CA . ALA D 1 44 ? 47.968 8.835 42.907 1.00 94.19 44 ALA C CA 1
ATOM 3228 C C . ALA D 1 44 ? 48.519 7.771 41.969 1.00 96.66 44 ALA C C 1
ATOM 3229 O O . ALA D 1 44 ? 49.358 6.956 42.359 1.00 103.66 44 ALA C O 1
ATOM 3231 N N . GLN D 1 45 ? 48.027 7.769 40.732 1.00 95.72 45 GLN C N 1
ATOM 3232 C CA . GLN D 1 45 ? 48.413 6.738 39.776 1.00 99.30 45 GLN C CA 1
ATOM 3233 C C . GLN D 1 45 ? 49.795 6.989 39.212 1.00 107.17 45 GLN C C 1
ATOM 3234 O O . GLN D 1 45 ? 50.485 6.044 38.815 1.00 114.27 45 GLN C O 1
ATOM 3240 N N . TYR D 1 46 ? 50.210 8.247 39.171 1.00 108.28 46 TYR C N 1
ATOM 3241 C CA . TYR D 1 46 ? 51.509 8.621 38.646 1.00 101.19 46 TYR C CA 1
ATOM 3242 C C . TYR D 1 46 ? 52.013 9.807 39.451 1.00 104.54 46 TYR C C 1
ATOM 3243 O O . TYR D 1 46 ? 51.204 10.610 39.936 1.00 102.41 46 TYR C O 1
ATOM 3252 N N . PRO D 1 47 ? 53.331 9.944 39.617 1.00 114.29 47 PRO C N 1
ATOM 3253 C CA . PRO D 1 47 ? 53.866 11.085 40.367 1.00 106.04 47 PRO C CA 1
ATOM 3254 C C . PRO D 1 47 ? 53.786 12.367 39.565 1.00 104.87 47 PRO C C 1
ATOM 3255 O O . PRO D 1 47 ? 53.850 12.369 38.330 1.00 97.49 47 PRO C O 1
ATOM 3259 N N . GLY D 1 48 ? 53.672 13.466 40.297 1.00 104.50 48 GLY C N 1
ATOM 3260 C CA . GLY D 1 48 ? 53.552 14.766 39.677 1.00 98.90 48 GLY C CA 1
ATOM 3261 C C . GLY D 1 48 ? 53.374 15.840 40.725 1.00 98.55 48 GLY C C 1
ATOM 3262 O O . GLY D 1 48 ? 53.525 15.604 41.927 1.00 96.26 48 GLY C O 1
ATOM 3263 N N . LEU D 1 49 ? 53.056 17.033 40.238 1.00 95.31 49 LEU C N 1
ATOM 3264 C CA . LEU D 1 49 ? 52.861 18.209 41.067 1.00 93.04 49 LEU C CA 1
ATOM 3265 C C . LEU D 1 49 ? 51.392 18.587 41.030 1.00 94.44 49 LEU C C 1
ATOM 3266 O O . LEU D 1 49 ? 50.759 18.566 39.969 1.00 91.86 49 LEU C O 1
ATOM 3271 N N . VAL D 1 50 ? 50.837 18.912 42.192 1.00 108.65 50 VAL C N 1
ATOM 3272 C CA . VAL D 1 50 ? 49.441 19.330 42.243 1.00 113.86 50 VAL C CA 1
ATOM 3273 C C . VAL D 1 50 ? 49.405 20.840 42.004 1.00 107.21 50 VAL C C 1
ATOM 3274 O O . VAL D 1 50 ? 49.911 21.630 42.802 1.00 106.75 50 VAL C O 1
ATOM 3278 N N . ASP D 1 51 ? 48.893 21.235 40.845 1.00 95.53 51 ASP C N 1
ATOM 3279 C CA . ASP D 1 51 ? 48.773 22.638 40.479 1.00 99.37 51 ASP C CA 1
ATOM 3280 C C . ASP D 1 51 ? 47.318 23.034 40.301 1.00 98.94 51 ASP C C 1
ATOM 3281 O O . ASP D 1 51 ? 47.027 24.117 39.760 1.00 105.10 51 ASP C O 1
ATOM 3286 N N . TRP D 1 52 ? 46.398 22.189 40.762 1.00 93.75 52 TRP C N 1
ATOM 3287 C CA . TRP D 1 52 ? 44.973 22.426 40.560 1.00 96.20 52 TRP C CA 1
ATOM 3288 C C . TRP D 1 52 ? 44.216 21.626 41.610 1.00 90.32 52 TRP C C 1
ATOM 3289 O O . TRP D 1 52 ? 44.320 20.398 41.634 1.00 89.06 52 TRP C O 1
ATOM 3300 N N . VAL D 1 53 ? 43.511 22.323 42.502 1.00 85.05 53 VAL C N 1
ATOM 3301 C CA . VAL D 1 53 ? 42.547 21.715 43.416 1.00 88.37 53 VAL C CA 1
ATOM 3302 C C . VAL D 1 53 ? 41.282 22.562 43.391 1.00 90.57 53 VAL C C 1
ATOM 3303 O O . VAL D 1 53 ? 41.346 23.795 43.307 1.00 109.52 53 VAL C O 1
ATOM 3307 N N . GLN D 1 54 ? 40.129 21.906 43.439 1.00 84.34 54 GLN C N 1
ATOM 3308 C CA . GLN D 1 54 ? 38.890 22.657 43.325 1.00 87.22 54 GLN C CA 1
ATOM 3309 C C . GLN D 1 54 ? 37.762 21.959 44.062 1.00 87.09 54 GLN C C 1
ATOM 3310 O O . GLN D 1 54 ? 37.654 20.734 44.032 1.00 85.91 54 GLN C O 1
ATOM 3316 N N . SER D 1 55 ? 36.920 22.758 44.702 1.00 90.56 55 SER C N 1
ATOM 3317 C CA . SER D 1 55 ? 35.663 22.305 45.271 1.00 94.26 55 SER C CA 1
ATOM 3318 C C . SER D 1 55 ? 34.522 22.993 44.525 1.00 97.91 55 SER C C 1
ATOM 3319 O O . SER D 1 55 ? 34.542 24.220 44.354 1.00 98.34 55 SER C O 1
ATOM 3322 N N . SER D 1 56 ? 33.551 22.202 44.055 1.00 92.78 56 SER C N 1
ATOM 3323 C CA . SER D 1 56 ? 32.402 22.724 43.321 1.00 94.45 56 SER C CA 1
ATOM 3324 C C . SER D 1 56 ? 31.240 21.751 43.476 1.00 98.01 56 SER C C 1
ATOM 3325 O O . SER D 1 56 ? 31.412 20.624 43.940 1.00 91.81 56 SER C O 1
ATOM 3328 N N . SER D 1 57 ? 30.041 22.196 43.093 1.00 105.83 57 SER C N 1
ATOM 3329 C CA . SER D 1 57 ? 28.875 21.317 43.011 1.00 100.30 57 SER C CA 1
ATOM 3330 C C . SER D 1 57 ? 28.549 20.953 41.568 1.00 99.54 57 SER C C 1
ATOM 3331 O O . SER D 1 57 ? 27.394 20.711 41.230 1.00 107.03 57 SER C O 1
ATOM 3334 N N . ILE D 1 58 ? 29.562 20.929 40.711 1.00 99.75 58 ILE C N 1
ATOM 3335 C CA . ILE D 1 58 ? 29.409 20.955 39.263 1.00 100.72 58 ILE C CA 1
ATOM 3336 C C . ILE D 1 58 ? 30.357 19.913 38.695 1.00 96.92 58 ILE C C 1
ATOM 3337 O O . ILE D 1 58 ? 31.490 19.781 39.172 1.00 93.42 58 ILE C O 1
ATOM 3342 N N . GLY D 1 59 ? 29.902 19.179 37.683 1.00 98.49 59 GLY C N 1
ATOM 3343 C CA . GLY D 1 59 ? 30.785 18.304 36.930 1.00 96.83 59 GLY C CA 1
ATOM 3344 C C . GLY D 1 59 ? 31.645 17.386 37.774 1.00 89.18 59 GLY C C 1
ATOM 3345 O O . GLY D 1 59 ? 31.138 16.417 38.350 1.00 107.74 59 GLY C O 1
ATOM 3346 N N . LEU D 1 60 ? 32.941 17.691 37.878 1.00 79.38 60 LEU C N 1
ATOM 3347 C CA . LEU D 1 60 ? 33.874 16.849 38.622 1.00 79.12 60 LEU C CA 1
ATOM 3348 C C . LEU D 1 60 ? 33.894 17.162 40.115 1.00 82.18 60 LEU C C 1
ATOM 3349 O O . LEU D 1 60 ? 34.577 16.459 40.875 1.00 88.75 60 LEU C O 1
ATOM 3354 N N . GLY D 1 61 ? 33.142 18.164 40.519 1.00 83.08 61 GLY C N 1
ATOM 3355 C CA . GLY D 1 61 ? 33.022 18.478 41.915 1.00 82.02 61 GLY C CA 1
ATOM 3356 C C . GLY D 1 61 ? 34.339 18.774 42.527 1.00 82.84 61 GLY C C 1
ATOM 3357 O O . GLY D 1 61 ? 35.109 19.522 41.993 1.00 86.38 61 GLY C O 1
ATOM 3358 N N . GLU D 1 62 ? 34.605 18.197 43.674 1.00 84.40 62 GLU C N 1
ATOM 3359 C CA . GLU D 1 62 ? 35.870 18.457 44.280 1.00 101.80 62 GLU C CA 1
ATOM 3360 C C . GLU D 1 62 ? 36.795 17.547 43.581 1.00 96.41 62 GLU C C 1
ATO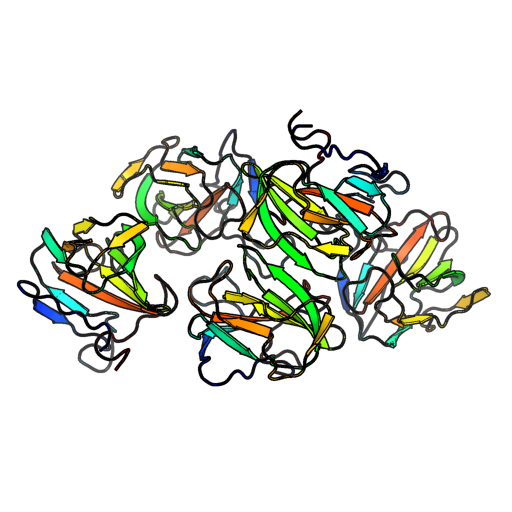M 3361 O O . GLU D 1 62 ? 36.539 16.374 43.484 1.00 93.64 62 GLU C O 1
ATOM 3367 N N . HIS D 1 63 ? 37.876 18.094 43.075 1.00 89.20 63 HIS C N 1
ATOM 3368 C CA . HIS D 1 63 ? 38.841 17.293 42.385 1.00 87.65 63 HIS C CA 1
ATOM 3369 C C . HIS D 1 63 ? 40.152 17.993 42.444 1.00 79.61 63 HIS C C 1
ATOM 3370 O O . HIS D 1 63 ? 40.232 19.145 42.789 1.00 77.83 63 HIS C O 1
ATOM 3377 N N . VAL D 1 64 ? 41.190 17.253 42.142 1.00 75.91 64 VAL C N 1
ATOM 3378 C CA . VAL D 1 64 ? 42.530 17.811 42.107 1.00 83.12 64 VAL C CA 1
ATOM 3379 C C . VAL D 1 64 ? 43.145 17.482 40.759 1.00 93.00 64 VAL C C 1
ATOM 3380 O O . VAL D 1 64 ? 42.755 16.523 40.087 1.00 95.17 64 VAL C O 1
ATOM 3384 N N . GLY D 1 65 ? 44.129 18.297 40.379 1.00 92.34 65 GLY C N 1
ATOM 3385 C CA . GLY D 1 65 ? 44.871 18.102 39.152 1.00 87.32 65 GLY C CA 1
ATOM 3386 C C . GLY D 1 65 ? 46.361 17.946 39.368 1.00 87.56 65 GLY C C 1
ATOM 3387 O O . GLY D 1 65 ? 47.001 18.788 40.011 1.00 86.10 65 GLY C O 1
ATOM 3388 N N . ILE D 1 66 ? 46.926 16.871 38.824 1.00 83.60 66 ILE C N 1
ATOM 3389 C CA . ILE D 1 66 ? 48.344 16.555 38.959 1.00 92.73 66 ILE C CA 1
ATOM 3390 C C . ILE D 1 66 ? 48.997 16.681 37.591 1.00 92.85 66 ILE C C 1
ATOM 3391 O O . ILE D 1 66 ? 48.649 15.940 36.663 1.00 92.56 66 ILE C O 1
ATOM 3396 N N . LYS D 1 67 ? 49.945 17.601 37.464 1.00 97.59 67 LYS C N 1
ATOM 3397 C CA . LYS D 1 67 ? 50.796 17.628 36.280 1.00 96.44 67 LYS C CA 1
ATOM 3398 C C . LYS D 1 67 ? 51.721 16.422 36.350 1.00 92.25 67 LYS C C 1
ATOM 3399 O O . LYS D 1 67 ? 52.580 16.345 37.233 1.00 88.98 67 LYS C O 1
ATOM 3405 N N . VAL D 1 68 ? 51.527 15.455 35.454 1.00 90.42 68 VAL C N 1
ATOM 3406 C CA . VAL D 1 68 ? 52.312 14.226 35.473 1.00 97.59 68 VAL C CA 1
ATOM 3407 C C . VAL D 1 68 ? 53.315 14.161 34.341 1.00 96.64 68 VAL C C 1
ATOM 3408 O O . VAL D 1 68 ? 54.080 13.188 34.261 1.00 104.41 68 VAL C O 1
ATOM 3412 N N . ALA D 1 69 ? 53.348 15.162 33.469 1.00 88.55 69 ALA C N 1
ATOM 3413 C CA . ALA D 1 69 ? 54.314 15.194 32.381 1.00 97.60 69 ALA C CA 1
ATOM 3414 C C . ALA D 1 69 ? 54.400 16.618 31.853 1.00 103.59 69 ALA C C 1
ATOM 3415 O O . ALA D 1 69 ? 53.570 17.470 32.175 1.00 104.20 69 ALA C O 1
ATOM 3417 N N . ASP D 1 70 ? 55.428 16.873 31.049 1.00 109.32 70 ASP C N 1
ATOM 3418 C CA . ASP D 1 70 ? 55.431 18.091 30.250 1.00 109.67 70 ASP C CA 1
ATOM 3419 C C . ASP D 1 70 ? 54.184 18.094 29.375 1.00 119.75 70 ASP C C 1
ATOM 3420 O O . ASP D 1 70 ? 54.058 17.249 28.483 1.00 141.27 70 ASP C O 1
ATOM 3425 N N . ASN D 1 71 ? 53.242 18.999 29.651 1.00 100.46 71 ASN C N 1
ATOM 3426 C CA . ASN D 1 71 ? 51.985 19.103 28.892 1.00 103.44 71 ASN C CA 1
ATOM 3427 C C . ASN D 1 71 ? 51.057 17.897 29.102 1.00 103.64 71 ASN C C 1
ATOM 3428 O O . ASN D 1 71 ? 50.513 17.344 28.147 1.00 104.57 71 ASN C O 1
ATOM 3433 N N . LEU D 1 72 ? 50.848 17.505 30.360 1.00 108.18 72 LEU C N 1
ATOM 3434 C CA . LEU D 1 72 ? 49.875 16.452 30.651 1.00 99.98 72 LEU C CA 1
ATOM 3435 C C . LEU D 1 72 ? 49.506 16.458 32.125 1.00 86.84 72 LEU C C 1
ATOM 3436 O O . LEU D 1 72 ? 50.383 16.352 32.987 1.00 91.76 72 LEU C O 1
ATOM 3441 N N . TRP D 1 73 ? 48.210 16.548 32.401 1.00 79.65 73 TRP C N 1
ATOM 3442 C CA . TRP D 1 73 ? 47.685 16.609 33.757 1.00 79.95 73 TRP C CA 1
ATOM 3443 C C . TRP D 1 73 ? 46.707 15.467 33.984 1.00 82.53 73 TRP C C 1
ATOM 3444 O O . TRP D 1 73 ? 45.901 15.143 33.106 1.00 85.17 73 TRP C O 1
ATOM 3455 N N . ALA D 1 74 ? 46.767 14.872 35.171 1.00 92.63 74 ALA C N 1
ATOM 3456 C CA . ALA D 1 74 ? 45.850 13.811 35.570 1.00 86.14 74 ALA C CA 1
ATOM 3457 C C . ALA D 1 74 ? 44.867 14.354 36.597 1.00 85.07 74 ALA C C 1
ATOM 3458 O O . ALA D 1 74 ? 45.281 14.922 37.614 1.00 86.17 74 ALA C O 1
ATOM 3460 N N . MET D 1 75 ? 43.575 14.190 36.329 1.00 83.15 75 MET C N 1
ATOM 3461 C CA . MET D 1 75 ? 42.531 14.682 37.215 1.00 86.20 75 MET C CA 1
ATOM 3462 C C . MET D 1 75 ? 41.937 13.529 38.004 1.00 86.39 75 MET C C 1
ATOM 3463 O O . MET D 1 75 ? 41.734 12.438 37.463 1.00 87.63 75 MET C O 1
ATOM 3468 N N . TYR D 1 76 ? 41.657 13.782 39.282 1.00 81.75 76 TYR C N 1
ATOM 3469 C CA . TYR D 1 76 ? 40.988 12.830 40.170 1.00 74.79 76 TYR C CA 1
ATOM 3470 C C . TYR D 1 76 ? 39.718 13.495 40.694 1.00 80.79 76 TYR C C 1
ATOM 3471 O O . TYR D 1 76 ? 39.790 14.336 41.594 1.00 90.77 76 TYR C O 1
ATOM 3480 N N . GLY D 1 77 ? 38.562 13.108 40.146 1.00 81.12 77 GLY C N 1
ATOM 3481 C CA . GLY D 1 77 ? 37.304 13.769 40.412 1.00 77.33 77 GLY C CA 1
ATOM 3482 C C . GLY D 1 77 ? 36.352 12.958 41.278 1.00 85.94 77 GLY C C 1
ATOM 3483 O O . GLY D 1 77 ? 36.563 11.773 41.535 1.00 100.93 77 GLY C O 1
ATOM 3484 N N . HIS D 1 78 ? 35.286 13.643 41.726 1.00 84.61 78 HIS C N 1
ATOM 3485 C CA . HIS D 1 78 ? 34.194 13.076 42.538 1.00 90.12 78 HIS C CA 1
ATOM 3486 C C . HIS D 1 78 ? 34.728 12.549 43.876 1.00 100.32 78 HIS C C 1
ATOM 3487 O O . HIS D 1 78 ? 34.759 11.341 44.148 1.00 111.90 78 HIS C O 1
ATOM 3494 N N . MET D 1 79 ? 35.168 13.485 44.705 1.00 91.37 79 MET C N 1
ATOM 3495 C CA . MET D 1 79 ? 35.864 13.156 45.940 1.00 90.97 79 MET C CA 1
ATOM 3496 C C . MET D 1 79 ? 34.991 13.529 47.122 1.00 92.24 79 MET C C 1
ATOM 3497 O O . MET D 1 79 ? 34.296 14.541 47.088 1.00 94.76 79 MET C O 1
ATOM 3502 N N . SER D 1 80 ? 35.025 12.709 48.170 1.00 98.30 80 SER C N 1
ATOM 3503 C CA . SER D 1 80 ? 34.287 13.057 49.378 1.00 97.94 80 SER C CA 1
ATOM 3504 C C . SER D 1 80 ? 35.112 14.001 50.232 1.00 102.99 80 SER C C 1
ATOM 3505 O O . SER D 1 80 ? 34.560 14.915 50.857 1.00 105.73 80 SER C O 1
ATOM 3508 N N . ARG D 1 81 ? 36.422 13.790 50.284 1.00 104.92 81 ARG C N 1
ATOM 3509 C CA . ARG D 1 81 ? 37.384 14.684 50.869 1.00 98.68 81 ARG C CA 1
ATOM 3510 C C . ARG D 1 81 ? 38.630 14.973 50.071 1.00 103.37 81 ARG C C 1
ATOM 3511 O O . ARG D 1 81 ? 39.156 14.064 49.420 1.00 110.45 81 ARG C O 1
ATOM 3519 N N . ILE D 1 82 ? 39.063 16.219 50.037 1.00 100.51 82 ILE C N 1
ATOM 3520 C CA . ILE D 1 82 ? 40.279 16.554 49.316 1.00 96.78 82 ILE C CA 1
ATOM 3521 C C . ILE D 1 82 ? 41.365 16.507 50.378 1.00 108.49 82 ILE C C 1
ATOM 3522 O O . ILE D 1 82 ? 41.248 17.148 51.432 1.00 115.60 82 ILE C O 1
ATOM 3527 N N . ARG D 1 83 ? 42.408 15.714 50.123 1.00 105.21 83 ARG C N 1
ATOM 3528 C CA . ARG D 1 83 ? 43.507 15.598 51.068 1.00 108.35 83 ARG C CA 1
ATOM 3529 C C . ARG D 1 83 ? 44.804 16.229 50.584 1.00 106.16 83 ARG C C 1
ATOM 3530 O O . ARG D 1 83 ? 45.643 16.589 51.414 1.00 108.92 83 ARG C O 1
ATOM 3538 N N . ALA D 1 84 ? 44.988 16.389 49.280 1.00 101.56 84 ALA C N 1
ATOM 3539 C CA . ALA D 1 84 ? 46.164 17.079 48.771 1.00 99.66 84 ALA C CA 1
ATOM 3540 C C . ALA D 1 84 ? 45.946 18.587 48.777 1.00 104.90 84 ALA C C 1
ATOM 3541 O O . ALA D 1 84 ? 44.844 19.078 48.514 1.00 96.97 84 ALA C O 1
ATOM 3543 N N . LYS D 1 85 ? 47.008 19.317 49.090 1.00 114.29 85 LYS C N 1
ATOM 3544 C CA . LYS D 1 85 ? 47.006 20.769 49.101 1.00 113.01 85 LYS C CA 1
ATOM 3545 C C . LYS D 1 85 ? 47.798 21.297 47.908 1.00 106.51 85 LYS C C 1
ATOM 3546 O O . LYS D 1 85 ? 48.606 20.586 47.307 1.00 103.50 85 LYS C O 1
ATOM 3552 N N . MET D 1 86 ? 47.541 22.552 47.550 1.00 110.74 86 MET C N 1
ATOM 3553 C CA . MET D 1 86 ? 48.196 23.153 46.391 1.00 105.19 86 MET C CA 1
ATOM 3554 C C . MET D 1 86 ? 49.718 23.164 46.557 1.00 101.38 86 MET C C 1
ATOM 3555 O O . MET D 1 86 ? 50.240 23.664 47.560 1.00 104.73 86 MET C O 1
ATOM 3560 N N . GLY D 1 87 ? 50.418 22.582 45.581 1.00 93.81 87 GLY C N 1
ATOM 3561 C CA . GLY D 1 87 ? 51.861 22.684 45.506 1.00 94.28 87 GLY C CA 1
ATOM 3562 C C . GLY D 1 87 ? 52.658 21.584 46.168 1.00 110.01 87 GLY C C 1
ATOM 3563 O O . GLY D 1 87 ? 53.743 21.855 46.703 1.00 125.69 87 GLY C O 1
ATOM 3564 N N . ASP D 1 88 ? 52.167 20.349 46.155 1.00 109.55 88 ASP C N 1
ATOM 3565 C CA . ASP D 1 88 ? 52.903 19.213 46.693 1.00 113.33 88 ASP C CA 1
ATOM 3566 C C . ASP D 1 88 ? 53.423 18.343 45.563 1.00 106.29 88 ASP C C 1
ATOM 3567 O O . ASP D 1 88 ? 52.688 18.022 44.624 1.00 97.17 88 ASP C O 1
ATOM 3572 N N . LYS D 1 89 ? 54.690 17.957 45.666 1.00 116.25 89 LYS C N 1
ATOM 3573 C CA . LYS D 1 89 ? 55.252 16.918 44.812 1.00 114.42 89 LYS C CA 1
ATOM 3574 C C . LYS D 1 89 ? 54.849 15.580 45.420 1.00 110.23 89 LYS C C 1
ATOM 3575 O O . LYS D 1 89 ? 55.442 15.125 46.401 1.00 117.82 89 LYS C O 1
ATOM 3581 N N . VAL D 1 90 ? 53.807 14.961 44.858 1.00 107.26 90 VAL C N 1
ATOM 3582 C CA . VAL D 1 90 ? 53.284 13.686 45.344 1.00 108.92 90 VAL C CA 1
ATOM 3583 C C . VAL D 1 90 ? 53.765 12.567 44.435 1.00 113.51 90 VAL C C 1
ATOM 3584 O O . VAL D 1 90 ? 53.885 12.744 43.212 1.00 113.22 90 VAL C O 1
ATOM 3588 N N . LYS D 1 91 ? 54.058 11.417 45.036 1.00 111.77 91 LYS C N 1
ATOM 3589 C CA . LYS D 1 91 ? 54.463 10.229 44.301 1.00 114.99 91 LYS C CA 1
ATOM 3590 C C . LYS D 1 91 ? 53.294 9.271 44.139 1.00 115.93 91 LYS C C 1
ATOM 3591 O O . LYS D 1 91 ? 52.267 9.382 44.813 1.00 112.12 91 LYS C O 1
ATOM 3597 N N . ALA D 1 92 ? 53.460 8.325 43.215 1.00 118.01 92 ALA C N 1
ATOM 3598 C CA . ALA D 1 92 ? 52.428 7.325 42.998 1.00 116.10 92 ALA C CA 1
ATOM 3599 C C . ALA D 1 92 ? 52.144 6.594 44.303 1.00 119.98 92 ALA C C 1
ATOM 3600 O O . ALA D 1 92 ? 53.049 6.354 45.110 1.00 123.96 92 ALA C O 1
ATOM 3602 N N . GLY D 1 93 ? 50.869 6.279 44.529 1.00 114.04 93 GLY C N 1
ATOM 3603 C CA . GLY D 1 93 ? 50.447 5.621 45.737 1.00 115.18 93 GLY C CA 1
ATOM 3604 C C . GLY D 1 93 ? 50.003 6.553 46.841 1.00 114.81 93 GLY C C 1
ATOM 3605 O O . GLY D 1 93 ? 49.203 6.149 47.691 1.00 123.96 93 GLY C O 1
ATOM 3606 N N . GLN D 1 94 ? 50.490 7.785 46.855 1.00 114.43 94 GLN C N 1
ATOM 3607 C CA . GLN D 1 94 ? 50.120 8.702 47.919 1.00 120.70 94 GLN C CA 1
ATOM 3608 C C . GLN D 1 94 ? 48.664 9.125 47.761 1.00 105.38 94 GLN C C 1
ATOM 3609 O O . GLN D 1 94 ? 48.156 9.283 46.646 1.00 97.26 94 GLN C O 1
ATOM 3615 N N . ILE D 1 95 ? 47.985 9.299 48.887 1.00 108.07 95 ILE C N 1
ATOM 3616 C CA . ILE D 1 95 ? 46.545 9.528 48.870 1.00 112.25 95 ILE C CA 1
ATOM 3617 C C . ILE D 1 95 ? 46.273 10.992 48.559 1.00 106.21 95 ILE C C 1
ATOM 3618 O O . ILE D 1 95 ? 46.624 11.880 49.342 1.00 115.60 95 ILE C O 1
ATOM 3623 N N . VAL D 1 96 ? 45.640 11.246 47.416 1.00 95.11 96 VAL C N 1
ATOM 3624 C CA . VAL D 1 96 ? 45.233 12.605 47.077 1.00 94.51 96 VAL C CA 1
ATOM 3625 C C . VAL D 1 96 ? 43.903 12.997 47.714 1.00 98.64 96 VAL C C 1
ATOM 3626 O O . VAL D 1 96 ? 43.634 14.197 47.881 1.00 98.49 96 VAL C O 1
ATOM 3630 N N . GLY D 1 97 ? 43.073 12.030 48.079 1.00 99.41 97 GLY C N 1
ATOM 3631 C CA . GLY D 1 97 ? 41.770 12.344 48.623 1.00 101.32 97 GLY C CA 1
ATOM 3632 C C . GLY D 1 97 ? 40.971 11.080 48.838 1.00 103.16 97 GLY C C 1
ATOM 3633 O O . GLY D 1 97 ? 41.496 9.968 48.758 1.00 102.16 97 GLY C O 1
ATOM 3634 N N . ASP D 1 98 ? 39.685 11.261 49.109 1.00 99.54 98 ASP C N 1
ATOM 3635 C CA . ASP D 1 98 ? 38.804 10.153 49.439 1.00 99.32 98 ASP C CA 1
ATOM 3636 C C . ASP D 1 98 ? 37.671 10.084 48.428 1.00 101.77 98 ASP C C 1
ATOM 3637 O O . ASP D 1 98 ? 37.185 11.120 47.962 1.00 105.39 98 ASP C O 1
ATOM 3642 N N . VAL D 1 99 ? 37.278 8.857 48.068 1.00 101.20 99 VAL C N 1
ATOM 3643 C CA . VAL D 1 99 ? 36.269 8.660 47.034 1.00 96.05 99 VAL C CA 1
ATOM 3644 C C . VAL D 1 99 ? 34.929 9.214 47.483 1.00 96.11 99 VAL C C 1
ATOM 3645 O O . VAL D 1 99 ? 34.482 9.002 48.623 1.00 112.15 99 VAL C O 1
ATOM 3649 N N . GLY D 1 100 ? 34.275 9.913 46.570 1.00 89.13 100 GLY C N 1
ATOM 3650 C CA . GLY D 1 100 ? 32.980 10.483 46.838 1.00 96.98 100 GLY C CA 1
ATOM 3651 C C . GLY D 1 100 ? 32.046 10.473 45.651 1.00 94.81 100 GLY C C 1
ATOM 3652 O O . GLY D 1 100 ? 32.318 9.854 44.613 1.00 102.75 100 GLY C O 1
ATOM 3653 N N . SER D 1 101 ? 30.910 11.142 45.807 1.00 89.94 101 SER C N 1
ATOM 3654 C CA . SER D 1 101 ? 30.006 11.397 44.693 1.00 90.74 101 SER C CA 1
ATOM 3655 C C . SER D 1 101 ? 29.799 12.895 44.472 1.00 98.96 101 SER C C 1
ATOM 3656 O O . SER D 1 101 ? 28.705 13.331 44.103 1.00 96.88 101 SER C O 1
ATOM 3659 N N . SER D 1 102 ? 30.850 13.688 44.681 1.00 104.95 102 SER C N 1
ATOM 3660 C CA . SER D 1 102 ? 30.738 15.133 44.549 1.00 91.84 102 SER C CA 1
ATOM 3661 C C . SER D 1 102 ? 30.560 15.520 43.086 1.00 89.23 102 SER C C 1
ATOM 3662 O O . SER D 1 102 ? 30.968 14.808 42.165 1.00 90.75 102 SER C O 1
ATOM 3665 N N . GLY D 1 103 ? 29.914 16.658 42.888 1.00 94.09 103 GLY C N 1
ATOM 3666 C CA . GLY D 1 103 ? 29.651 17.164 41.571 1.00 95.67 103 GLY C CA 1
ATOM 3667 C C . GLY D 1 103 ? 28.550 16.379 40.896 1.00 94.68 103 GLY C C 1
ATOM 3668 O O . GLY D 1 103 ? 27.619 15.862 41.531 1.00 106.28 103 GLY C O 1
ATOM 3669 N N . TRP D 1 104 ? 28.677 16.280 39.577 1.00 91.08 104 TRP C N 1
ATOM 3670 C CA . TRP D 1 104 ? 27.679 15.621 38.741 1.00 92.38 104 TRP C CA 1
ATOM 3671 C C . TRP D 1 104 ? 28.038 14.139 38.618 1.00 95.08 104 TRP C C 1
ATOM 3672 O O . TRP D 1 104 ? 28.551 13.665 37.603 1.00 92.72 104 TRP C O 1
ATOM 3683 N N . SER D 1 105 ? 27.798 13.419 39.714 1.00 96.06 105 SER C N 1
ATOM 3684 C CA . SER D 1 105 ? 28.141 12.011 39.829 1.00 88.61 105 SER C CA 1
ATOM 3685 C C . SER D 1 105 ? 26.880 11.204 40.064 1.00 92.58 105 SER C C 1
ATOM 3686 O O . SER D 1 105 ? 25.928 11.688 40.677 1.00 100.41 105 SER C O 1
ATOM 3689 N N . THR D 1 106 ? 26.881 9.975 39.546 1.00 102.65 106 THR C N 1
ATOM 3690 C CA . THR D 1 106 ? 25.770 9.052 39.746 1.00 114.47 106 THR C CA 1
ATOM 3691 C C . THR D 1 106 ? 25.865 8.377 41.112 1.00 114.42 106 THR C C 1
ATOM 3692 O O . THR D 1 106 ? 24.992 8.550 41.973 1.00 103.77 106 THR C O 1
ATOM 3696 N N . GLY D 1 107 ? 26.929 7.605 41.321 1.00 110.27 107 GLY C N 1
ATOM 3697 C CA . GLY D 1 107 ? 27.186 6.970 42.588 1.00 101.80 107 GLY C CA 1
ATOM 3698 C C . GLY D 1 107 ? 28.604 7.234 43.040 1.00 95.70 107 GLY C C 1
ATOM 3699 O O . GLY D 1 107 ? 29.286 8.140 42.544 1.00 103.41 107 GLY C O 1
ATOM 3700 N N . PRO D 1 108 ? 29.075 6.454 44.010 1.00 86.97 108 PRO C N 1
ATOM 3701 C CA . PRO D 1 108 ? 30.432 6.661 44.531 1.00 85.77 108 PRO C CA 1
ATOM 3702 C C . PRO D 1 108 ? 31.457 6.154 43.530 1.00 86.63 108 PRO C C 1
ATOM 3703 O O . PRO D 1 108 ? 31.416 4.998 43.108 1.00 92.49 108 PRO C O 1
ATOM 3707 N N . ALA D 1 109 ? 32.362 7.037 43.134 1.00 81.79 109 ALA C N 1
ATOM 3708 C CA . ALA D 1 109 ? 33.375 6.681 42.156 1.00 88.98 109 ALA C CA 1
ATOM 3709 C C . ALA D 1 109 ? 34.377 7.813 42.057 1.00 98.17 109 ALA C C 1
ATOM 3710 O O . ALA D 1 109 ? 34.083 8.966 42.387 1.00 100.06 109 ALA C O 1
ATOM 3712 N N . VAL D 1 110 ? 35.570 7.457 41.610 1.00 95.10 110 VAL C N 1
ATOM 3713 C CA . VAL D 1 110 ? 36.588 8.418 41.235 1.00 90.85 110 VAL C CA 1
ATOM 3714 C C . VAL D 1 110 ? 36.625 8.451 39.720 1.00 81.88 110 VAL C C 1
ATOM 3715 O O . VAL D 1 110 ? 36.537 7.408 39.058 1.00 86.55 110 VAL C O 1
ATOM 3719 N N . HIS D 1 111 ? 36.684 9.655 39.176 1.00 73.66 111 HIS C N 1
ATOM 3720 C CA . HIS D 1 111 ? 36.729 9.870 37.742 1.00 82.67 111 HIS C CA 1
ATOM 3721 C C . HIS D 1 111 ? 38.160 10.263 37.414 1.00 82.68 111 HIS C C 1
ATOM 3722 O O . HIS D 1 111 ? 38.655 11.271 37.925 1.00 84.01 111 HIS C O 1
ATOM 3729 N N . TYR D 1 112 ? 38.835 9.438 36.614 1.00 78.76 112 TYR C N 1
ATOM 3730 C CA . TYR D 1 112 ? 40.209 9.689 36.188 1.00 76.45 112 TYR C CA 1
ATOM 3731 C C . TYR D 1 112 ? 40.194 10.277 34.784 1.00 78.91 112 TYR C C 1
ATOM 3732 O O . TYR D 1 112 ? 39.718 9.632 33.844 1.00 76.77 112 TYR C O 1
ATOM 3741 N N . GLU D 1 113 ? 40.699 11.499 34.646 1.00 81.43 113 GLU C N 1
ATOM 3742 C CA . GLU D 1 113 ? 40.753 12.170 33.357 1.00 77.44 113 GLU C CA 1
ATOM 3743 C C . GLU D 1 113 ? 42.179 12.615 33.072 1.00 75.99 113 GLU C C 1
ATOM 3744 O O . GLU D 1 113 ? 42.947 12.922 33.988 1.00 84.32 113 GLU C O 1
ATOM 3750 N N . LEU D 1 114 ? 42.534 12.618 31.792 1.00 75.93 114 LEU C N 1
ATOM 3751 C CA . LEU D 1 114 ? 43.835 13.082 31.326 1.00 81.61 114 LEU C CA 1
ATOM 3752 C C . LEU D 1 114 ? 43.634 14.285 30.420 1.00 79.00 114 LEU C C 1
ATOM 3753 O O . LEU D 1 114 ? 42.964 14.181 29.387 1.00 78.35 114 LEU C O 1
ATOM 3758 N N . ARG D 1 115 ? 44.231 15.412 30.791 1.00 84.11 115 ARG C N 1
ATOM 3759 C CA . ARG D 1 115 ? 44.134 16.637 30.015 1.00 85.04 115 ARG C CA 1
ATOM 3760 C C . ARG D 1 115 ? 45.516 17.057 29.545 1.00 88.82 115 ARG C C 1
ATOM 3761 O O . ARG D 1 115 ? 46.499 16.919 30.280 1.00 91.19 115 ARG C O 1
ATOM 3769 N N . LYS D 1 116 ? 45.584 17.552 28.312 1.00 95.23 116 LYS C N 1
ATOM 3770 C CA . LYS D 1 116 ? 46.790 18.145 27.750 1.00 91.57 116 LYS C CA 1
ATOM 3771 C C . LYS D 1 116 ? 46.549 19.626 27.492 1.00 89.66 116 LYS C C 1
ATOM 3772 O O . LYS D 1 116 ? 45.423 20.056 27.233 1.00 94.16 116 LYS C O 1
ATOM 3778 N N . GLY D 1 117 ? 47.614 20.408 27.569 1.00 91.28 117 GLY C N 1
ATOM 3779 C CA . GLY D 1 117 ? 47.488 21.836 27.384 1.00 95.26 117 GLY C CA 1
ATOM 3780 C C . GLY D 1 117 ? 47.050 22.578 28.617 1.00 92.40 117 GLY C C 1
ATOM 3781 O O . GLY D 1 117 ? 46.552 23.702 28.498 1.00 97.17 117 GLY C O 1
ATOM 3782 N N . GLY D 1 118 ? 47.198 21.980 29.797 1.00 81.77 118 GLY C N 1
ATOM 3783 C CA . GLY D 1 118 ? 46.830 22.621 31.037 1.00 84.27 118 GLY C CA 1
ATOM 3784 C C . GLY D 1 118 ? 45.901 21.773 31.879 1.00 87.88 118 GLY C C 1
ATOM 3785 O O . GLY D 1 118 ? 45.272 20.830 31.393 1.00 100.27 118 GLY C O 1
ATOM 3786 N N . PRO D 1 119 ? 45.791 22.103 33.169 1.00 84.42 119 PRO C N 1
ATOM 3787 C CA . PRO D 1 119 ? 44.848 21.380 34.042 1.00 81.07 119 PRO C CA 1
ATOM 3788 C C . PRO D 1 119 ? 43.393 21.536 33.637 1.00 86.07 119 PRO C C 1
ATOM 3789 O O . PRO D 1 119 ? 42.539 20.818 34.172 1.00 100.22 119 PRO C O 1
ATOM 3793 N N . ASN D 1 120 ? 43.079 22.463 32.740 1.00 79.17 120 ASN C N 1
ATOM 3794 C CA . ASN D 1 120 ? 41.754 22.582 32.148 1.00 85.64 120 ASN C CA 1
ATOM 3795 C C . ASN D 1 120 ? 41.829 22.455 30.629 1.00 88.34 120 ASN C C 1
ATOM 3796 O O . ASN D 1 120 ? 41.022 23.041 29.909 1.00 90.53 120 ASN C O 1
ATOM 3801 N N . GLY D 1 121 ? 42.811 21.714 30.130 1.00 82.16 121 GLY C N 1
ATOM 3802 C CA . GLY D 1 121 ? 42.958 21.511 28.710 1.00 84.18 121 GLY C CA 1
ATOM 3803 C C . GLY D 1 121 ? 41.994 20.475 28.170 1.00 91.30 121 GLY C C 1
ATOM 3804 O O . GLY D 1 121 ? 41.067 20.015 28.842 1.00 79.40 121 GLY C O 1
ATOM 3805 N N . GLN D 1 122 ? 42.233 20.101 26.916 1.00 93.05 122 GLN C N 1
ATOM 3806 C CA . GLN D 1 122 ? 41.420 19.076 26.284 1.00 88.43 122 GLN C CA 1
ATOM 3807 C C . GLN D 1 122 ? 41.711 17.708 26.885 1.00 87.81 122 GLN C C 1
ATOM 3808 O O . GLN D 1 122 ? 42.866 17.335 27.107 1.00 84.56 122 GLN C O 1
ATOM 3814 N N . HIS D 1 123 ? 40.648 16.961 27.154 1.00 92.55 123 HIS C N 1
ATOM 3815 C CA . HIS D 1 123 ? 40.795 15.591 27.608 1.00 88.65 123 HIS C CA 1
ATOM 3816 C C . HIS D 1 123 ? 41.372 14.713 26.502 1.00 96.95 123 HIS C C 1
ATOM 3817 O O . HIS D 1 123 ? 41.253 14.997 25.301 1.00 95.43 123 HIS C O 1
ATOM 3824 N N . VAL D 1 124 ? 42.017 13.630 26.928 1.00 96.08 124 VAL C N 1
ATOM 3825 C CA . VAL D 1 124 ? 42.473 12.576 26.034 1.00 92.18 124 VAL C CA 1
ATOM 3826 C C . VAL D 1 124 ? 42.071 11.236 26.631 1.00 95.43 124 VAL C C 1
ATOM 3827 O O . VAL D 1 124 ? 41.633 11.136 27.781 1.00 93.62 124 VAL C O 1
ATOM 3831 N N . ASN D 1 125 ? 42.240 10.207 25.828 1.00 91.64 125 ASN C N 1
ATOM 3832 C CA . ASN D 1 125 ? 41.952 8.839 26.206 1.00 90.70 125 ASN C CA 1
ATOM 3833 C C . ASN D 1 125 ? 43.101 8.250 27.010 1.00 92.85 125 ASN C C 1
ATOM 3834 O O . ASN D 1 125 ? 44.186 8.004 26.464 1.00 103.82 125 ASN C O 1
ATOM 3839 N N . PRO D 1 126 ? 42.895 7.979 28.297 1.00 89.84 126 PRO C N 1
ATOM 3840 C CA . PRO D 1 126 ? 44.016 7.501 29.117 1.00 94.86 126 PRO C CA 1
ATOM 3841 C C . PRO D 1 126 ? 44.470 6.108 28.737 1.00 105.21 126 PRO C C 1
ATOM 3842 O O . PRO D 1 126 ? 45.639 5.764 28.954 1.00 113.95 126 PRO C O 1
ATOM 3846 N N . ASP D 1 127 ? 43.585 5.304 28.150 1.00 103.74 127 ASP C N 1
ATOM 3847 C CA . ASP D 1 127 ? 43.955 3.954 27.755 1.00 106.22 127 ASP C CA 1
ATOM 3848 C C . ASP D 1 127 ? 44.880 3.927 26.543 1.00 112.06 127 ASP C C 1
ATOM 3849 O O . ASP D 1 127 ? 45.608 2.948 26.361 1.00 120.93 127 ASP C O 1
ATOM 3854 N N . THR D 1 128 ? 44.873 4.969 25.711 1.00 111.14 128 THR C N 1
ATOM 3855 C CA . THR D 1 128 ? 45.575 4.934 24.437 1.00 113.71 128 THR C CA 1
ATOM 3856 C C . THR D 1 128 ? 46.598 6.047 24.230 1.00 117.03 128 THR C C 1
ATOM 3857 O O . THR D 1 128 ? 47.486 5.886 23.383 1.00 126.24 128 THR C O 1
ATOM 3861 N N . TYR D 1 129 ? 46.508 7.154 24.966 1.00 108.69 129 TYR C N 1
ATOM 3862 C CA . TYR D 1 129 ? 47.457 8.248 24.812 1.00 112.20 129 TYR C CA 1
ATOM 3863 C C . TYR D 1 129 ? 48.838 7.828 25.299 1.00 143.30 129 TYR C C 1
ATOM 3864 O O . TYR D 1 129 ? 49.029 7.559 26.491 1.00 125.93 129 TYR C O 1
ATOM 3873 N N . GLY D 1 130 ? 49.802 7.792 24.380 1.00 81.63 130 GLY C N 1
ATOM 3874 C CA . GLY D 1 130 ? 51.150 7.312 24.666 1.00 98.58 130 GLY C CA 1
ATOM 3875 C C . GLY D 1 130 ? 51.567 6.079 23.870 1.00 102.34 130 GLY C C 1
ATOM 3876 O O . GLY D 1 130 ? 50.835 5.574 23.005 1.00 96.57 130 GLY C O 1
ATOM 3877 N N . GLY E 1 2 ? 46.232 35.973 4.006 1.00 96.83 2 GLY E N 1
ATOM 3878 C CA . GLY E 1 2 ? 47.097 35.621 5.125 1.00 94.72 2 GLY E CA 1
ATOM 3879 C C . GLY E 1 2 ? 48.577 35.815 4.853 1.00 87.12 2 GLY E C 1
ATOM 3880 O O . GLY E 1 2 ? 49.350 34.847 4.760 1.00 100.13 2 GLY E O 1
ATOM 3881 N N . ALA E 1 3 ? 48.973 37.086 4.765 1.00 151.93 3 ALA E N 1
ATOM 3882 C CA . ALA E 1 3 ? 50.295 37.420 4.250 1.00 118.45 3 ALA E CA 1
ATOM 3883 C C . ALA E 1 3 ? 51.409 36.871 5.136 1.00 105.00 3 ALA E C 1
ATOM 3884 O O . ALA E 1 3 ? 52.439 36.405 4.635 1.00 104.50 3 ALA E O 1
ATOM 3886 N N . PHE E 1 4 ? 51.239 36.927 6.450 1.00 103.40 4 PHE E N 1
ATOM 3887 C CA . PHE E 1 4 ? 52.286 36.469 7.353 1.00 102.73 4 PHE E CA 1
ATOM 3888 C C . PHE E 1 4 ? 51.728 35.479 8.355 1.00 103.28 4 PHE E C 1
ATOM 3889 O O . PHE E 1 4 ? 52.080 35.488 9.537 1.00 98.81 4 PHE E O 1
ATOM 3897 N N . ALA E 1 5 ? 50.845 34.607 7.892 1.00 110.56 5 ALA E N 1
ATOM 3898 C CA . ALA E 1 5 ? 50.313 33.581 8.760 1.00 107.89 5 ALA E CA 1
ATOM 3899 C C . ALA E 1 5 ? 51.428 32.613 9.151 1.00 108.31 5 ALA E C 1
ATOM 3900 O O . ALA E 1 5 ? 52.407 32.458 8.416 1.00 107.69 5 ALA E O 1
ATOM 3902 N N . PRO E 1 6 ? 51.320 31.974 10.318 1.00 107.06 6 PRO E N 1
ATOM 3903 C CA . PRO E 1 6 ? 52.339 30.996 10.716 1.00 102.61 6 PRO E CA 1
ATOM 3904 C C . PRO E 1 6 ? 52.187 29.702 9.939 1.00 105.88 6 PRO E C 1
ATOM 3905 O O . PRO E 1 6 ? 51.075 29.236 9.684 1.00 105.56 6 PRO E O 1
ATOM 3909 N N . HIS E 1 7 ? 53.327 29.121 9.562 1.00 112.15 7 HIS E N 1
ATOM 3910 C CA . HIS E 1 7 ? 53.369 27.912 8.739 1.00 116.63 7 HIS E CA 1
ATOM 3911 C C . HIS E 1 7 ? 54.313 26.899 9.387 1.00 116.07 7 HIS E C 1
ATOM 3912 O O . HIS E 1 7 ? 55.352 26.531 8.842 1.00 126.90 7 HIS E O 1
ATOM 3919 N N . PHE E 1 8 ? 53.948 26.460 10.583 1.00 108.53 8 PHE E N 1
ATOM 3920 C CA . PHE E 1 8 ? 54.764 25.525 11.337 1.00 104.37 8 PHE E CA 1
ATOM 3921 C C . PHE E 1 8 ? 54.478 24.099 10.910 1.00 106.51 8 PHE E C 1
ATOM 3922 O O . PHE E 1 8 ? 53.398 23.778 10.413 1.00 109.81 8 PHE E O 1
ATOM 3930 N N . GLY E 1 9 ? 55.466 23.237 11.132 1.00 110.70 9 GLY E N 1
ATOM 3931 C CA . GLY E 1 9 ? 55.358 21.830 10.805 1.00 115.24 9 GLY E CA 1
ATOM 3932 C C . GLY E 1 9 ? 55.577 20.956 12.020 1.00 115.37 9 GLY E C 1
ATOM 3933 O O . GLY E 1 9 ? 55.585 21.462 13.149 1.00 112.05 9 GLY E O 1
ATOM 3934 N N . SER E 1 10 ? 55.749 19.651 11.807 1.00 115.95 10 SER E N 1
ATOM 3935 C CA . SER E 1 10 ? 55.943 18.741 12.924 1.00 112.90 10 SER E CA 1
ATOM 3936 C C . SER E 1 10 ? 57.160 19.176 13.735 1.00 115.92 10 SER E C 1
ATOM 3937 O O . SER E 1 10 ? 58.189 19.542 13.156 1.00 123.10 10 SER E O 1
ATOM 3940 N N . PRO E 1 11 ? 57.093 19.134 15.074 1.00 116.95 11 PRO E N 1
ATOM 3941 C CA . PRO E 1 11 ? 56.023 18.581 15.904 1.00 115.94 11 PRO E CA 1
ATOM 3942 C C . PRO E 1 11 ? 55.076 19.617 16.494 1.00 116.01 11 PRO E C 1
ATOM 3943 O O . PRO E 1 11 ? 54.547 19.393 17.579 1.00 119.37 11 PRO E O 1
ATOM 3947 N N . PHE E 1 12 ? 54.883 20.739 15.812 1.00 106.50 12 PHE E N 1
ATOM 3948 C CA . PHE E 1 12 ? 53.965 21.753 16.296 1.00 97.84 12 PHE E CA 1
ATOM 3949 C C . PHE E 1 12 ? 52.535 21.389 15.933 1.00 99.51 12 PHE E C 1
ATOM 3950 O O . PHE E 1 12 ? 52.273 20.797 14.883 1.00 102.83 12 PHE E O 1
ATOM 3958 N N . VAL E 1 13 ? 51.608 21.736 16.817 1.00 100.68 13 VAL E N 1
ATOM 3959 C CA . VAL E 1 13 ? 50.182 21.545 16.581 1.00 107.35 13 VAL E CA 1
ATOM 3960 C C . VAL E 1 13 ? 49.471 22.830 16.978 1.00 113.52 13 VAL E C 1
ATOM 3961 O O . VAL E 1 13 ? 49.588 23.278 18.124 1.00 125.11 13 VAL E O 1
ATOM 3965 N N . ARG E 1 14 ? 48.749 23.427 16.033 1.00 109.64 14 ARG E N 1
ATOM 3966 C CA . ARG E 1 14 ? 47.952 24.611 16.328 1.00 98.65 14 ARG E CA 1
ATOM 3967 C C . ARG E 1 14 ? 46.869 24.248 17.333 1.00 105.36 14 ARG E C 1
ATOM 3968 O O . ARG E 1 14 ? 46.246 23.188 17.226 1.00 115.05 14 ARG E O 1
ATOM 3976 N N . THR E 1 15 ? 46.668 25.107 18.339 1.00 107.40 15 THR E N 1
ATOM 3977 C CA . THR E 1 15 ? 45.699 24.822 19.397 1.00 113.32 15 THR E CA 1
ATOM 3978 C C . THR E 1 15 ? 44.619 25.892 19.461 1.00 114.50 15 THR E C 1
ATOM 3979 O O . THR E 1 15 ? 43.461 25.601 19.152 1.00 123.74 15 THR E O 1
ATOM 3983 N N . SER E 1 16 ? 44.948 27.111 19.871 1.00 103.74 16 SER E N 1
ATOM 3984 C CA . SER E 1 16 ? 43.973 28.181 19.997 1.00 108.93 16 SER E CA 1
ATOM 3985 C C . SER E 1 16 ? 44.248 29.229 18.930 1.00 111.26 16 SER E C 1
ATOM 3986 O O . SER E 1 16 ? 45.392 29.670 18.758 1.00 110.30 16 SER E O 1
ATOM 3989 N N . ASP E 1 17 ? 43.193 29.622 18.225 1.00 114.30 17 ASP E N 1
ATOM 3990 C CA . ASP E 1 17 ? 43.287 30.562 17.124 1.00 114.81 17 ASP E CA 1
ATOM 3991 C C . ASP E 1 17 ? 43.160 32.001 17.605 1.00 106.26 17 ASP E C 1
ATOM 3992 O O . ASP E 1 17 ? 42.877 32.283 18.771 1.00 108.94 17 ASP E O 1
ATOM 3997 N N . TYR E 1 18 ? 43.368 32.919 16.670 1.00 100.44 18 TYR E N 1
ATOM 3998 C CA . TYR E 1 18 ? 43.288 34.337 16.967 1.00 99.97 18 TYR E CA 1
ATOM 3999 C C . TYR E 1 18 ? 41.835 34.760 17.109 1.00 104.90 18 TYR E C 1
ATOM 4000 O O . TYR E 1 18 ? 40.973 34.360 16.315 1.00 105.40 18 TYR E O 1
ATOM 4009 N N . GLY E 1 19 ? 41.569 35.551 18.148 1.00 104.44 19 GLY E N 1
ATOM 4010 C CA . GLY E 1 19 ? 40.277 36.179 18.293 1.00 109.75 19 GLY E CA 1
ATOM 4011 C C . GLY E 1 19 ? 39.454 35.735 19.486 1.00 114.24 19 GLY E C 1
ATOM 4012 O O . GLY E 1 19 ? 39.991 35.390 20.539 1.00 113.19 19 GLY E O 1
ATOM 4013 N N . LYS E 1 20 ? 38.155 35.854 19.300 1.00 122.47 20 LYS E N 1
ATOM 4014 C CA . LYS E 1 20 ? 37.177 35.584 20.308 1.00 129.99 20 LYS E CA 1
ATOM 4015 C C . LYS E 1 20 ? 37.226 34.160 20.731 1.00 141.03 20 LYS E C 1
ATOM 4016 O O . LYS E 1 20 ? 37.256 33.250 19.922 1.00 141.21 20 LYS E O 1
ATOM 4022 N N . ARG E 1 21 ? 37.227 33.989 22.034 1.00 151.89 21 ARG E N 1
ATOM 4023 C CA . ARG E 1 21 ? 37.277 32.694 22.644 1.00 158.62 21 ARG E CA 1
ATOM 4024 C C . ARG E 1 21 ? 36.478 32.805 23.924 1.00 168.29 21 ARG E C 1
ATOM 4025 O O . ARG E 1 21 ? 37.061 32.847 25.001 1.00 172.74 21 ARG E O 1
ATOM 4033 N N . PRO E 1 22 ? 35.144 32.911 23.824 1.00 170.89 22 PRO E N 1
ATOM 4034 C CA . PRO E 1 22 ? 34.429 33.025 25.094 1.00 170.44 22 PRO E CA 1
ATOM 4035 C C . PRO E 1 22 ? 34.608 31.761 25.908 1.00 170.55 22 PRO E C 1
ATOM 4036 O O . PRO E 1 22 ? 34.438 30.644 25.434 1.00 168.04 22 PRO E O 1
ATOM 4040 N N . GLY E 1 23 ? 34.956 31.981 27.161 1.00 172.31 23 GLY E N 1
ATOM 4041 C CA . GLY E 1 23 ? 35.226 30.934 28.118 1.00 178.77 23 GLY E CA 1
ATOM 4042 C C . GLY E 1 23 ? 35.385 31.581 29.479 1.00 183.36 23 GLY E C 1
ATOM 4043 O O . GLY E 1 23 ? 35.086 32.762 29.666 1.00 185.74 23 GLY E O 1
ATOM 4044 N N . LEU E 1 24 ? 35.835 30.809 30.457 1.00 181.84 24 LEU E N 1
ATOM 4045 C CA . LEU E 1 24 ? 36.044 31.356 31.789 1.00 175.34 24 LEU E CA 1
ATOM 4046 C C . LEU E 1 24 ? 37.112 32.450 31.782 1.00 172.64 24 LEU E C 1
ATOM 4047 O O . LEU E 1 24 ? 36.980 33.461 32.467 1.00 173.10 24 LEU E O 1
ATOM 4052 N N . TYR E 1 25 ? 38.165 32.242 31.001 1.00 171.51 25 TYR E N 1
ATOM 4053 C CA . TYR E 1 25 ? 39.268 33.194 30.889 1.00 170.51 25 TYR E CA 1
ATOM 4054 C C . TYR E 1 25 ? 39.044 34.313 29.870 1.00 171.84 25 TYR E C 1
ATOM 4055 O O . TYR E 1 25 ? 37.918 34.547 29.438 1.00 177.12 25 TYR E O 1
ATOM 4064 N N . GLY E 1 26 ? 40.115 34.999 29.490 1.00 158.87 26 GLY E N 1
ATOM 4065 C CA . GLY E 1 26 ? 39.993 36.140 28.608 1.00 149.43 26 GLY E CA 1
ATOM 4066 C C . GLY E 1 26 ? 39.276 35.848 27.317 1.00 153.35 26 GLY E C 1
ATOM 4067 O O . GLY E 1 26 ? 39.462 34.820 26.689 1.00 155.93 26 GLY E O 1
ATOM 4068 N N . ASP E 1 27 ? 38.424 36.786 26.942 1.00 153.16 27 ASP E N 1
ATOM 4069 C CA . ASP E 1 27 ? 37.610 36.681 25.751 1.00 153.07 27 ASP E CA 1
ATOM 4070 C C . ASP E 1 27 ? 38.397 36.605 24.470 1.00 141.73 27 ASP E C 1
ATOM 4071 O O . ASP E 1 27 ? 38.002 35.911 23.547 1.00 142.83 27 ASP E O 1
ATOM 4076 N N . PHE E 1 28 ? 39.492 37.350 24.408 1.00 132.89 28 PHE E N 1
ATOM 4077 C CA . PHE E 1 28 ? 40.292 37.457 23.196 1.00 126.89 28 PHE E CA 1
ATOM 4078 C C . PHE E 1 28 ? 41.728 36.960 23.243 1.00 123.18 28 PHE E C 1
ATOM 4079 O O . PHE E 1 28 ? 42.476 37.290 24.142 1.00 123.15 28 PHE E O 1
ATOM 4087 N N . HIS E 1 29 ? 42.102 36.173 22.247 1.00 112.65 29 HIS E N 1
ATOM 4088 C CA . HIS E 1 29 ? 43.457 35.652 22.108 1.00 100.94 29 HIS E CA 1
ATOM 4089 C C . HIS E 1 29 ? 44.218 36.523 21.114 1.00 103.46 29 HIS E C 1
ATOM 4090 O O . HIS E 1 29 ? 43.830 36.616 19.942 1.00 100.56 29 HIS E O 1
ATOM 4097 N N . THR E 1 30 ? 45.311 37.144 21.580 1.00 105.11 30 THR E N 1
ATOM 4098 C CA . THR E 1 30 ? 46.023 38.136 20.780 1.00 100.25 30 THR E CA 1
ATOM 4099 C C . THR E 1 30 ? 46.789 37.532 19.596 1.00 103.15 30 THR E C 1
ATOM 4100 O O . THR E 1 30 ? 47.259 38.288 18.734 1.00 103.47 30 THR E O 1
ATOM 4104 N N . GLY E 1 31 ? 46.912 36.216 19.511 1.00 88.12 31 GLY E N 1
ATOM 4105 C CA . GLY E 1 31 ? 47.697 35.597 18.459 1.00 82.27 31 GLY E CA 1
ATOM 4106 C C . GLY E 1 31 ? 47.268 34.181 18.183 1.00 83.39 31 GLY E C 1
ATOM 4107 O O . GLY E 1 31 ? 46.102 33.820 18.358 1.00 102.15 31 GLY E O 1
ATOM 4108 N N . ILE E 1 32 ? 48.211 33.358 17.734 1.00 85.08 32 ILE E N 1
ATOM 4109 C CA . ILE E 1 32 ? 47.949 31.946 17.470 1.00 100.10 32 ILE E CA 1
ATOM 4110 C C . ILE E 1 32 ? 48.959 31.104 18.237 1.00 97.14 32 ILE E C 1
ATOM 4111 O O . ILE E 1 32 ? 50.170 31.329 18.125 1.00 88.11 32 ILE E O 1
ATOM 4116 N N . ASP E 1 33 ? 48.461 30.128 18.998 1.00 88.49 33 ASP E N 1
ATOM 4117 C CA . ASP E 1 33 ? 49.299 29.251 19.807 1.00 92.34 33 ASP E CA 1
ATOM 4118 C C . ASP E 1 33 ? 49.496 27.909 19.106 1.00 103.25 33 ASP E C 1
ATOM 4119 O O . ASP E 1 33 ? 48.523 27.269 18.697 1.00 105.34 33 ASP E O 1
ATOM 4124 N N . TYR E 1 34 ? 50.752 27.484 18.976 1.00 102.69 34 TYR E N 1
ATOM 4125 C CA . TYR E 1 34 ? 51.104 26.145 18.507 1.00 93.69 34 TYR E CA 1
ATOM 4126 C C . TYR E 1 34 ? 51.772 25.396 19.646 1.00 90.25 34 TYR E C 1
ATOM 4127 O O . TYR E 1 34 ? 52.761 25.879 20.205 1.00 101.93 34 TYR E O 1
ATOM 4136 N N . ALA E 1 35 ? 51.256 24.219 19.976 1.00 92.70 35 ALA E N 1
ATOM 4137 C CA . ALA E 1 35 ? 51.798 23.448 21.084 1.00 91.30 35 ALA E CA 1
ATOM 4138 C C . ALA E 1 35 ? 52.911 22.534 20.601 1.00 99.73 35 ALA E C 1
ATOM 4139 O O . ALA E 1 35 ? 52.835 21.960 19.511 1.00 110.88 35 ALA E O 1
ATOM 4141 N N . ALA E 1 36 ? 53.948 22.409 21.420 1.00 93.03 36 ALA E N 1
ATOM 4142 C CA . ALA E 1 36 ? 55.035 21.480 21.158 1.00 95.43 36 ALA E CA 1
ATOM 4143 C C . ALA E 1 36 ? 55.718 21.167 22.478 1.00 96.03 36 ALA E C 1
ATOM 4144 O O . ALA E 1 36 ? 55.547 21.904 23.455 1.00 97.60 36 ALA E O 1
ATOM 4146 N N . PRO E 1 37 ? 56.468 20.071 22.549 1.00 99.18 37 PRO E N 1
ATOM 4147 C CA . PRO E 1 37 ? 57.221 19.767 23.770 1.00 101.81 37 PRO E CA 1
ATOM 4148 C C . PRO E 1 37 ? 58.108 20.922 24.201 1.00 106.42 37 PRO E C 1
ATOM 4149 O O . PRO E 1 37 ? 58.541 21.740 23.386 1.00 113.40 37 PRO E O 1
ATOM 4153 N N . THR E 1 38 ? 58.376 20.987 25.503 1.00 105.65 38 THR E N 1
ATOM 4154 C CA . THR E 1 38 ? 59.266 22.020 26.009 1.00 113.38 38 THR E CA 1
ATOM 4155 C C . THR E 1 38 ? 60.691 21.730 25.548 1.00 112.41 38 THR E C 1
ATOM 4156 O O . THR E 1 38 ? 61.194 20.615 25.707 1.00 108.06 38 THR E O 1
ATOM 4160 N N . GLY E 1 39 ? 61.324 22.730 24.936 1.00 107.01 39 GLY E N 1
ATOM 4161 C CA . GLY E 1 39 ? 62.666 22.610 24.410 1.00 100.91 39 GLY E CA 1
ATOM 4162 C C . GLY E 1 39 ? 62.743 22.543 22.902 1.00 103.17 39 GLY E C 1
ATOM 4163 O O . GLY E 1 39 ? 63.842 22.689 22.352 1.00 105.16 39 GLY E O 1
ATOM 4164 N N . THR E 1 40 ? 61.619 22.331 22.216 1.00 107.04 40 THR E N 1
ATOM 4165 C CA . THR E 1 40 ? 61.657 22.160 20.768 1.00 109.60 40 THR E CA 1
ATOM 4166 C C . THR E 1 40 ? 61.947 23.501 20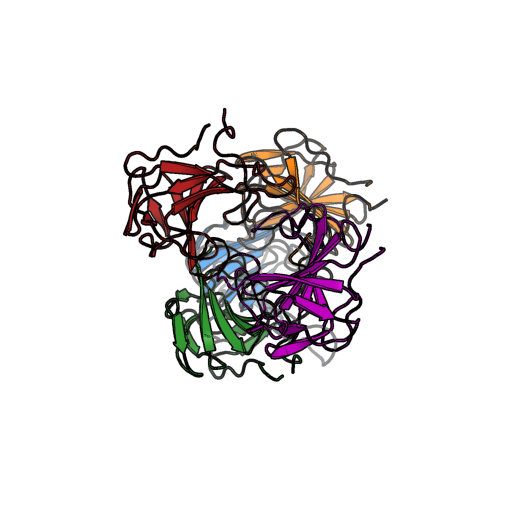.094 1.00 104.81 40 THR E C 1
ATOM 4167 O O . THR E 1 40 ? 61.414 24.536 20.504 1.00 98.61 40 THR E O 1
ATOM 4171 N N . PRO E 1 41 ? 62.818 23.527 19.092 1.00 110.94 41 PRO E N 1
ATOM 4172 C CA . PRO E 1 41 ? 63.245 24.812 18.528 1.00 105.86 41 PRO E CA 1
ATOM 4173 C C . PRO E 1 41 ? 62.176 25.429 17.635 1.00 105.73 41 PRO E C 1
ATOM 4174 O O . PRO E 1 41 ? 61.484 24.729 16.891 1.00 119.40 41 PRO E O 1
ATOM 4178 N N . ILE E 1 42 ? 62.042 26.750 17.715 1.00 99.11 42 ILE E N 1
ATOM 4179 C CA . ILE E 1 42 ? 61.074 27.501 16.915 1.00 98.46 42 ILE E CA 1
ATOM 4180 C C . ILE E 1 42 ? 61.787 28.063 15.691 1.00 101.05 42 ILE E C 1
ATOM 4181 O O . ILE E 1 42 ? 62.709 28.875 15.848 1.00 100.83 42 ILE E O 1
ATOM 4186 N N . PRO E 1 43 ? 61.398 27.676 14.472 1.00 105.40 43 PRO E N 1
ATOM 4187 C CA . PRO E 1 43 ? 61.983 28.303 13.284 1.00 110.37 43 PRO E CA 1
ATOM 4188 C C . PRO E 1 43 ? 61.261 29.585 12.894 1.00 109.59 43 PRO E C 1
ATOM 4189 O O . PRO E 1 43 ? 60.030 29.603 12.798 1.00 112.34 43 PRO E O 1
ATOM 4193 N N . ALA E 1 44 ? 62.017 30.664 12.689 1.00 102.12 44 ALA E N 1
ATOM 4194 C CA . ALA E 1 44 ? 61.454 31.916 12.198 1.00 97.37 44 ALA E CA 1
ATOM 4195 C C . ALA E 1 44 ? 60.569 31.676 10.982 1.00 106.15 44 ALA E C 1
ATOM 4196 O O . ALA E 1 44 ? 61.007 31.084 9.992 1.00 111.82 44 ALA E O 1
ATOM 4198 N N . GLN E 1 45 ? 59.314 32.138 11.064 1.00 106.00 45 GLN E N 1
ATOM 4199 C CA . GLN E 1 45 ? 58.348 31.901 9.994 1.00 104.10 45 GLN E CA 1
ATOM 4200 C C . GLN E 1 45 ? 58.623 32.761 8.770 1.00 116.08 45 GLN E C 1
ATOM 4201 O O . GLN E 1 45 ? 58.333 32.349 7.643 1.00 124.91 45 GLN E O 1
ATOM 4207 N N . TYR E 1 46 ? 59.160 33.956 8.969 1.00 117.96 46 TYR E N 1
ATOM 4208 C CA . TYR E 1 46 ? 59.446 34.895 7.902 1.00 107.65 46 TYR E CA 1
ATOM 4209 C C . TYR E 1 46 ? 60.729 35.628 8.258 1.00 105.83 46 TYR E C 1
ATOM 4210 O O . TYR E 1 46 ? 61.026 35.812 9.444 1.00 102.76 46 TYR E O 1
ATOM 4219 N N . PRO E 1 47 ? 61.512 36.047 7.263 1.00 113.66 47 PRO E N 1
ATOM 4220 C CA . PRO E 1 47 ? 62.775 36.730 7.560 1.00 108.86 47 PRO E CA 1
ATOM 4221 C C . PRO E 1 47 ? 62.550 38.148 8.060 1.00 105.59 47 PRO E C 1
ATOM 4222 O O . PRO E 1 47 ? 61.532 38.785 7.767 1.00 102.12 47 PRO E O 1
ATOM 4226 N N . GLY E 1 48 ? 63.518 38.636 8.829 1.00 106.13 48 GLY E N 1
ATOM 4227 C CA . GLY E 1 48 ? 63.423 39.979 9.370 1.00 107.75 48 GLY E CA 1
ATOM 4228 C C . GLY E 1 48 ? 64.610 40.311 10.251 1.00 109.32 48 GLY E C 1
ATOM 4229 O O . GLY E 1 48 ? 65.612 39.594 10.277 1.00 111.97 48 GLY E O 1
ATOM 4230 N N . LEU E 1 49 ? 64.479 41.423 10.973 1.00 105.66 49 LEU E N 1
ATOM 4231 C CA . LEU E 1 49 ? 65.464 41.869 11.949 1.00 100.87 49 LEU E CA 1
ATOM 4232 C C . LEU E 1 49 ? 64.841 41.833 13.338 1.00 110.76 49 LEU E C 1
ATOM 4233 O O . LEU E 1 49 ? 63.700 42.267 13.523 1.00 113.81 49 LEU E O 1
ATOM 4238 N N . VAL E 1 50 ? 65.574 41.300 14.311 1.00 115.52 50 VAL E N 1
ATOM 4239 C CA . VAL E 1 50 ? 65.086 41.228 15.683 1.00 107.97 50 VAL E CA 1
ATOM 4240 C C . VAL E 1 50 ? 65.426 42.542 16.370 1.00 108.37 50 VAL E C 1
ATOM 4241 O O . VAL E 1 50 ? 66.604 42.877 16.542 1.00 114.38 50 VAL E O 1
ATOM 4245 N N . ASP E 1 51 ? 64.388 43.295 16.742 1.00 102.24 51 ASP E N 1
ATOM 4246 C CA . ASP E 1 51 ? 64.538 44.614 17.347 1.00 105.97 51 ASP E CA 1
ATOM 4247 C C . ASP E 1 51 ? 63.863 44.680 18.705 1.00 102.09 51 ASP E C 1
ATOM 4248 O O . ASP E 1 51 ? 63.671 45.778 19.244 1.00 105.25 51 ASP E O 1
ATOM 4253 N N . TRP E 1 52 ? 63.535 43.518 19.282 1.00 86.82 52 TRP E N 1
ATOM 4254 C CA . TRP E 1 52 ? 62.765 43.461 20.524 1.00 85.76 52 TRP E CA 1
ATOM 4255 C C . TRP E 1 52 ? 62.969 42.094 21.166 1.00 89.82 52 TRP E C 1
ATOM 4256 O O . TRP E 1 52 ? 62.468 41.093 20.652 1.00 89.59 52 TRP E O 1
ATOM 4267 N N . VAL E 1 53 ? 63.688 42.053 22.286 1.00 99.55 53 VAL E N 1
ATOM 4268 C CA . VAL E 1 53 ? 63.927 40.818 23.031 1.00 93.79 53 VAL E CA 1
ATOM 4269 C C . VAL E 1 53 ? 63.604 41.072 24.494 1.00 95.39 53 VAL E C 1
ATOM 4270 O O . VAL E 1 53 ? 64.283 41.869 25.152 1.00 103.64 53 VAL E O 1
ATOM 4274 N N . GLN E 1 54 ? 62.608 40.369 25.019 1.00 92.35 54 GLN E N 1
ATOM 4275 C CA . GLN E 1 54 ? 62.235 40.556 26.409 1.00 88.31 54 GLN E CA 1
ATOM 4276 C C . GLN E 1 54 ? 62.134 39.229 27.145 1.00 93.35 54 GLN E C 1
ATOM 4277 O O . GLN E 1 54 ? 61.587 38.248 26.629 1.00 95.75 54 GLN E O 1
ATOM 4283 N N . SER E 1 55 ? 62.705 39.203 28.344 1.00 99.11 55 SER E N 1
ATOM 4284 C CA . SER E 1 55 ? 62.386 38.195 29.337 1.00 92.65 55 SER E CA 1
ATOM 4285 C C . SER E 1 55 ? 61.468 38.827 30.363 1.00 97.37 55 SER E C 1
ATOM 4286 O O . SER E 1 55 ? 61.726 39.926 30.855 1.00 98.83 55 SER E O 1
ATOM 4289 N N . SER E 1 56 ? 60.393 38.127 30.683 1.00 100.13 56 SER E N 1
ATOM 4290 C CA . SER E 1 56 ? 59.505 38.484 31.781 1.00 101.94 56 SER E CA 1
ATOM 4291 C C . SER E 1 56 ? 58.831 37.209 32.260 1.00 104.79 56 SER E C 1
ATOM 4292 O O . SER E 1 56 ? 59.000 36.138 31.670 1.00 102.12 56 SER E O 1
ATOM 4295 N N . SER E 1 57 ? 58.089 37.327 33.362 1.00 107.18 57 SER E N 1
ATOM 4296 C CA . SER E 1 57 ? 57.280 36.214 33.842 1.00 106.60 57 SER E CA 1
ATOM 4297 C C . SER E 1 57 ? 55.790 36.498 33.704 1.00 103.24 57 SER E C 1
ATOM 4298 O O . SER E 1 57 ? 54.971 35.825 34.332 1.00 108.82 57 SER E O 1
ATOM 4301 N N . ILE E 1 58 ? 55.428 37.485 32.886 1.00 105.04 58 ILE E N 1
ATOM 4302 C CA . ILE E 1 58 ? 54.042 37.857 32.643 1.00 106.89 58 ILE E CA 1
ATOM 4303 C C . ILE E 1 58 ? 53.800 37.915 31.136 1.00 101.90 58 ILE E C 1
ATOM 4304 O O . ILE E 1 58 ? 54.728 38.069 30.338 1.00 102.66 58 ILE E O 1
ATOM 4309 N N . GLY E 1 59 ? 52.533 37.755 30.753 1.00 100.99 59 GLY E N 1
ATOM 4310 C CA . GLY E 1 59 ? 52.150 37.859 29.353 1.00 95.49 59 GLY E CA 1
ATOM 4311 C C . GLY E 1 59 ? 52.828 36.826 28.478 1.00 92.31 59 GLY E C 1
ATOM 4312 O O . GLY E 1 59 ? 52.775 35.617 28.734 1.00 101.66 59 GLY E O 1
ATOM 4313 N N . LEU E 1 60 ? 53.472 37.302 27.416 1.00 90.81 60 LEU E N 1
ATOM 4314 C CA . LEU E 1 60 ? 54.170 36.413 26.499 1.00 86.68 60 LEU E CA 1
ATOM 4315 C C . LEU E 1 60 ? 55.498 35.934 27.063 1.00 88.11 60 LEU E C 1
ATOM 4316 O O . LEU E 1 60 ? 56.204 35.181 26.383 1.00 100.86 60 LEU E O 1
ATOM 4321 N N . GLY E 1 61 ? 55.839 36.350 28.283 1.00 86.24 61 GLY E N 1
ATOM 4322 C CA . GLY E 1 61 ? 57.011 35.841 28.971 1.00 88.10 61 GLY E CA 1
ATOM 4323 C C . GLY E 1 61 ? 58.272 36.125 28.191 1.00 94.99 61 GLY E C 1
ATOM 4324 O O . GLY E 1 61 ? 58.441 37.197 27.598 1.00 101.92 61 GLY E O 1
ATOM 4325 N N . GLU E 1 62 ? 59.176 35.151 28.187 1.00 90.40 62 GLU E N 1
ATOM 4326 C CA . GLU E 1 62 ? 60.365 35.251 27.356 1.00 87.09 62 GLU E CA 1
ATOM 4327 C C . GLU E 1 62 ? 59.957 35.149 25.894 1.00 90.48 62 GLU E C 1
ATOM 4328 O O . GLU E 1 62 ? 59.356 34.152 25.479 1.00 97.25 62 GLU E O 1
ATOM 4334 N N . HIS E 1 63 ? 60.260 36.191 25.122 1.00 90.77 63 HIS E N 1
ATOM 4335 C CA . HIS E 1 63 ? 59.801 36.262 23.744 1.00 88.96 63 HIS E CA 1
ATOM 4336 C C . HIS E 1 63 ? 60.664 37.246 22.975 1.00 96.78 63 HIS E C 1
ATOM 4337 O O . HIS E 1 63 ? 61.402 38.038 23.563 1.00 95.34 63 HIS E O 1
ATOM 4344 N N . VAL E 1 64 ? 60.572 37.177 21.644 1.00 103.06 64 VAL E N 1
ATOM 4345 C CA . VAL E 1 64 ? 61.257 38.127 20.778 1.00 99.80 64 VAL E CA 1
ATOM 4346 C C . VAL E 1 64 ? 60.271 38.689 19.764 1.00 99.23 64 VAL E C 1
ATOM 4347 O O . VAL E 1 64 ? 59.229 38.096 19.468 1.00 98.02 64 VAL E O 1
ATOM 4351 N N . GLY E 1 65 ? 60.632 39.848 19.228 1.00 98.20 65 GLY E N 1
ATOM 4352 C CA . GLY E 1 65 ? 59.901 40.465 18.135 1.00 93.68 65 GLY E CA 1
ATOM 4353 C C . GLY E 1 65 ? 60.821 40.684 16.948 1.00 97.37 65 GLY E C 1
ATOM 4354 O O . GLY E 1 65 ? 61.955 41.146 17.107 1.00 97.68 65 GLY E O 1
ATOM 4355 N N . ILE E 1 66 ? 60.328 40.344 15.764 1.00 93.71 66 ILE E N 1
ATOM 4356 C CA . ILE E 1 66 ? 61.091 40.436 14.531 1.00 96.40 66 ILE E CA 1
ATOM 4357 C C . ILE E 1 66 ? 60.315 41.335 13.586 1.00 102.69 66 ILE E C 1
ATOM 4358 O O . ILE E 1 66 ? 59.107 41.142 13.399 1.00 104.22 66 ILE E O 1
ATOM 4363 N N . LYS E 1 67 ? 60.999 42.324 13.008 1.00 89.59 67 LYS E N 1
ATOM 4364 C CA . LYS E 1 67 ? 60.393 43.204 12.013 1.00 85.78 67 LYS E CA 1
ATOM 4365 C C . LYS E 1 67 ? 60.370 42.435 10.699 1.00 99.73 67 LYS E C 1
ATOM 4366 O O . LYS E 1 67 ? 61.393 42.297 10.024 1.00 100.74 67 LYS E O 1
ATOM 4372 N N . VAL E 1 68 ? 59.196 41.906 10.349 1.00 104.32 68 VAL E N 1
ATOM 4373 C CA . VAL E 1 68 ? 59.049 41.088 9.151 1.00 107.50 68 VAL E CA 1
ATOM 4374 C C . VAL E 1 68 ? 58.711 41.907 7.913 1.00 109.27 68 VAL E C 1
ATOM 4375 O O . VAL E 1 68 ? 58.972 41.449 6.790 1.00 108.70 68 VAL E O 1
ATOM 4379 N N . ALA E 1 69 ? 58.127 43.090 8.085 1.00 107.78 69 ALA E N 1
ATOM 4380 C CA . ALA E 1 69 ? 57.693 43.922 6.975 1.00 110.38 69 ALA E CA 1
ATOM 4381 C C . ALA E 1 69 ? 57.959 45.375 7.338 1.00 116.15 69 ALA E C 1
ATOM 4382 O O . ALA E 1 69 ? 58.564 45.675 8.371 1.00 119.29 69 ALA E O 1
ATOM 4384 N N . ASP E 1 70 ? 57.500 46.282 6.474 1.00 114.89 70 ASP E N 1
ATOM 4385 C CA . ASP E 1 70 ? 57.667 47.708 6.731 1.00 106.45 70 ASP E CA 1
ATOM 4386 C C . ASP E 1 70 ? 56.956 48.126 8.012 1.00 109.77 70 ASP E C 1
ATOM 4387 O O . ASP E 1 70 ? 57.480 48.934 8.787 1.00 110.40 70 ASP E O 1
ATOM 4392 N N . ASN E 1 71 ? 55.772 47.569 8.265 1.00 112.11 71 ASN E N 1
ATOM 4393 C CA . ASN E 1 71 ? 54.956 47.959 9.408 1.00 106.00 71 ASN E CA 1
ATOM 4394 C C . ASN E 1 71 ? 54.418 46.740 10.147 1.00 107.38 71 ASN E C 1
ATOM 4395 O O . ASN E 1 71 ? 53.342 46.798 10.751 1.00 107.83 71 ASN E O 1
ATOM 4400 N N . LEU E 1 72 ? 55.147 45.626 10.118 1.00 102.70 72 LEU E N 1
ATOM 4401 C CA . LEU E 1 72 ? 54.684 44.421 10.788 1.00 99.92 72 LEU E CA 1
ATOM 4402 C C . LEU E 1 72 ? 55.809 43.782 11.587 1.00 90.10 72 LEU E C 1
ATOM 4403 O O . LEU E 1 72 ? 56.965 43.763 11.154 1.00 84.04 72 LEU E O 1
ATOM 4408 N N . TRP E 1 73 ? 55.448 43.262 12.760 1.00 88.67 73 TRP E N 1
ATOM 4409 C CA . TRP E 1 73 ? 56.367 42.562 13.642 1.00 90.17 73 TRP E CA 1
ATOM 4410 C C . TRP E 1 73 ? 55.768 41.214 14.014 1.00 92.62 73 TRP E C 1
ATOM 4411 O O . TRP E 1 73 ? 54.580 41.120 14.339 1.00 95.29 73 TRP E O 1
ATOM 4422 N N . ALA E 1 74 ? 56.592 40.172 13.962 1.00 88.50 74 ALA E N 1
ATOM 4423 C CA . ALA E 1 74 ? 56.183 38.841 14.385 1.00 92.84 74 ALA E CA 1
ATOM 4424 C C . ALA E 1 74 ? 56.761 38.558 15.765 1.00 91.44 74 ALA E C 1
ATOM 4425 O O . ALA E 1 74 ? 57.955 38.772 16.003 1.00 97.53 74 ALA E O 1
ATOM 4427 N N . MET E 1 75 ? 55.913 38.095 16.672 1.00 78.91 75 MET E N 1
ATOM 4428 C CA . MET E 1 75 ? 56.316 37.828 18.042 1.00 79.69 75 MET E CA 1
ATOM 4429 C C . MET E 1 75 ? 56.279 36.330 18.296 1.00 92.78 75 MET E C 1
ATOM 4430 O O . MET E 1 75 ? 55.317 35.654 17.910 1.00 97.42 75 MET E O 1
ATOM 4435 N N . TYR E 1 76 ? 57.321 35.817 18.948 1.00 86.61 76 TYR E N 1
ATOM 4436 C CA . TYR E 1 76 ? 57.404 34.405 19.309 1.00 85.92 76 TYR E CA 1
ATOM 4437 C C . TYR E 1 76 ? 57.495 34.321 20.829 1.00 91.47 76 TYR E C 1
ATOM 4438 O O . TYR E 1 76 ? 58.562 34.570 21.400 1.00 99.27 76 TYR E O 1
ATOM 4447 N N . GLY E 1 77 ? 56.383 33.949 21.476 1.00 80.83 77 GLY E N 1
ATOM 4448 C CA . GLY E 1 77 ? 56.263 34.013 22.916 1.00 84.42 77 GLY E CA 1
ATOM 4449 C C . GLY E 1 77 ? 56.370 32.666 23.625 1.00 86.74 77 GLY E C 1
ATOM 4450 O O . GLY E 1 77 ? 56.437 31.602 23.014 1.00 90.96 77 GLY E O 1
ATOM 4451 N N . HIS E 1 78 ? 56.378 32.746 24.962 1.00 84.59 78 HIS E N 1
ATOM 4452 C CA . HIS E 1 78 ? 56.371 31.577 25.848 1.00 90.10 78 HIS E CA 1
ATOM 4453 C C . HIS E 1 78 ? 57.564 30.666 25.562 1.00 92.77 78 HIS E C 1
ATOM 4454 O O . HIS E 1 78 ? 57.419 29.498 25.190 1.00 104.17 78 HIS E O 1
ATOM 4461 N N . MET E 1 79 ? 58.754 31.224 25.725 1.00 86.85 79 MET E N 1
ATOM 4462 C CA . MET E 1 79 ? 59.983 30.520 25.397 1.00 88.17 79 MET E CA 1
ATOM 4463 C C . MET E 1 79 ? 60.639 30.003 26.662 1.00 88.65 79 MET E C 1
ATOM 4464 O O . MET E 1 79 ? 60.672 30.693 27.682 1.00 89.19 79 MET E O 1
ATOM 4469 N N . SER E 1 80 ? 61.151 28.774 26.593 1.00 92.11 80 SER E N 1
ATOM 4470 C CA . SER E 1 80 ? 61.960 28.263 27.690 1.00 94.91 80 SER E CA 1
ATOM 4471 C C . SER E 1 80 ? 63.316 28.931 27.697 1.00 94.92 80 SER E C 1
ATOM 4472 O O . SER E 1 80 ? 63.888 29.167 28.765 1.00 98.07 80 SER E O 1
ATOM 4475 N N . ARG E 1 81 ? 63.830 29.244 26.514 1.00 98.53 81 ARG E N 1
ATOM 4476 C CA . ARG E 1 81 ? 65.129 29.869 26.357 1.00 104.76 81 ARG E CA 1
ATOM 4477 C C . ARG E 1 81 ? 65.096 30.703 25.083 1.00 98.68 81 ARG E C 1
ATOM 4478 O O . ARG E 1 81 ? 64.534 30.280 24.071 1.00 94.77 81 ARG E O 1
ATOM 4486 N N . ILE E 1 82 ? 65.674 31.895 25.140 1.00 94.65 82 ILE E N 1
ATOM 4487 C CA . ILE E 1 82 ? 65.799 32.759 23.972 1.00 100.29 82 ILE E CA 1
ATOM 4488 C C . ILE E 1 82 ? 67.170 32.544 23.343 1.00 97.67 82 ILE E C 1
ATOM 4489 O O . ILE E 1 82 ? 68.189 32.546 24.044 1.00 101.67 82 ILE E O 1
ATOM 4494 N N . ARG E 1 83 ? 67.197 32.357 22.016 1.00 97.50 83 ARG E N 1
ATOM 4495 C CA . ARG E 1 83 ? 68.437 32.136 21.277 1.00 103.61 83 ARG E CA 1
ATOM 4496 C C . ARG E 1 83 ? 68.782 33.246 20.296 1.00 108.64 83 ARG E C 1
ATOM 4497 O O . ARG E 1 83 ? 69.917 33.287 19.808 1.00 106.48 83 ARG E O 1
ATOM 4505 N N . ALA E 1 84 ? 67.846 34.123 19.972 1.00 110.99 84 ALA E N 1
ATOM 4506 C CA . ALA E 1 84 ? 68.131 35.258 19.115 1.00 106.79 84 ALA E CA 1
ATOM 4507 C C . ALA E 1 84 ? 68.576 36.438 19.971 1.00 108.28 84 ALA E C 1
ATOM 4508 O O . ALA E 1 84 ? 67.931 36.763 20.971 1.00 109.68 84 ALA E O 1
ATOM 4510 N N . LYS E 1 85 ? 69.693 37.056 19.595 1.00 115.55 85 LYS E N 1
ATOM 4511 C CA . LYS E 1 85 ? 70.167 38.267 20.248 1.00 112.15 85 LYS E CA 1
ATOM 4512 C C . LYS E 1 85 ? 69.686 39.465 19.445 1.00 106.89 85 LYS E C 1
ATOM 4513 O O . LYS E 1 85 ? 69.459 39.371 18.238 1.00 114.01 85 LYS E O 1
ATOM 4519 N N . MET E 1 86 ? 69.487 40.588 20.114 1.00 103.56 86 MET E N 1
ATOM 4520 C CA . MET E 1 86 ? 68.979 41.732 19.375 1.00 109.11 86 MET E CA 1
ATOM 4521 C C . MET E 1 86 ? 70.035 42.318 18.452 1.00 100.89 86 MET E C 1
ATOM 4522 O O . MET E 1 86 ? 71.197 42.479 18.838 1.00 101.38 86 MET E O 1
ATOM 4527 N N . GLY E 1 87 ? 69.610 42.697 17.249 1.00 97.71 87 GLY E N 1
ATOM 4528 C CA . GLY E 1 87 ? 70.542 43.107 16.224 1.00 116.06 87 GLY E CA 1
ATOM 4529 C C . GLY E 1 87 ? 71.000 41.933 15.382 1.00 129.49 87 GLY E C 1
ATOM 4530 O O . GLY E 1 87 ? 72.186 41.818 15.047 1.00 147.35 87 GLY E O 1
ATOM 4531 N N . ASP E 1 88 ? 70.065 41.046 15.050 1.00 120.21 88 ASP E N 1
ATOM 4532 C CA . ASP E 1 88 ? 70.339 39.887 14.215 1.00 124.00 88 ASP E CA 1
ATOM 4533 C C . ASP E 1 88 ? 69.336 39.848 13.073 1.00 120.99 88 ASP E C 1
ATOM 4534 O O . ASP E 1 88 ? 68.152 40.129 13.268 1.00 110.12 88 ASP E O 1
ATOM 4539 N N . LYS E 1 89 ? 69.818 39.528 11.876 1.00 125.12 89 LYS E N 1
ATOM 4540 C CA . LYS E 1 89 ? 68.961 39.349 10.711 1.00 119.81 89 LYS E CA 1
ATOM 4541 C C . LYS E 1 89 ? 68.721 37.854 10.535 1.00 124.22 89 LYS E C 1
ATOM 4542 O O . LYS E 1 89 ? 69.659 37.098 10.263 1.00 134.25 89 LYS E O 1
ATOM 4548 N N . VAL E 1 90 ? 67.470 37.430 10.706 1.00 114.61 90 VAL E N 1
ATOM 4549 C CA . VAL E 1 90 ? 67.106 36.023 10.627 1.00 110.80 90 VAL E CA 1
ATOM 4550 C C . VAL E 1 90 ? 66.426 35.749 9.296 1.00 109.77 90 VAL E C 1
ATOM 4551 O O . VAL E 1 90 ? 65.698 36.589 8.750 1.00 108.06 90 VAL E O 1
ATOM 4555 N N . LYS E 1 91 ? 66.682 34.562 8.760 1.00 118.09 91 LYS E N 1
ATOM 4556 C CA . LYS E 1 91 ? 65.949 34.047 7.616 1.00 123.02 91 LYS E CA 1
ATOM 4557 C C . LYS E 1 91 ? 64.884 33.076 8.105 1.00 119.91 91 LYS E C 1
ATOM 4558 O O . LYS E 1 91 ? 64.829 32.723 9.285 1.00 112.45 91 LYS E O 1
ATOM 4564 N N . ALA E 1 92 ? 64.009 32.669 7.187 1.00 126.84 92 ALA E N 1
ATOM 4565 C CA . ALA E 1 92 ? 62.981 31.699 7.536 1.00 124.19 92 ALA E CA 1
ATOM 4566 C C . ALA E 1 92 ? 63.630 30.350 7.834 1.00 127.49 92 ALA E C 1
ATOM 4567 O O . ALA E 1 92 ? 64.488 29.878 7.081 1.00 132.30 92 ALA E O 1
ATOM 4569 N N . GLY E 1 93 ? 63.240 29.742 8.951 1.00 120.48 93 GLY E N 1
ATOM 4570 C CA . GLY E 1 93 ? 63.803 28.490 9.388 1.00 122.78 93 GLY E CA 1
ATOM 4571 C C . GLY E 1 93 ? 64.889 28.622 10.435 1.00 122.62 93 GLY E C 1
ATOM 4572 O O . GLY E 1 93 ? 65.232 27.624 11.080 1.00 128.17 93 GLY E O 1
ATOM 4573 N N . GLN E 1 94 ? 65.444 29.818 10.609 1.00 119.64 94 GLN E N 1
ATOM 4574 C CA . GLN E 1 94 ? 66.420 30.054 11.664 1.00 115.94 94 GLN E CA 1
ATOM 4575 C C . GLN E 1 94 ? 65.791 29.874 13.039 1.00 111.41 94 GLN E C 1
ATOM 4576 O O . GLN E 1 94 ? 64.683 30.357 13.304 1.00 105.80 94 GLN E O 1
ATOM 4582 N N . ILE E 1 95 ? 66.522 29.213 13.930 1.00 114.67 95 ILE E N 1
ATOM 4583 C CA . ILE E 1 95 ? 65.995 28.920 15.260 1.00 117.81 95 ILE E CA 1
ATOM 4584 C C . ILE E 1 95 ? 66.084 30.168 16.125 1.00 106.69 95 ILE E C 1
ATOM 4585 O O . ILE E 1 95 ? 67.171 30.692 16.385 1.00 112.95 95 ILE E O 1
ATOM 4590 N N . VAL E 1 96 ? 64.935 30.632 16.586 1.00 98.17 96 VAL E N 1
ATOM 4591 C CA . VAL E 1 96 ? 64.837 31.848 17.376 1.00 96.74 96 VAL E CA 1
ATOM 4592 C C . VAL E 1 96 ? 64.951 31.561 18.873 1.00 110.42 96 VAL E C 1
ATOM 4593 O O . VAL E 1 96 ? 65.600 32.313 19.607 1.00 111.28 96 VAL E O 1
ATOM 4597 N N . GLY E 1 97 ? 64.343 30.477 19.339 1.00 121.93 97 GLY E N 1
ATOM 4598 C CA . GLY E 1 97 ? 64.438 30.083 20.727 1.00 108.84 97 GLY E CA 1
ATOM 4599 C C . GLY E 1 97 ? 64.009 28.646 20.907 1.00 108.95 97 GLY E C 1
ATOM 4600 O O . GLY E 1 97 ? 64.029 27.856 19.964 1.00 110.52 97 GLY E O 1
ATOM 4601 N N . ASP E 1 98 ? 63.603 28.320 22.135 1.00 113.29 98 ASP E N 1
ATOM 4602 C CA . ASP E 1 98 ? 63.086 27.004 22.492 1.00 103.45 98 ASP E CA 1
ATOM 4603 C C . ASP E 1 98 ? 61.704 27.151 23.115 1.00 97.40 98 ASP E C 1
ATOM 4604 O O . ASP E 1 98 ? 61.462 28.082 23.887 1.00 94.71 98 ASP E O 1
ATOM 4609 N N . VAL E 1 99 ? 60.803 26.224 22.774 1.00 106.30 99 VAL E N 1
ATOM 4610 C CA . VAL E 1 99 ? 59.420 26.269 23.247 1.00 102.65 99 VAL E CA 1
ATOM 4611 C C . VAL E 1 99 ? 59.362 26.128 24.759 1.00 94.83 99 VAL E C 1
ATOM 4612 O O . VAL E 1 99 ? 59.933 25.196 25.343 1.00 100.00 99 VAL E O 1
ATOM 4616 N N . GLY E 1 100 ? 58.639 27.038 25.401 1.00 84.81 100 GLY E N 1
ATOM 4617 C CA . GLY E 1 100 ? 58.512 26.963 26.838 1.00 98.74 100 GLY E CA 1
ATOM 4618 C C . GLY E 1 100 ? 57.124 27.196 27.389 1.00 106.14 100 GLY E C 1
ATOM 4619 O O . GLY E 1 100 ? 56.111 27.103 26.686 1.00 106.39 100 GLY E O 1
ATOM 4620 N N . SER E 1 101 ? 57.078 27.472 28.685 1.00 108.91 101 SER E N 1
ATOM 4621 C CA . SER E 1 101 ? 55.853 27.820 29.385 1.00 106.21 101 SER E CA 1
ATOM 4622 C C . SER E 1 101 ? 55.999 29.180 30.072 1.00 106.68 101 SER E C 1
ATOM 4623 O O . SER E 1 101 ? 55.349 29.447 31.083 1.00 116.40 101 SER E O 1
ATOM 4626 N N . SER E 1 102 ? 56.858 30.046 29.541 1.00 99.92 102 SER E N 1
ATOM 4627 C CA . SER E 1 102 ? 57.141 31.300 30.223 1.00 95.91 102 SER E CA 1
ATOM 4628 C C . SER E 1 102 ? 55.931 32.232 30.167 1.00 89.95 102 SER E C 1
ATOM 4629 O O . SER E 1 102 ? 55.125 32.209 29.231 1.00 85.80 102 SER E O 1
ATOM 4632 N N . GLY E 1 103 ? 55.794 33.041 31.209 1.00 90.77 103 GLY E N 1
ATOM 4633 C CA . GLY E 1 103 ? 54.724 34.009 31.254 1.00 93.99 103 GLY E CA 1
ATOM 4634 C C . GLY E 1 103 ? 53.371 33.395 31.534 1.00 96.86 103 GLY E C 1
ATOM 4635 O O . GLY E 1 103 ? 53.231 32.528 32.404 1.00 112.35 103 GLY E O 1
ATOM 4636 N N . TRP E 1 104 ? 52.366 33.851 30.789 1.00 93.29 104 TRP E N 1
ATOM 4637 C CA . TRP E 1 104 ? 50.973 33.505 31.043 1.00 96.23 104 TRP E CA 1
ATOM 4638 C C . TRP E 1 104 ? 50.536 32.454 30.025 1.00 108.18 104 TRP E C 1
ATOM 4639 O O . TRP E 1 104 ? 49.760 32.705 29.096 1.00 109.78 104 TRP E O 1
ATOM 4650 N N . SER E 1 105 ? 51.053 31.249 30.231 1.00 109.49 105 SER E N 1
ATOM 4651 C CA . SER E 1 105 ? 50.846 30.100 29.367 1.00 111.41 105 SER E CA 1
ATOM 4652 C C . SER E 1 105 ? 50.231 28.988 30.195 1.00 111.03 105 SER E C 1
ATOM 4653 O O . SER E 1 105 ? 50.532 28.850 31.384 1.00 118.15 105 SER E O 1
ATOM 4656 N N . THR E 1 106 ? 49.375 28.194 29.566 1.00 107.21 106 THR E N 1
ATOM 4657 C CA . THR E 1 106 ? 48.797 27.033 30.230 1.00 118.44 106 THR E CA 1
ATOM 4658 C C . THR E 1 106 ? 49.824 25.914 30.214 1.00 118.36 106 THR E C 1
ATOM 4659 O O . THR E 1 106 ? 50.337 25.500 31.257 1.00 112.82 106 THR E O 1
ATOM 4663 N N . GLY E 1 107 ? 50.046 25.373 29.024 1.00 105.57 107 GLY E N 1
ATOM 4664 C CA . GLY E 1 107 ? 51.008 24.324 28.824 1.00 94.50 107 GLY E CA 1
ATOM 4665 C C . GLY E 1 107 ? 52.144 24.779 27.924 1.00 100.43 107 GLY E C 1
ATOM 4666 O O . GLY E 1 107 ? 52.242 25.957 27.554 1.00 116.44 107 GLY E O 1
ATOM 4667 N N . PRO E 1 108 ? 53.032 23.854 27.553 1.00 100.18 108 PRO E N 1
ATOM 4668 C CA . PRO E 1 108 ? 54.159 24.204 26.667 1.00 100.34 108 PRO E CA 1
ATOM 4669 C C . PRO E 1 108 ? 53.648 24.541 25.275 1.00 100.03 108 PRO E C 1
ATOM 4670 O O . PRO E 1 108 ? 52.956 23.737 24.645 1.00 103.81 108 PRO E O 1
ATOM 4674 N N . ALA E 1 109 ? 53.982 25.740 24.803 1.00 94.33 109 ALA E N 1
ATOM 4675 C CA . ALA E 1 109 ? 53.536 26.217 23.498 1.00 98.10 109 ALA E CA 1
ATOM 4676 C C . ALA E 1 109 ? 54.306 27.476 23.131 1.00 102.49 109 ALA E C 1
ATOM 4677 O O . ALA E 1 109 ? 54.926 28.121 23.982 1.00 111.93 109 ALA E O 1
ATOM 4679 N N . VAL E 1 110 ? 54.262 27.815 21.845 1.00 90.89 110 VAL E N 1
ATOM 4680 C CA . VAL E 1 110 ? 54.771 29.086 21.350 1.00 97.36 110 VAL E CA 1
ATOM 4681 C C . VAL E 1 110 ? 53.595 29.895 20.827 1.00 97.55 110 VAL E C 1
ATOM 4682 O O . VAL E 1 110 ? 52.694 29.360 20.166 1.00 93.21 110 VAL E O 1
ATOM 4686 N N . HIS E 1 111 ? 53.592 31.181 21.155 1.00 84.11 111 HIS E N 1
ATOM 4687 C CA . HIS E 1 111 ? 52.523 32.090 20.778 1.00 79.64 111 HIS E CA 1
ATOM 4688 C C . HIS E 1 111 ? 53.009 32.950 19.616 1.00 86.39 111 HIS E C 1
ATOM 4689 O O . HIS E 1 111 ? 54.012 33.663 19.742 1.00 87.61 111 HIS E O 1
ATOM 4696 N N . TYR E 1 112 ? 52.321 32.855 18.479 1.00 83.15 112 TYR E N 1
ATOM 4697 C CA . TYR E 1 112 ? 52.653 33.616 17.280 1.00 80.61 112 TYR E CA 1
ATOM 4698 C C . TYR E 1 112 ? 51.693 34.792 17.163 1.00 85.37 112 TYR E C 1
ATOM 4699 O O . TYR E 1 112 ? 50.478 34.598 17.044 1.00 84.08 112 TYR E O 1
ATOM 4708 N N . GLU E 1 113 ? 52.238 36.003 17.190 1.00 90.86 113 GLU E N 1
ATOM 4709 C CA . GLU E 1 113 ? 51.437 37.213 17.131 1.00 97.27 113 GLU E CA 1
ATOM 4710 C C . GLU E 1 113 ? 52.055 38.192 16.143 1.00 92.00 113 GLU E C 1
ATOM 4711 O O . GLU E 1 113 ? 53.277 38.248 15.972 1.00 79.67 113 GLU E O 1
ATOM 4717 N N . LEU E 1 114 ? 51.187 38.955 15.483 1.00 90.14 114 LEU E N 1
ATOM 4718 C CA . LEU E 1 114 ? 51.590 39.958 14.506 1.00 81.34 114 LEU E CA 1
ATOM 4719 C C . LEU E 1 114 ? 51.174 41.328 15.009 1.00 84.79 114 LEU E C 1
ATOM 4720 O O . LEU E 1 114 ? 49.985 41.578 15.225 1.00 84.79 114 LEU E O 1
ATOM 4725 N N . ARG E 1 115 ? 52.141 42.218 15.175 1.00 96.11 115 ARG E N 1
ATOM 4726 C CA . ARG E 1 115 ? 51.869 43.563 15.647 1.00 87.92 115 ARG E CA 1
ATOM 4727 C C . ARG E 1 115 ? 52.160 44.566 14.540 1.00 84.94 115 ARG E C 1
ATOM 4728 O O . ARG E 1 115 ? 53.108 44.393 13.769 1.00 83.78 115 ARG E O 1
ATOM 4736 N N . LYS E 1 116 ? 51.328 45.598 14.450 1.00 87.76 116 LYS E N 1
ATOM 4737 C CA . LYS E 1 116 ? 51.550 46.705 13.532 1.00 95.57 116 LYS E CA 1
ATOM 4738 C C . LYS E 1 116 ? 51.758 47.992 14.323 1.00 94.21 116 LYS E C 1
ATOM 4739 O O . LYS E 1 116 ? 51.092 48.229 15.335 1.00 99.26 116 LYS E O 1
ATOM 4745 N N . GLY E 1 117 ? 52.696 48.815 13.866 1.00 88.78 117 GLY E N 1
ATOM 4746 C CA . GLY E 1 117 ? 52.980 50.069 14.531 1.00 97.22 117 GLY E CA 1
ATOM 4747 C C . GLY E 1 117 ? 53.975 49.969 15.658 1.00 110.02 117 GLY E C 1
ATOM 4748 O O . GLY E 1 117 ? 53.822 50.657 16.674 1.00 122.30 117 GLY E O 1
ATOM 4749 N N . GLY E 1 118 ? 54.987 49.122 15.522 1.00 108.12 118 GLY E N 1
ATOM 4750 C CA . GLY E 1 118 ? 55.955 48.917 16.570 1.00 108.36 118 GLY E CA 1
ATOM 4751 C C . GLY E 1 118 ? 55.863 47.525 17.162 1.00 104.25 118 GLY E C 1
ATOM 4752 O O . GLY E 1 118 ? 54.835 46.850 17.066 1.00 101.30 118 GLY E O 1
ATOM 4753 N N . PRO E 1 119 ? 56.957 47.067 17.775 1.00 97.63 119 PRO E N 1
ATOM 4754 C CA . PRO E 1 119 ? 56.953 45.747 18.422 1.00 92.30 119 PRO E CA 1
ATOM 4755 C C . PRO E 1 119 ? 56.041 45.645 19.626 1.00 94.22 119 PRO E C 1
ATOM 4756 O O . PRO E 1 119 ? 55.789 44.518 20.078 1.00 103.95 119 PRO E O 1
ATOM 4760 N N . ASN E 1 120 ? 55.570 46.769 20.186 1.00 84.10 120 ASN E N 1
ATOM 4761 C CA . ASN E 1 120 ? 54.488 46.760 21.167 1.00 88.73 120 ASN E CA 1
ATOM 4762 C C . ASN E 1 120 ? 53.212 47.377 20.593 1.00 93.76 120 ASN E C 1
ATOM 4763 O O . ASN E 1 120 ? 52.397 47.944 21.326 1.00 97.04 120 ASN E O 1
ATOM 4768 N N . GLY E 1 121 ? 53.024 47.255 19.279 1.00 90.30 121 GLY E N 1
ATOM 4769 C CA . GLY E 1 121 ? 51.885 47.826 18.595 1.00 93.63 121 GLY E CA 1
ATOM 4770 C C . GLY E 1 121 ? 50.664 46.920 18.594 1.00 90.76 121 GLY E C 1
ATOM 4771 O O . GLY E 1 121 ? 50.620 45.868 19.235 1.00 88.16 121 GLY E O 1
ATOM 4772 N N . GLN E 1 122 ? 49.648 47.359 17.853 1.00 94.28 122 GLN E N 1
ATOM 4773 C CA . GLN E 1 122 ? 48.367 46.672 17.858 1.00 97.94 122 GLN E CA 1
ATOM 4774 C C . GLN E 1 122 ? 48.472 45.346 17.118 1.00 95.41 122 GLN E C 1
ATOM 4775 O O . GLN E 1 122 ? 49.046 45.264 16.027 1.00 93.13 122 GLN E O 1
ATOM 4781 N N . HIS E 1 123 ? 47.921 44.305 17.721 1.00 94.49 123 HIS E N 1
ATOM 4782 C CA . HIS E 1 123 ? 47.927 43.004 17.086 1.00 94.35 123 HIS E CA 1
ATOM 4783 C C . HIS E 1 123 ? 46.847 42.931 16.020 1.00 92.49 123 HIS E C 1
ATOM 4784 O O . HIS E 1 123 ? 45.850 43.653 16.052 1.00 95.70 123 HIS E O 1
ATOM 4791 N N . VAL E 1 124 ? 47.058 42.028 15.071 1.00 94.23 124 VAL E N 1
ATOM 4792 C CA . VAL E 1 124 ? 46.143 41.800 13.967 1.00 99.77 124 VAL E CA 1
ATOM 4793 C C . VAL E 1 124 ? 46.008 40.299 13.768 1.00 104.10 124 VAL E C 1
ATOM 4794 O O . VAL E 1 124 ? 46.696 39.494 14.401 1.00 111.27 124 VAL E O 1
ATOM 4798 N N . ASN E 1 125 ? 45.128 39.939 12.856 1.00 105.84 125 ASN E N 1
ATOM 4799 C CA . ASN E 1 125 ? 44.850 38.542 12.571 1.00 111.48 125 ASN E CA 1
ATOM 4800 C C . ASN E 1 125 ? 45.859 37.976 11.578 1.00 109.86 125 ASN E C 1
ATOM 4801 O O . ASN E 1 125 ? 45.836 38.337 10.392 1.00 115.52 125 ASN E O 1
ATOM 4806 N N . PRO E 1 126 ? 46.752 37.085 12.020 1.00 98.58 126 PRO E N 1
ATOM 4807 C CA . PRO E 1 126 ? 47.801 36.588 11.116 1.00 98.47 126 PRO E CA 1
ATOM 4808 C C . PRO E 1 126 ? 47.266 35.805 9.935 1.00 109.86 126 PRO E C 1
ATOM 4809 O O . PRO E 1 126 ? 47.938 35.738 8.900 1.00 121.75 126 PRO E O 1
ATOM 4813 N N . ASP E 1 127 ? 46.080 35.218 10.049 1.00 104.02 127 ASP E N 1
ATOM 4814 C CA . ASP E 1 127 ? 45.496 34.487 8.938 1.00 102.03 127 ASP E CA 1
ATOM 4815 C C . ASP E 1 127 ? 44.774 35.387 7.937 1.00 100.96 127 ASP E C 1
ATOM 4816 O O . ASP E 1 127 ? 44.656 35.015 6.768 1.00 106.55 127 ASP E O 1
ATOM 4821 N N . THR E 1 128 ? 44.297 36.559 8.349 1.00 103.61 128 THR E N 1
ATOM 4822 C CA . THR E 1 128 ? 43.635 37.454 7.405 1.00 108.45 128 THR E CA 1
ATOM 4823 C C . THR E 1 128 ? 44.593 38.459 6.762 1.00 116.22 128 THR E C 1
ATOM 4824 O O . THR E 1 128 ? 44.585 38.623 5.537 1.00 131.50 128 THR E O 1
ATOM 4828 N N . TYR E 1 129 ? 45.417 39.130 7.569 1.00 108.74 129 TYR E N 1
ATOM 4829 C CA . TYR E 1 129 ? 46.206 40.284 7.124 1.00 101.11 129 TYR E CA 1
ATOM 4830 C C . TYR E 1 129 ? 47.105 40.008 5.920 1.00 98.40 129 TYR E C 1
ATOM 4831 O O . TYR E 1 129 ? 47.179 40.830 4.995 1.00 100.74 129 TYR E O 1
#

B-factor: mean 99.61, std 22.61, range [51.43, 205.3]

Organism: Enterococcus faecalis (strain ATCC 700802 / V583) (NCBI:txid226185)

Nearest PDB structures (foldseek):
  6smk-assembly1_A  TM=9.938E-01  e=4.242E-22  Enterococcus faecalis V583
  6ue4-assembly1_A  TM=8.562E-01  e=9.715E-10  Vibrio cholerae O1 biovar El Tor str. N16961
  6ue4-assembly1_B  TM=8.500E-01  e=1.642E-09  Vibrio cholerae O1 biovar El Tor str. N16961
  7qrl-assembly2_B  TM=8.536E-01  e=7.530E-09  Caulobacter vibrioides
  5j1m-assembly2_C  TM=7.672E-01  e=4.489E-08  Helicobacter pylori 26695

InterPro domains:
  IPR011055 Duplicated hybrid motif [G3DSA:2.70.70.10] (1371-1501)
  IPR011055 Duplicated hybrid motif [SSF51261] (1314-1500)
  IPR016047 M23ase, beta-sheet core domain [PF01551] (1399-1497)

Solvent-accessible surface area: 27367 Å² total; per-residue (Å²): 34,50,39,12,5,133,20,47,112,75,19,89,86,86,29,89,39,8,166,90,131,56,168,218,78,80,82,16,44,0,0,21,14,24,9,84,77,41,18,65,0,32,2,27,38,77,18,70,1,17,17,22,14,15,2,66,49,23,24,0,29,7,0,0,0,73,19,35,59,32,4,7,0,0,0,0,8,0,64,131,28,94,6,129,60,44,46,178,6,156,60,44,78,66,1,0,15,0,0,51,24,23,187,25,160,24,64,10,0,7,0,6,0,34,75,23,0,5,88,25,115,50,18,44,0,51,83,76,58,87,57,52,41,8,4,132,22,46,112,71,20,94,80,77,42,82,40,11,105,74,120,42,138,121,9,44,71,10,30,0,0,23,16,17,8,73,66,38,15,65,0,32,3,26,35,67,12,76,0,21,17,22,14,12,2,70,23,23,29,0,33,9,0,0,0,80,16,38,134,79,8,23,0,0,0,0,13,0,60,124,38,111,9,163,65,46,48,134,2,141,62,45,85,61,1,0,12,0,0,53,26,21,81,18,64,6,5,12,0,4,0,4,0,36,79,64,5,6,91,24,67,18,15,41,0,50,96,92,94,39,51,45,10,6,129,21,46,113,69,20,97,88,84,34,84,41,8,169,88,128,67,64,172,33,52,59,9,16,0,0,19,18,28,7,87,80,38,14,64,0,36,2,23,37,70,18,77,1,20,11,21,4,7,4,60,13,8,18,0,26,8,0,0,0,62,18,40,69,29,6,6,0,0,0,0,8,1,60,136,42,118,8,169,57,50,59,167,6,153,68,42,83,64,0,0,14,0,1,54,22,23,59,18,107,23,64,10,0,4,0,2,0,2,76,29,0,1,60,20,106,18,15,34,0,54,86,85,69,82,50,56,44,9,7,132,21,46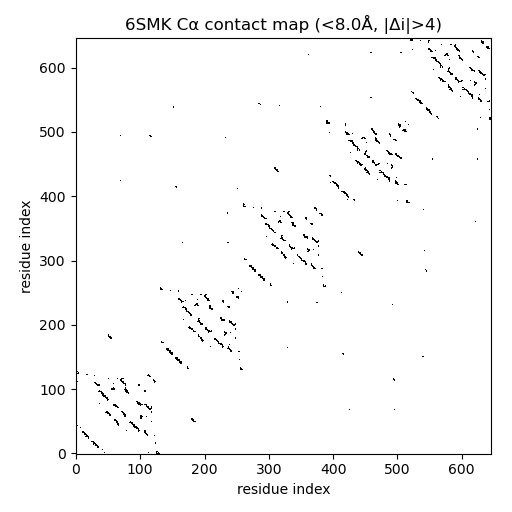,115,72,20,99,89,93,14,86,40,12,155,77,122,64,113,170,14,55,57,19,31,0,0,21,18,23,8,75,70,39,15,65,0,34,2,23,35,76,18,72,0,16,17,19,10,16,7,64,24,20,27,0,37,10,0,0,0,62,18,34,71,32,6,6,0,0,0,0,12,1,55,143,45,114,8,164,63,47,48,184,3,153,58,46,84,56,0,0,8,0,0,57,26,22,71,15,68,4,5,12,0,4,0,4,0,36,81,28,0,1,57,22,90,26,14,42,0,53,89,82,89,62,61,42,6,5,128,28,45,116,71,24,98,86,79,20,79,43,8,181,125,88,48,52,58,42,37,60,26,41,0,0,22,14,19,7,74,65,36,28,70,0,37,2,23,34,74,19,76,1,47,72,46,75,74,32,93,77,21,32,0,51,9,0,0,0,82,19,31,132,69,15,23,0,0,0,0,14,1,56,142,23,110,8,128,110,55,56,178,7,138,66,44,64,74,0,0,13,0,0,59,22,20,78,12,51,4,5,13,0,7,0,4,0,35,79,56,14,22,109,12,55,11,18,41,0,65,95,111

Foldseek 3Di:
DVQAADDDPPWAWDAAAADGPDDDDDGHQFTKTADAWFAFDFAAAWFFWADFDADQADQHGKTWGDRDPFKIKMKGQFPFADDDHGDGHHGGPGGGTWHRGHDRPGTIITIWMAGPDSPHGTDHSVDPPD/DVQAADDDPPWDWDAAAAAGDPPRVDGQLFTKTADDWFAFDWAQAWFWWADFDADQADQHGKTWGDRDPFKIKMKGQFPFADDDHGDGDGTGDGGGTWHHGHPGDGTIITIWMAGPDSPHHTDRSVPPD/DVQAADDDPPWAWDDAFFQGPPDGPDGALFTKTADPWFAFDWDQAWFFWAAFDADQADQHGKTWGCRDQFKIKIKGAFPFADDDHGDTHGGGPGGGTWHRGHDHDGTIITIWMAGPDSPHGTDHSVPVPD/DVQAADDDPPWAKDDFFFADPPPRPDTQQFTKTADDWFAFDWARAWFWWAAFDADQADQGTKTWGDRDDFKIKIKGAFPFADDDHTDGDGGGDTRGTWHRGHPRDGTIITIWMAGPDSPHGTDGSVPDD/DVQAADDDPPWAWDDFAAADDDPDDGGDQFTKIADDWFAFDWARAKFAWAAFDADQADQHGKTWGDRDPFKIKIKGAFPFADDDHGDTHHGGDTGGTFHRGHPRDGTIITIWMAGDDSPHGTDHSVPD